Protein AF-0000000087804329 (afdb_homodimer)

Sequence (634 aa):
MKKIWYLIIAVVLLVIGGAAYAYYQHTVPKSAQELKTVRVAYLPITHALPVFATKELETADGPVHVELVKYGSWPELMDALNTGKVDAAAVLVELGVKAREQGIDVRAAALGHTEGNIIVVNNDINSVQDLKGKSFAIPHKQSTQKILVDLMLERAGLSEKDVQIVEMSPPEMPSALSVGQIAGYSVAEPFGSLAIEMGAGKVFEDPDHLWHDNICCALVFNGQFVDEHHDLAKAFTKAYLDAGTYLDEHPEAQKEIALKYMKFKDPVIERSLQVIGFGDLALTEDRYNALVHHMTHVDLIKKVPSYSEFVDTSLLPMKKIWYLIIAVVLLVIGGAAYAYYQHTVPKSAQELKTVRVAYLPITHALPVFATKELETADGPVHVELVKYGSWPELMDALNTGKVDAAAVLVELGVKAREQGIDVRAAALGHTEGNIIVVNNDINSVQDLKGKSFAIPHKQSTQKILVDLMLERAGLSEKDVQIVEMSPPEMPSALSVGQIAGYSVAEPFGSLAIEMGAGKVFEDPDHLWHDNICCALVFNGQFVDEHHDLAKAFTKAYLDAGTYLDEHPEAQKEIALKYMKFKDPVIERSLQVIGFGDLALTEDRYNALVHHMTHVDLIKKVPSYSEFVDTSLLP

InterPro domains:
  IPR044527 Nitrate/bicarbonate ABC transporter substrate-binding domain [cd13553] (37-243)

Secondary structure (DSSP, 8-state):
-HHHHHHHHHHHHHHHHHHHHHHHHTTS---HHHHTEEEEEE-SSGGGHHHHHHHHT--TTSS-EEEEEE-S-HHHHHHHHHHTSSSEEEEEHHHHHHHHHTT--EEEEEES-EE-EEEEEETT--SGGGGTTSEEEES-SSSHHHHHHHHHHHHTT--TTTSEEEE--GGGHHHHHHTTS-SEEEEETTHHHHHHHHTSEEEEE-HHHHSTT---EEEEEEHHHHHH-HHHHHHHHHHHHHHHHHHHH-HHHHHHHHHHHS---HHHHHHHHTTEE-S-----HHHHHHHHHHHHHTTS-SSPPPHHHHB-GGG--/-HHHHHHHHHHHHHHHHHHHHHHHHTTS---HHHHTEEEEEE-SSGGGHHHHHHHHT--TTSS-EEEEEE-S-HHHHHHHHHHTSSSEEEEEHHHHHHHHHTT--EEEEEES-EE-EEEEEETT--SGGGGTTSEEEES-SSSHHHHHHHHHHHHTT--TTTSEEEE--GGGHHHHHHTTS-SEEEEETTHHHHHHHHTSEEEEE-HHHHSTT---EEEEEEHHHHHH-HHHHHHHHHHHHHHHHHHHH-HHHHHHHHHHHS---HHHHHHHHTTEE-S-----HHHHHHHHHHHHHTTS-SSPPPHHHHB-GGG--

Nearest PDB structures (foldseek):
  3un6-assembly1_A  TM=9.484E-01  e=2.203E-30  Staphylococcus aureus subsp. aureus NCTC 8325
  6ssy-assembly2_B  TM=8.521E-01  e=2.910E-21  Escherichia coli K-12
  2x26-assembly1_A  TM=8.245E-01  e=4.088E-19  Escherichia coli K-12
  2i49-assembly1_A  TM=9.011E-01  e=1.043E-13  Synechocystis sp. PCC 6803
  3hn0-assembly1_A  TM=7.142E-01  e=1.008E-12  Parabacteroides distasonis ATCC 8503

Foldseek 3Di:
DVVVVVVVVVVVVVVVVVVVVVVVVVPPPDPPQSLQEFEEEEELFLLQLLLLLLQVPDDPPDRHHYHYDYDQAQVVSVVCQQVVVGFKYWHWVLSLQVCVLVVGQKAFAWASWWFQKFKKFFPVDQAPLSQFPFEEEEQDCRWLQVLLNQLRQVVVVHHCVRHPYYHDGLVVQLVCLQVRVGGIYMDGPLSRLVNVVVVSIDTHDRSCVSPNRRTTITMMGRRVSCVVPVVSLLSSSVSSLVSLQVCQVCVVVSQVSSCVRDPDDSSSSVVSSVGIHRNHTDPDQVNLVSVVVSCVVSPNHDDGDHPVSHHPNSSYD/DVVVVVVVVVVVVVVVVVVVVVVVVVPPPDPPQSLQEFEEEEELFLLQLLLLLLQVPDDPPDRHHYHYDYDQAQVVSVVCQQVPVGFKYWHWVLSLQVCVLVVGQKAFAWASWWFQKFKKFFPPDQAPLSQFPFEEEEQDCRWLQVLLNQLRQVVVVHHCVRHPYYHDGLVVQLVCLQVRVGGIYMDGPLSRLVNVVVVSTDTHDRSCVRPNRRTTITMMGRRVSCVVPVVSLLSSSVSSLVSLQVCQVCVVVSQVSSVVRDPDDSSSSVVSSVGIHRNHTDPDQVNLVSVVVSCVVSPNHDDGDHPVSHHPNSSYD

Organism: Veillonella parvula (NCBI:txid29466)

pLDDT: mean 92.75, std 11.8, range [42.56, 98.94]

Structure (mmCIF, N/CA/C/O backbone):
data_AF-0000000087804329-model_v1
#
loop_
_entity.id
_entity.type
_entity.pdbx_description
1 polymer 'ABC transporter substrate-binding protein'
#
loop_
_atom_site.group_PDB
_atom_site.id
_atom_site.type_symbol
_atom_site.label_atom_id
_atom_site.label_alt_id
_atom_site.label_comp_id
_atom_site.label_asym_id
_atom_site.label_entity_id
_atom_site.label_seq_id
_atom_site.pdbx_PDB_ins_code
_atom_site.Cartn_x
_atom_site.Cartn_y
_atom_site.Cartn_z
_atom_site.occupancy
_atom_site.B_iso_or_equiv
_atom_site.auth_seq_id
_atom_site.auth_comp_id
_atom_site.auth_asym_id
_atom_site.auth_atom_id
_atom_site.pdbx_PDB_model_num
ATOM 1 N N . MET A 1 1 ? 61.281 19.531 -3.277 1 54.25 1 MET A N 1
ATOM 2 C CA . MET A 1 1 ? 61.031 18.172 -3.748 1 54.25 1 MET A CA 1
ATOM 3 C C . MET A 1 1 ? 60.625 17.266 -2.594 1 54.25 1 MET A C 1
ATOM 5 O O . MET A 1 1 ? 59.781 16.375 -2.758 1 54.25 1 MET A O 1
ATOM 9 N N . LYS A 1 2 ? 61.219 17.562 -1.452 1 63.75 2 LYS A N 1
ATOM 10 C CA . LYS A 1 2 ? 61 16.703 -0.299 1 63.75 2 LYS A CA 1
ATOM 11 C C . LYS A 1 2 ? 59.625 17.016 0.35 1 63.75 2 LYS A C 1
ATOM 13 O O . LYS A 1 2 ? 58.938 16.094 0.797 1 63.75 2 LYS A O 1
ATOM 18 N N . LYS A 1 3 ? 59.312 18.219 0.472 1 65.56 3 LYS A N 1
ATOM 19 C CA . LYS A 1 3 ? 58.031 18.578 1.121 1 65.56 3 LYS A CA 1
ATOM 20 C C . LYS A 1 3 ? 56.844 18.125 0.287 1 65.56 3 LYS A C 1
ATOM 22 O O . LYS A 1 3 ? 55.844 17.672 0.833 1 65.56 3 LYS A O 1
ATOM 27 N N . ILE A 1 4 ? 57.031 18.172 -0.971 1 65.81 4 ILE A N 1
ATOM 28 C CA . ILE A 1 4 ? 55.969 17.734 -1.868 1 65.81 4 ILE A CA 1
ATOM 29 C C . ILE A 1 4 ? 55.812 16.219 -1.769 1 65.81 4 ILE A C 1
ATOM 31 O O . ILE A 1 4 ? 54.688 15.695 -1.772 1 65.81 4 ILE A O 1
ATOM 35 N N . TRP A 1 5 ? 56.906 15.547 -1.436 1 68 5 TRP A N 1
ATOM 36 C CA . TRP A 1 5 ? 56.844 14.102 -1.284 1 68 5 TRP A CA 1
ATOM 37 C C . TRP A 1 5 ? 56.125 13.711 0.004 1 68 5 TRP A C 1
ATOM 39 O O . TRP A 1 5 ? 55.375 12.742 0.025 1 68 5 TRP A O 1
ATOM 49 N N . TYR A 1 6 ? 56.281 14.516 1.026 1 72.75 6 TYR A N 1
ATOM 50 C CA . TYR A 1 6 ? 55.594 14.219 2.277 1 72.75 6 TYR A CA 1
ATOM 51 C C . TYR A 1 6 ? 54.094 14.453 2.148 1 72.75 6 TYR A C 1
ATOM 53 O O . TYR A 1 6 ? 53.312 13.695 2.691 1 72.75 6 TYR A O 1
ATOM 61 N N . LEU A 1 7 ? 53.719 15.367 1.356 1 67.56 7 LEU A N 1
ATOM 62 C CA . LEU A 1 7 ? 52.312 15.648 1.138 1 67.56 7 LEU A CA 1
ATOM 63 C C . LEU A 1 7 ? 51.656 14.562 0.276 1 67.56 7 LEU A C 1
ATOM 65 O O . LEU A 1 7 ? 50.531 14.141 0.54 1 67.56 7 LEU A O 1
ATOM 69 N N . ILE A 1 8 ? 52.406 14.039 -0.642 1 68.12 8 ILE A N 1
ATOM 70 C CA . ILE A 1 8 ? 51.938 12.969 -1.492 1 68.12 8 ILE A CA 1
ATOM 71 C C . ILE A 1 8 ? 51.781 11.688 -0.672 1 68.12 8 ILE A C 1
ATOM 73 O O . ILE A 1 8 ? 50.75 10.992 -0.771 1 68.12 8 ILE A O 1
ATOM 77 N N . ILE A 1 9 ? 52.688 11.477 0.21 1 72.12 9 ILE A N 1
ATOM 78 C CA . ILE A 1 9 ? 52.625 10.281 1.048 1 72.12 9 ILE A CA 1
ATOM 79 C C . ILE A 1 9 ? 51.438 10.398 2.018 1 72.12 9 ILE A C 1
ATOM 81 O O . ILE A 1 9 ? 50.719 9.43 2.236 1 72.12 9 ILE A O 1
ATOM 85 N N . ALA A 1 10 ? 51.188 11.523 2.475 1 72 10 ALA A N 1
ATOM 86 C CA . ALA A 1 10 ? 50.062 11.734 3.395 1 72 10 ALA A CA 1
ATOM 87 C C . ALA A 1 10 ? 48.719 11.562 2.682 1 72 10 ALA A C 1
ATOM 89 O O . ALA A 1 10 ? 47.812 10.945 3.221 1 72 10 ALA A O 1
ATOM 90 N N . VAL A 1 11 ? 48.688 12.016 1.5 1 70.25 11 VAL A N 1
ATOM 91 C CA . VAL A 1 11 ? 47.469 11.867 0.713 1 70.25 11 VAL A CA 1
ATOM 92 C C . VAL A 1 11 ? 47.25 10.398 0.341 1 70.25 11 VAL A C 1
ATOM 94 O O . VAL A 1 11 ? 46.156 9.875 0.408 1 70.25 11 VAL A O 1
ATOM 97 N N . VAL A 1 12 ? 48.375 9.727 0.003 1 71.31 12 VAL A N 1
ATOM 98 C CA . VAL A 1 12 ? 48.281 8.305 -0.323 1 71.31 12 VAL A CA 1
ATOM 99 C C . VAL A 1 12 ? 47.875 7.512 0.913 1 71.31 12 VAL A C 1
ATOM 101 O O . VAL A 1 12 ? 47.031 6.613 0.825 1 71.31 12 VAL A O 1
ATOM 104 N N . LEU A 1 13 ? 48.375 7.879 2 1 70.25 13 LEU A N 1
ATOM 105 C CA . LEU A 1 13 ? 48 7.188 3.23 1 70.25 13 LEU A CA 1
ATOM 106 C C . LEU A 1 13 ? 46.531 7.465 3.596 1 70.25 13 LEU A C 1
ATOM 108 O O . LEU A 1 13 ? 45.844 6.574 4.07 1 70.25 13 LEU A O 1
ATOM 112 N N . LEU A 1 14 ? 46.094 8.578 3.361 1 67.56 14 LEU A N 1
ATOM 113 C CA . LEU A 1 14 ? 44.688 8.914 3.6 1 67.56 14 LEU A CA 1
ATOM 114 C C . LEU A 1 14 ? 43.781 8.156 2.643 1 67.56 14 LEU A C 1
ATOM 116 O O . LEU A 1 14 ? 42.719 7.68 3.039 1 67.56 14 LEU A O 1
ATOM 120 N N . VAL A 1 15 ? 44.219 8.086 1.43 1 68.38 15 VAL A N 1
ATOM 121 C CA . VAL A 1 15 ? 43.469 7.316 0.453 1 68.38 15 VAL A CA 1
ATOM 122 C C . VAL A 1 15 ? 43.5 5.836 0.832 1 68.38 15 VAL A C 1
ATOM 124 O O . VAL A 1 15 ? 42.469 5.16 0.78 1 68.38 15 VAL A O 1
ATOM 127 N N . ILE A 1 16 ? 44.656 5.328 1.257 1 68 16 ILE A N 1
ATOM 128 C CA . ILE A 1 16 ? 44.781 3.938 1.678 1 68 16 ILE A CA 1
ATOM 129 C C . ILE A 1 16 ? 43.969 3.721 2.963 1 68 16 ILE A C 1
ATOM 131 O O . ILE A 1 16 ? 43.281 2.709 3.107 1 68 16 ILE A O 1
ATOM 135 N N . GLY A 1 17 ? 44.031 4.559 3.9 1 63.44 17 GLY A N 1
ATOM 136 C CA . GLY A 1 17 ? 43.219 4.473 5.117 1 63.44 17 GLY A CA 1
ATOM 137 C C . GLY A 1 17 ? 41.719 4.539 4.859 1 63.44 17 GLY A C 1
ATOM 138 O O . GLY A 1 17 ? 40.969 3.801 5.469 1 63.44 17 GLY A O 1
ATOM 139 N N . GLY A 1 18 ? 41.312 5.484 4.09 1 60.75 18 GLY A N 1
ATOM 140 C CA . GLY A 1 18 ? 39.938 5.543 3.68 1 60.75 18 GLY A CA 1
ATOM 141 C C . GLY A 1 18 ? 39.469 4.301 2.941 1 60.75 18 GLY A C 1
ATOM 142 O O . GLY A 1 18 ? 38.375 3.809 3.168 1 60.75 18 GLY A O 1
ATOM 143 N N . ALA A 1 19 ? 40.344 3.807 2.002 1 58.72 19 ALA A N 1
ATOM 144 C CA . ALA A 1 19 ? 40.062 2.545 1.326 1 58.72 19 ALA A CA 1
ATOM 145 C C . ALA A 1 19 ? 40.031 1.385 2.316 1 58.72 19 ALA A C 1
ATOM 147 O O . ALA A 1 19 ? 39.188 0.5 2.225 1 58.72 19 ALA A O 1
ATOM 148 N N . ALA A 1 20 ? 40.938 1.414 3.221 1 57 20 ALA A N 1
ATOM 149 C CA . ALA A 1 20 ? 40.969 0.383 4.258 1 57 20 ALA A CA 1
ATOM 150 C C . ALA A 1 20 ? 39.75 0.479 5.164 1 57 20 ALA A C 1
ATOM 152 O O . ALA A 1 20 ? 39.156 -0.541 5.535 1 57 20 ALA A O 1
ATOM 153 N N . TYR A 1 21 ? 39.438 1.63 5.629 1 53.78 21 TYR A N 1
ATOM 154 C CA . TYR A 1 21 ? 38.25 1.838 6.43 1 53.78 21 TYR A CA 1
ATOM 155 C C . TYR A 1 21 ? 37 1.441 5.652 1 53.78 21 TYR A C 1
ATOM 157 O O . TYR A 1 21 ? 36.094 0.793 6.199 1 53.78 21 TYR A O 1
ATOM 165 N N . ALA A 1 22 ? 36.875 1.901 4.426 1 51.47 22 ALA A N 1
ATOM 166 C CA . ALA A 1 22 ? 35.781 1.442 3.561 1 51.47 22 ALA A CA 1
ATOM 167 C C . ALA A 1 22 ? 35.812 -0.076 3.41 1 51.47 22 ALA A C 1
ATOM 169 O O . ALA A 1 22 ? 34.75 -0.723 3.42 1 51.47 22 ALA A O 1
ATOM 170 N N . TYR A 1 23 ? 36.969 -0.583 3.176 1 47.62 23 TYR A N 1
ATOM 171 C CA . TYR A 1 23 ? 37.125 -2.031 3.143 1 47.62 23 TYR A CA 1
ATOM 172 C C . TYR A 1 23 ? 36.719 -2.658 4.473 1 47.62 23 TYR A C 1
ATOM 174 O O . TYR A 1 23 ? 36.094 -3.705 4.5 1 47.62 23 TYR A O 1
ATOM 182 N N . TYR A 1 24 ? 37.094 -2.078 5.574 1 46.94 24 TYR A N 1
ATOM 183 C CA . TYR A 1 24 ? 36.75 -2.605 6.891 1 46.94 24 TYR A CA 1
ATOM 184 C C . TYR A 1 24 ? 35.219 -2.547 7.121 1 46.94 24 TYR A C 1
ATOM 186 O O . TYR A 1 24 ? 34.656 -3.473 7.688 1 46.94 24 TYR A O 1
ATOM 194 N N . GLN A 1 25 ? 34.562 -1.44 6.953 1 44.94 25 GLN A N 1
ATOM 195 C CA . GLN A 1 25 ? 33.094 -1.365 7.098 1 44.94 25 GLN A CA 1
ATOM 196 C C . GLN A 1 25 ? 32.406 -2.363 6.18 1 44.94 25 GLN A C 1
ATOM 198 O O . GLN A 1 25 ? 31.359 -2.928 6.539 1 44.94 25 GLN A O 1
ATOM 203 N N . HIS A 1 26 ? 32.938 -2.512 5.031 1 44.72 26 HIS A N 1
ATOM 204 C CA . HIS A 1 26 ? 32.406 -3.574 4.176 1 44.72 26 HIS A CA 1
ATOM 205 C C . HIS A 1 26 ? 32.75 -4.949 4.73 1 44.72 26 HIS A C 1
ATOM 207 O O . HIS A 1 26 ? 32.25 -5.965 4.262 1 44.72 26 HIS A O 1
ATOM 213 N N . THR A 1 27 ? 33.781 -5.008 5.57 1 42.56 27 THR A N 1
ATOM 214 C CA . THR A 1 27 ? 34.25 -6.312 6.012 1 42.56 27 THR A CA 1
ATOM 215 C C . THR A 1 27 ? 33.656 -6.684 7.359 1 42.56 27 THR A C 1
ATOM 217 O O . THR A 1 27 ? 34.156 -7.57 8.055 1 42.56 27 THR A O 1
ATOM 220 N N . VAL A 1 28 ? 32.969 -5.945 8.047 1 44.97 28 VAL A N 1
ATOM 221 C CA . VAL A 1 28 ? 32.438 -6.598 9.242 1 44.97 28 VAL A CA 1
ATOM 222 C C . VAL A 1 28 ? 31.75 -7.906 8.859 1 44.97 28 VAL A C 1
ATOM 224 O O . VAL A 1 28 ? 30.812 -7.91 8.055 1 44.97 28 VAL A O 1
ATOM 227 N N . PRO A 1 29 ? 32.375 -8.953 9.125 1 44.88 29 PRO A N 1
ATOM 228 C CA . PRO A 1 29 ? 31.797 -10.258 8.758 1 44.88 29 PRO A CA 1
ATOM 229 C C . PRO A 1 29 ? 30.328 -10.391 9.156 1 44.88 29 PRO A C 1
ATOM 231 O O . PRO A 1 29 ? 29.953 -10.047 10.273 1 44.88 29 PRO A O 1
ATOM 234 N N . LYS A 1 30 ? 29.531 -10.289 8.172 1 58.06 30 LYS A N 1
ATOM 235 C CA . LYS A 1 30 ? 28.125 -10.625 8.43 1 58.06 30 LYS A CA 1
ATOM 236 C C . LYS A 1 30 ? 28.016 -11.812 9.383 1 58.06 30 LYS A C 1
ATOM 238 O O . LYS A 1 30 ? 28.812 -12.75 9.312 1 58.06 30 LYS A O 1
ATOM 243 N N . SER A 1 31 ? 27.328 -11.742 10.586 1 61.22 31 SER A N 1
ATOM 244 C CA . SER A 1 31 ? 27.047 -12.859 11.477 1 61.22 31 SER A CA 1
ATOM 245 C C . SER A 1 31 ? 26.594 -14.086 10.695 1 61.22 31 SER A C 1
ATOM 247 O O . SER A 1 31 ? 26.188 -13.977 9.539 1 61.22 31 SER A O 1
ATOM 249 N N . ALA A 1 32 ? 26.969 -15.211 11.109 1 56.56 32 ALA A N 1
ATOM 250 C CA . ALA A 1 32 ? 26.531 -16.469 10.508 1 56.56 32 ALA A CA 1
ATOM 251 C C . ALA A 1 32 ? 25.047 -16.406 10.117 1 56.56 32 ALA A C 1
ATOM 253 O O . ALA A 1 32 ? 24.656 -16.922 9.062 1 56.56 32 ALA A O 1
ATOM 254 N N . GLN A 1 33 ? 24.344 -15.688 10.922 1 68.5 33 GLN A N 1
ATOM 255 C CA . GLN A 1 33 ? 22.922 -15.555 10.641 1 68.5 33 GLN A CA 1
ATOM 256 C C . GLN A 1 33 ? 22.672 -14.633 9.438 1 68.5 33 GLN A C 1
ATOM 258 O O . GLN A 1 33 ? 21.812 -14.914 8.602 1 68.5 33 GLN A O 1
ATOM 263 N N . GLU A 1 34 ? 23.422 -13.617 9.406 1 70.81 34 GLU A N 1
ATOM 264 C CA . GLU A 1 34 ? 23.266 -12.68 8.297 1 70.81 34 GLU A CA 1
ATOM 265 C C . GLU A 1 34 ? 23.609 -13.344 6.965 1 70.81 34 GLU A C 1
ATOM 267 O O . GLU A 1 34 ? 22.984 -13.055 5.945 1 70.81 34 GLU A O 1
ATOM 272 N N . LEU A 1 35 ? 24.422 -14.352 7.09 1 74.56 35 LEU A N 1
ATOM 273 C CA . LEU A 1 35 ? 24.859 -15.047 5.887 1 74.56 35 LEU A CA 1
ATOM 274 C C . LEU A 1 35 ? 23.797 -16.016 5.398 1 74.56 35 LEU A C 1
ATOM 276 O O . LEU A 1 35 ? 23.781 -16.391 4.223 1 74.56 35 LEU A O 1
ATOM 280 N N . LYS A 1 36 ? 22.891 -16.312 6.262 1 88.69 36 LYS A N 1
ATOM 281 C CA . LYS A 1 36 ? 21.859 -17.266 5.906 1 88.69 36 LYS A CA 1
ATOM 282 C C . LYS A 1 36 ? 20.5 -16.578 5.727 1 88.69 36 LYS A C 1
ATOM 284 O O . LYS A 1 36 ? 19.469 -17.234 5.602 1 88.69 36 LYS A O 1
ATOM 289 N N . THR A 1 37 ? 20.5 -15.289 5.66 1 94.81 37 THR A N 1
ATOM 290 C CA . THR A 1 37 ? 19.25 -14.562 5.621 1 94.81 37 THR A CA 1
ATOM 291 C C . THR A 1 37 ? 18.844 -14.258 4.18 1 94.81 37 THR A C 1
ATOM 293 O O . THR A 1 37 ? 19.672 -13.836 3.369 1 94.81 37 THR A O 1
ATOM 296 N N . VAL A 1 38 ? 17.688 -14.57 3.809 1 98 38 VAL A N 1
ATOM 297 C CA . VAL A 1 38 ? 17.062 -14.195 2.543 1 98 38 VAL A CA 1
ATOM 298 C C . VAL A 1 38 ? 15.977 -13.156 2.789 1 98 38 VAL A C 1
ATOM 300 O O . VAL A 1 38 ? 15.023 -13.406 3.539 1 98 38 VAL A O 1
ATOM 303 N N . ARG A 1 39 ? 16.125 -11.938 2.223 1 98 39 ARG A N 1
ATOM 304 C CA . ARG A 1 39 ? 15.102 -10.898 2.299 1 98 39 ARG A CA 1
ATOM 305 C C . ARG A 1 39 ? 14.016 -11.117 1.243 1 98 39 ARG A C 1
ATOM 307 O O . ARG A 1 39 ? 14.297 -11.07 0.044 1 98 39 ARG A O 1
ATOM 314 N N . VAL A 1 40 ? 12.742 -11.32 1.742 1 98.62 40 VAL A N 1
ATOM 315 C CA . VAL A 1 40 ? 11.664 -11.703 0.832 1 98.62 40 VAL A CA 1
ATOM 316 C C . VAL A 1 40 ? 10.562 -10.641 0.854 1 98.62 40 VAL A C 1
ATOM 318 O O . VAL A 1 40 ? 9.984 -10.367 1.905 1 98.62 40 VAL A O 1
ATOM 321 N N . ALA A 1 41 ? 10.289 -10.094 -0.314 1 98 41 ALA A N 1
ATOM 322 C CA . ALA A 1 41 ? 9.227 -9.109 -0.461 1 98 41 ALA A CA 1
ATOM 323 C C . ALA A 1 41 ? 7.875 -9.789 -0.668 1 98 41 ALA A C 1
ATOM 325 O O . ALA A 1 41 ? 7.789 -10.828 -1.331 1 98 41 ALA A O 1
ATOM 326 N N . TYR A 1 42 ? 6.832 -9.172 -0.104 1 97.19 42 TYR A N 1
ATOM 327 C CA . TYR A 1 42 ? 5.492 -9.719 -0.281 1 97.19 42 TYR A CA 1
ATOM 328 C C . TYR A 1 42 ? 4.438 -8.625 -0.156 1 97.19 42 TYR A C 1
ATOM 330 O O . TYR A 1 42 ? 4.715 -7.547 0.369 1 97.19 42 TYR A O 1
ATOM 338 N N . LEU A 1 43 ? 3.293 -8.812 -0.792 1 95.5 43 LEU A N 1
ATOM 339 C CA . LEU A 1 43 ? 2.053 -8.141 -0.419 1 95.5 43 LEU A CA 1
ATOM 340 C C . LEU A 1 43 ? 1.229 -9.008 0.527 1 95.5 43 LEU A C 1
ATOM 342 O O . LEU A 1 43 ? 1.292 -10.234 0.463 1 95.5 43 LEU A O 1
ATOM 346 N N . PRO A 1 44 ? 0.46 -8.406 1.429 1 93.5 44 PRO A N 1
ATOM 347 C CA . PRO A 1 44 ? -0.269 -9.195 2.424 1 93.5 44 PRO A CA 1
ATOM 348 C C . PRO A 1 44 ? -1.542 -9.82 1.86 1 93.5 44 PRO A C 1
ATOM 350 O O . PRO A 1 44 ? -2.648 -9.406 2.217 1 93.5 44 PRO A O 1
ATOM 353 N N . ILE A 1 45 ? -1.411 -10.82 1.086 1 95.81 45 ILE A N 1
ATOM 354 C CA . ILE A 1 45 ? -2.49 -11.617 0.51 1 95.81 45 ILE A CA 1
ATOM 355 C C . ILE A 1 45 ? -2.256 -13.102 0.808 1 95.81 45 ILE A C 1
ATOM 357 O O . ILE A 1 45 ? -1.134 -13.508 1.117 1 95.81 45 ILE A O 1
ATOM 361 N N . THR A 1 46 ? -3.256 -13.828 0.691 1 96.62 46 THR A N 1
ATOM 362 C CA . THR A 1 46 ? -3.16 -15.234 1.07 1 96.62 46 THR A CA 1
ATOM 363 C C . THR A 1 46 ? -2.26 -15.992 0.103 1 96.62 46 THR A C 1
ATOM 365 O O . THR A 1 46 ? -1.769 -17.078 0.426 1 96.62 46 THR A O 1
ATOM 368 N N . HIS A 1 47 ? -2.016 -15.414 -1.056 1 96.56 47 HIS A N 1
ATOM 369 C CA . HIS A 1 47 ? -1.137 -16.031 -2.037 1 96.56 47 HIS A CA 1
ATOM 370 C C . HIS A 1 47 ? 0.288 -16.156 -1.504 1 96.56 47 HIS A C 1
ATOM 372 O O . HIS A 1 47 ? 1.068 -16.984 -1.984 1 96.56 47 HIS A O 1
ATOM 378 N N . ALA A 1 48 ? 0.629 -15.406 -0.497 1 97.5 48 ALA A N 1
ATOM 379 C CA . ALA A 1 48 ? 1.992 -15.352 0.024 1 97.5 48 ALA A CA 1
ATOM 380 C C . ALA A 1 48 ? 2.17 -16.312 1.2 1 97.5 48 ALA A C 1
ATOM 382 O O . ALA A 1 48 ? 3.211 -16.297 1.862 1 97.5 48 ALA A O 1
ATOM 383 N N . LEU A 1 49 ? 1.24 -17.125 1.508 1 98.25 49 LEU A N 1
ATOM 384 C CA . LEU A 1 49 ? 1.229 -17.938 2.719 1 98.25 49 LEU A CA 1
ATOM 385 C C . LEU A 1 49 ? 2.461 -18.844 2.781 1 98.25 49 LEU A C 1
ATOM 387 O O . LEU A 1 49 ? 3.006 -19.078 3.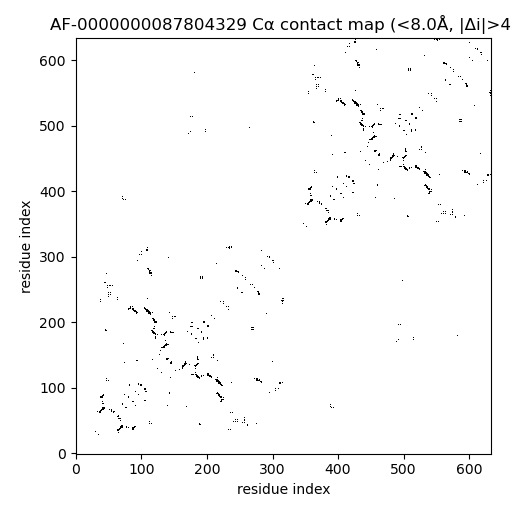861 1 98.25 49 LEU A O 1
ATOM 391 N N . PRO A 1 50 ? 2.941 -19.391 1.652 1 98.56 50 PRO A N 1
ATOM 392 C CA . PRO A 1 50 ? 4.137 -20.234 1.751 1 98.56 50 PRO A CA 1
ATOM 393 C C . PRO A 1 50 ? 5.359 -19.469 2.242 1 98.56 50 PRO A C 1
ATOM 395 O O . PRO A 1 50 ? 6.191 -20.016 2.969 1 98.56 50 PRO A O 1
ATOM 398 N N . VAL A 1 51 ? 5.48 -18.203 1.854 1 98.12 51 VAL A N 1
ATOM 399 C CA . VAL A 1 51 ? 6.605 -17.406 2.336 1 98.12 51 VAL A CA 1
ATOM 400 C C . VAL A 1 51 ? 6.473 -17.172 3.842 1 98.12 51 VAL A C 1
ATOM 402 O O . VAL A 1 51 ? 7.461 -17.25 4.574 1 98.12 51 VAL A O 1
ATOM 405 N N . PHE A 1 52 ? 5.262 -16.891 4.344 1 98.31 52 PHE A N 1
ATOM 406 C CA . PHE A 1 52 ? 5.016 -16.75 5.773 1 98.31 52 PHE A CA 1
ATOM 407 C C . PHE A 1 52 ? 5.336 -18.031 6.52 1 98.31 52 PHE A C 1
ATOM 409 O O . PHE A 1 52 ? 5.969 -18 7.578 1 98.31 52 PHE A O 1
ATOM 416 N N . ALA A 1 53 ? 4.875 -19.125 5.93 1 98.5 53 ALA A N 1
ATOM 417 C CA . ALA A 1 53 ? 5.113 -20.422 6.555 1 98.5 53 ALA A CA 1
ATOM 418 C C . ALA A 1 53 ? 6.605 -20.734 6.617 1 98.5 53 ALA A C 1
ATOM 420 O O . ALA A 1 53 ? 7.086 -21.297 7.598 1 98.5 53 ALA A O 1
ATOM 421 N N . THR A 1 54 ? 7.332 -20.391 5.547 1 98.25 54 THR A N 1
ATOM 422 C CA . THR A 1 54 ? 8.773 -20.609 5.543 1 98.25 54 THR A CA 1
ATOM 423 C C . THR A 1 54 ? 9.43 -19.891 6.727 1 98.25 54 THR A C 1
ATOM 425 O O . THR A 1 54 ? 10.312 -20.453 7.379 1 98.25 54 THR A O 1
ATOM 428 N N . LYS A 1 55 ? 9.016 -18.688 6.992 1 97.94 55 LYS A N 1
ATOM 429 C CA . LYS A 1 55 ? 9.523 -17.922 8.133 1 97.94 55 LYS A CA 1
ATOM 430 C C . LYS A 1 55 ? 9.148 -18.609 9.445 1 97.94 55 LYS A C 1
ATOM 432 O O . LYS A 1 55 ? 9.992 -18.75 10.336 1 97.94 55 LYS A O 1
ATOM 437 N N . GLU A 1 56 ? 7.922 -19 9.57 1 97.31 56 GLU A N 1
ATOM 438 C CA . GLU A 1 56 ? 7.41 -19.547 10.82 1 97.31 56 GLU A CA 1
ATOM 439 C C . GLU A 1 56 ? 8.047 -20.906 11.133 1 97.31 56 GLU A C 1
ATOM 441 O O . GLU A 1 56 ? 8.172 -21.281 12.297 1 97.31 56 GLU A O 1
ATOM 446 N N . LEU A 1 57 ? 8.484 -21.609 10.156 1 97.12 57 LEU A N 1
ATOM 447 C CA . LEU A 1 57 ? 9.023 -22.953 10.336 1 97.12 57 LEU A CA 1
ATOM 448 C C . LEU A 1 57 ? 10.539 -22.922 10.477 1 97.12 57 LEU A C 1
ATOM 450 O O . LEU A 1 57 ? 11.172 -23.969 10.664 1 97.12 57 LEU A O 1
ATOM 454 N N . GLU A 1 58 ? 11.07 -21.75 10.43 1 94.62 58 GLU A N 1
ATOM 455 C CA . GLU A 1 58 ? 12.516 -21.609 10.617 1 94.62 58 GLU A CA 1
ATOM 456 C C . GLU A 1 58 ? 12.945 -22.109 11.992 1 94.62 58 GLU A C 1
ATOM 458 O O . GLU A 1 58 ? 12.203 -21.969 12.969 1 94.62 58 GLU A O 1
ATOM 463 N N . THR A 1 59 ? 14.164 -22.625 11.977 1 92.44 59 THR A N 1
ATOM 464 C CA . THR A 1 59 ? 14.805 -22.953 13.242 1 92.44 59 THR A CA 1
ATOM 465 C C . THR A 1 59 ? 16.109 -22.188 13.406 1 92.44 59 THR A C 1
ATOM 467 O O . THR A 1 59 ? 16.734 -21.781 12.422 1 92.44 59 THR A O 1
ATOM 470 N N . ALA A 1 60 ? 16.5 -21.938 14.602 1 88.19 60 ALA A N 1
ATOM 471 C CA . ALA A 1 60 ? 17.688 -21.141 14.906 1 88.19 60 ALA A CA 1
ATOM 472 C C . ALA A 1 60 ? 18.922 -21.688 14.195 1 88.19 60 ALA A C 1
ATOM 474 O O . ALA A 1 60 ? 19.734 -20.938 13.68 1 88.19 60 ALA A O 1
ATOM 475 N N . ASP A 1 61 ? 19.062 -22.969 14.086 1 89.38 61 ASP A N 1
ATOM 476 C CA . ASP A 1 61 ? 20.234 -23.609 13.484 1 89.38 61 ASP A CA 1
ATOM 477 C C . ASP A 1 61 ? 19.922 -24.109 12.07 1 89.38 61 ASP A C 1
ATOM 479 O O . ASP A 1 61 ? 20.672 -24.922 11.516 1 89.38 61 ASP A O 1
ATOM 483 N N . GLY A 1 62 ? 18.859 -23.594 11.578 1 90.62 62 GLY A N 1
ATOM 484 C CA . GLY A 1 62 ? 18.453 -24.047 10.266 1 90.62 62 GLY A CA 1
ATOM 485 C C . GLY A 1 62 ? 19.281 -23.469 9.141 1 90.62 62 GLY A C 1
ATOM 486 O O . GLY A 1 62 ? 20.094 -22.562 9.359 1 90.62 62 GLY A O 1
ATOM 487 N N . PRO A 1 63 ? 19.094 -23.906 7.977 1 91.25 63 PRO A N 1
ATOM 488 C CA . PRO A 1 63 ? 19.906 -23.531 6.824 1 91.25 63 PRO A CA 1
ATOM 489 C C . PRO A 1 63 ? 19.562 -22.156 6.27 1 91.25 63 PRO A C 1
ATOM 491 O O . PRO A 1 63 ? 20.344 -21.578 5.512 1 91.25 63 PRO A O 1
ATOM 494 N N . VAL A 1 64 ? 18.344 -21.703 6.613 1 94.88 64 VAL A N 1
ATOM 495 C CA . VAL A 1 64 ? 17.922 -20.438 6.035 1 94.88 64 VAL A CA 1
ATOM 496 C C . VAL A 1 64 ? 17.172 -19.625 7.078 1 94.88 64 VAL A C 1
ATOM 498 O O . VAL A 1 64 ? 16.422 -20.172 7.891 1 94.88 64 VAL A O 1
ATOM 501 N N . HIS A 1 65 ? 17.453 -18.391 7.074 1 95.44 65 HIS A N 1
ATOM 502 C CA . HIS A 1 65 ? 16.688 -17.406 7.82 1 95.44 65 HIS A CA 1
ATOM 503 C C . HIS A 1 65 ? 15.961 -16.453 6.879 1 95.44 65 HIS A C 1
ATOM 505 O O . HIS A 1 65 ? 16.469 -16.109 5.816 1 95.44 65 HIS A O 1
ATOM 511 N N . VAL A 1 66 ? 14.727 -16.078 7.301 1 97.12 66 VAL A N 1
ATOM 512 C CA . VAL A 1 66 ? 13.867 -15.312 6.402 1 97.12 66 VAL A CA 1
ATOM 513 C C . VAL A 1 66 ? 13.602 -13.93 7.004 1 97.12 66 VAL A C 1
ATOM 515 O O . VAL A 1 66 ? 13.203 -13.82 8.164 1 97.12 66 VAL A O 1
ATOM 518 N N . GLU A 1 67 ? 13.875 -12.93 6.32 1 96.94 67 GLU A N 1
ATOM 519 C CA . GLU A 1 67 ? 13.414 -11.578 6.621 1 96.94 67 GLU A CA 1
ATOM 520 C C . GLU A 1 67 ? 12.312 -11.141 5.66 1 96.94 67 GLU A C 1
ATOM 522 O O . GLU A 1 67 ? 12.555 -10.992 4.461 1 96.94 67 GLU A O 1
ATOM 527 N N . LEU A 1 68 ? 11.156 -10.945 6.219 1 96.88 68 LEU A N 1
ATOM 528 C CA . LEU A 1 68 ? 10.016 -10.555 5.398 1 96.88 68 LEU A CA 1
ATOM 529 C C . LEU A 1 68 ? 9.93 -9.031 5.273 1 96.88 68 LEU A C 1
ATOM 531 O O . LEU A 1 68 ? 10.055 -8.32 6.273 1 96.88 68 LEU A O 1
ATOM 535 N N . VAL A 1 69 ? 9.766 -8.617 4.031 1 94.75 69 VAL A N 1
ATOM 536 C CA . VAL A 1 69 ? 9.625 -7.184 3.775 1 94.75 69 VAL A CA 1
ATOM 537 C C . VAL A 1 69 ? 8.273 -6.91 3.109 1 94.75 69 VAL A C 1
ATOM 539 O O . VAL A 1 69 ? 8.047 -7.309 1.966 1 94.75 69 VAL A O 1
ATOM 542 N N . LYS A 1 70 ? 7.465 -6.219 3.807 1 92.69 70 LYS A N 1
ATOM 543 C CA . LYS A 1 70 ? 6.105 -5.938 3.346 1 92.69 70 LYS A CA 1
ATOM 544 C C . LYS A 1 70 ? 6.086 -4.762 2.373 1 92.69 70 LYS A C 1
ATOM 546 O O . LYS A 1 70 ? 6.773 -3.762 2.586 1 92.69 70 LYS A O 1
ATOM 551 N N . TYR A 1 71 ? 5.344 -4.906 1.328 1 92.19 71 TYR A N 1
ATOM 552 C CA . TYR A 1 71 ? 5.098 -3.83 0.377 1 92.19 71 TYR A CA 1
ATOM 553 C C . TYR A 1 71 ? 3.602 -3.592 0.201 1 92.19 71 TYR A C 1
ATOM 555 O O . TYR A 1 71 ? 2.787 -4.461 0.513 1 92.19 71 TYR A O 1
ATOM 563 N N . GLY A 1 72 ? 3.27 -2.396 -0.302 1 87.56 72 GLY A N 1
ATOM 564 C CA . GLY A 1 72 ? 1.87 -2.049 -0.497 1 87.56 72 GLY A CA 1
ATOM 565 C C . GLY A 1 72 ? 1.452 -2.051 -1.955 1 87.56 72 GLY A C 1
ATOM 566 O O . GLY A 1 72 ? 0.261 -1.985 -2.266 1 87.56 72 GLY A O 1
ATOM 567 N N . SER A 1 73 ? 2.447 -2.111 -2.818 1 89 73 SER A N 1
ATOM 568 C CA . SER A 1 73 ? 2.152 -2.07 -4.246 1 89 73 SER A CA 1
ATOM 569 C C . SER A 1 73 ? 3.104 -2.967 -5.035 1 89 73 SER A C 1
ATOM 571 O O . SER A 1 73 ? 4.25 -3.172 -4.629 1 89 73 SER A O 1
ATOM 573 N N . TRP A 1 74 ? 2.619 -3.402 -6.156 1 94.38 74 TRP A N 1
ATOM 574 C CA . TRP A 1 74 ? 3.406 -4.309 -6.988 1 94.38 74 TRP A CA 1
ATOM 575 C C . TRP A 1 74 ? 4.57 -3.572 -7.645 1 94.38 74 TRP A C 1
ATOM 577 O O . TRP A 1 74 ? 5.691 -4.078 -7.68 1 94.38 74 TRP A O 1
ATOM 587 N N . PRO A 1 75 ? 4.34 -2.352 -8.148 1 92.12 75 PRO A N 1
ATOM 588 C CA . PRO A 1 75 ? 5.461 -1.644 -8.773 1 92.12 75 PRO A CA 1
ATOM 589 C C . PRO A 1 75 ? 6.629 -1.425 -7.816 1 92.12 75 PRO A C 1
ATOM 591 O O . PRO A 1 75 ? 7.785 -1.634 -8.188 1 92.12 75 PRO A O 1
ATOM 594 N N . GLU A 1 76 ? 6.34 -1.104 -6.578 1 90.62 76 GLU A N 1
ATOM 595 C CA . GLU A 1 76 ? 7.402 -0.886 -5.602 1 90.62 76 GLU A CA 1
ATOM 596 C C . GLU A 1 76 ? 8.102 -2.193 -5.246 1 90.62 76 GLU A C 1
ATOM 598 O O . GLU A 1 76 ? 9.328 -2.223 -5.082 1 90.62 76 GLU A O 1
ATOM 603 N N . LEU A 1 77 ? 7.344 -3.176 -5.109 1 95.31 77 LEU A N 1
ATOM 604 C CA . LEU A 1 77 ? 7.91 -4.488 -4.832 1 95.31 77 LEU A CA 1
ATOM 605 C C . LEU A 1 77 ? 8.867 -4.918 -5.945 1 95.31 77 LEU A C 1
ATOM 607 O O . LEU A 1 77 ? 9.984 -5.352 -5.672 1 95.31 77 LEU A O 1
ATOM 611 N N . MET A 1 78 ? 8.43 -4.723 -7.18 1 97 78 MET A N 1
ATOM 612 C CA . MET A 1 78 ? 9.258 -5.129 -8.312 1 97 78 MET A CA 1
ATOM 613 C C . MET A 1 78 ? 10.531 -4.293 -8.383 1 97 78 MET A C 1
ATOM 615 O O . MET A 1 78 ? 11.602 -4.812 -8.703 1 97 78 MET A O 1
ATOM 619 N N . ASP A 1 79 ? 10.383 -3.033 -8.125 1 93.06 79 ASP A N 1
ATOM 620 C CA . ASP A 1 79 ? 11.57 -2.184 -8.094 1 93.06 79 ASP A CA 1
ATOM 621 C C . ASP A 1 79 ? 12.594 -2.695 -7.086 1 93.06 79 ASP A C 1
ATOM 623 O O . ASP A 1 79 ? 13.789 -2.744 -7.371 1 93.06 79 ASP A O 1
ATOM 627 N N . ALA A 1 80 ? 12.094 -3.07 -5.898 1 94.06 80 ALA A N 1
ATOM 628 C CA . ALA A 1 80 ? 12.961 -3.594 -4.852 1 94.06 80 ALA A CA 1
ATOM 629 C C . ALA A 1 80 ? 13.633 -4.895 -5.289 1 94.06 80 ALA A C 1
ATOM 631 O O . ALA A 1 80 ? 14.828 -5.094 -5.062 1 94.06 80 ALA A O 1
ATOM 632 N N . LEU A 1 81 ? 12.914 -5.727 -5.938 1 98.19 81 LEU A N 1
ATOM 633 C CA . LEU A 1 81 ? 13.453 -6.996 -6.41 1 98.19 81 LEU A CA 1
ATOM 634 C C . LEU A 1 81 ? 14.484 -6.773 -7.512 1 98.19 81 LEU A C 1
ATOM 636 O O . LEU A 1 81 ? 15.578 -7.332 -7.465 1 98.19 81 LEU A O 1
ATOM 640 N N . ASN A 1 82 ? 14.148 -5.93 -8.453 1 97.12 82 ASN A N 1
ATOM 641 C CA . ASN A 1 82 ? 14.984 -5.684 -9.625 1 97.12 82 ASN A CA 1
ATOM 642 C C . ASN A 1 82 ? 16.312 -5.043 -9.242 1 97.12 82 ASN A C 1
ATOM 644 O O . ASN A 1 82 ? 17.344 -5.301 -9.875 1 97.12 82 ASN A O 1
ATOM 648 N N . THR A 1 83 ? 16.281 -4.23 -8.172 1 93.25 83 THR A N 1
ATOM 649 C CA . THR A 1 83 ? 17.469 -3.471 -7.801 1 93.25 83 THR A CA 1
ATOM 650 C C . THR A 1 83 ? 18.266 -4.203 -6.723 1 93.25 83 THR A C 1
ATOM 652 O O . THR A 1 83 ? 19.312 -3.723 -6.285 1 93.25 83 THR A O 1
ATOM 655 N N . GLY A 1 84 ? 17.75 -5.309 -6.211 1 95.69 84 GLY A N 1
ATOM 656 C CA . GLY A 1 84 ? 18.469 -6.113 -5.238 1 95.69 84 GLY A CA 1
ATOM 657 C C . GLY A 1 84 ? 18.281 -5.637 -3.811 1 95.69 84 GLY A C 1
ATOM 658 O O . GLY A 1 84 ? 19 -6.055 -2.908 1 95.69 84 GLY A O 1
ATOM 659 N N . LYS A 1 85 ? 17.359 -4.77 -3.592 1 93.81 85 LYS A N 1
ATOM 660 C CA . LYS A 1 85 ? 17.016 -4.371 -2.229 1 93.81 85 LYS A CA 1
ATOM 661 C C . LYS A 1 85 ? 16.469 -5.551 -1.436 1 93.81 85 LYS A C 1
ATOM 663 O O . LYS A 1 85 ? 16.578 -5.586 -0.208 1 93.81 85 LYS A O 1
ATOM 668 N N . VAL A 1 86 ? 15.805 -6.445 -2.137 1 97.38 86 VAL A N 1
ATOM 669 C CA . VAL A 1 86 ? 15.414 -7.738 -1.59 1 97.38 86 VAL A CA 1
ATOM 670 C C . VAL A 1 86 ? 15.977 -8.859 -2.463 1 97.38 86 VAL A C 1
ATOM 672 O O . VAL A 1 86 ? 16.375 -8.625 -3.607 1 97.38 86 VAL A O 1
ATOM 675 N N . ASP A 1 87 ? 16.016 -10 -1.87 1 98.62 87 ASP A N 1
ATOM 676 C CA . ASP A 1 87 ? 16.656 -11.141 -2.523 1 98.62 87 ASP A CA 1
ATOM 677 C C . ASP A 1 87 ? 15.648 -11.961 -3.316 1 98.62 87 ASP A C 1
ATOM 679 O O . ASP A 1 87 ? 15.992 -12.57 -4.332 1 98.62 87 ASP A O 1
ATOM 683 N N . ALA A 1 88 ? 14.469 -12.023 -2.814 1 98.88 88 ALA A N 1
ATOM 684 C CA . ALA A 1 88 ? 13.367 -12.773 -3.418 1 98.88 88 ALA A CA 1
ATOM 685 C C . ALA A 1 88 ? 12.031 -12.078 -3.168 1 98.88 88 ALA A C 1
ATOM 687 O O . ALA A 1 88 ? 11.961 -11.109 -2.408 1 98.88 88 ALA A O 1
ATOM 688 N N . ALA A 1 89 ? 11.023 -12.578 -3.898 1 98.88 89 ALA A N 1
ATOM 689 C CA . ALA A 1 89 ? 9.688 -12.016 -3.719 1 98.88 89 ALA A CA 1
ATOM 690 C C . ALA A 1 89 ? 8.609 -13.039 -4.047 1 98.88 89 ALA A C 1
ATOM 692 O O . ALA A 1 89 ? 8.805 -13.898 -4.918 1 98.88 89 ALA A O 1
ATOM 693 N N . ALA A 1 90 ? 7.57 -13 -3.283 1 98.62 90 ALA A N 1
ATOM 694 C CA . ALA A 1 90 ? 6.293 -13.531 -3.752 1 98.62 90 ALA A CA 1
ATOM 695 C C . ALA A 1 90 ? 5.562 -12.508 -4.617 1 98.62 90 ALA A C 1
ATOM 697 O O . ALA A 1 90 ? 5.051 -11.5 -4.109 1 98.62 90 ALA A O 1
ATOM 698 N N . VAL A 1 91 ? 5.484 -12.758 -5.906 1 98.38 91 VAL A N 1
ATOM 699 C CA . VAL A 1 91 ? 5.062 -11.703 -6.82 1 98.38 91 VAL A CA 1
ATOM 700 C C . VAL A 1 91 ? 4.215 -12.297 -7.941 1 98.38 91 VAL A C 1
ATOM 702 O O . VAL A 1 91 ? 4.262 -13.5 -8.188 1 98.38 91 VAL A O 1
ATOM 705 N N . LEU A 1 92 ? 3.416 -11.453 -8.555 1 98.5 92 LEU A N 1
ATOM 706 C CA . LEU A 1 92 ? 2.693 -11.867 -9.75 1 98.5 92 LEU A CA 1
ATOM 707 C C . LEU A 1 92 ? 3.652 -12.414 -10.805 1 98.5 92 LEU A C 1
ATOM 709 O O . LEU A 1 92 ? 4.582 -11.719 -11.227 1 98.5 92 LEU A O 1
ATOM 713 N N . VAL A 1 93 ? 3.408 -13.602 -11.242 1 98.69 93 VAL A N 1
ATOM 714 C CA . VAL A 1 93 ? 4.344 -14.281 -12.133 1 98.69 93 VAL A CA 1
ATOM 715 C C . VAL A 1 93 ? 4.48 -13.492 -13.43 1 98.69 93 VAL A C 1
ATOM 717 O O . VAL A 1 93 ? 5.562 -13.445 -14.023 1 98.69 93 VAL A O 1
ATOM 720 N N . GLU A 1 94 ? 3.432 -12.773 -13.859 1 98.69 94 GLU A N 1
ATOM 721 C CA . GLU A 1 94 ? 3.445 -11.969 -15.078 1 98.69 94 GLU A CA 1
ATOM 722 C C . GLU A 1 94 ? 4.453 -10.828 -14.977 1 98.69 94 GLU A C 1
ATOM 724 O O . GLU A 1 94 ? 5.086 -10.461 -15.969 1 98.69 94 GLU A O 1
ATOM 729 N N . LEU A 1 95 ? 4.531 -10.273 -13.797 1 98.69 95 LEU A N 1
ATOM 730 C CA . LEU A 1 95 ? 5.488 -9.195 -13.586 1 98.69 95 LEU A CA 1
ATOM 731 C C . LEU A 1 95 ? 6.918 -9.703 -13.719 1 98.69 95 LEU A C 1
ATOM 733 O O . LEU A 1 95 ? 7.785 -9.008 -14.25 1 98.69 95 LEU A O 1
ATOM 737 N N . GLY A 1 96 ? 7.184 -10.914 -13.219 1 98.62 96 GLY A N 1
ATOM 738 C CA . GLY A 1 96 ? 8.492 -11.523 -13.398 1 98.62 96 GLY A CA 1
ATOM 739 C C . GLY A 1 96 ? 8.828 -11.781 -14.852 1 98.62 96 GLY A C 1
ATOM 740 O O . GLY A 1 96 ? 9.93 -11.461 -15.305 1 98.62 96 GLY A O 1
ATOM 741 N N . VAL A 1 97 ? 7.863 -12.344 -15.555 1 98.75 97 VAL A N 1
ATOM 742 C CA . VAL A 1 97 ? 8.07 -12.641 -16.969 1 98.75 97 VAL A CA 1
ATOM 743 C C . VAL A 1 97 ? 8.32 -11.352 -17.734 1 98.75 97 VAL A C 1
ATOM 745 O O . VAL A 1 97 ? 9.203 -11.289 -18.594 1 98.75 97 VAL A O 1
ATOM 748 N N . LYS A 1 98 ? 7.531 -10.328 -17.422 1 98.56 98 LYS A N 1
ATOM 749 C CA . LYS A 1 98 ? 7.691 -9.039 -18.078 1 98.56 98 LYS A CA 1
ATOM 750 C C . LYS A 1 98 ? 9.07 -8.445 -17.797 1 98.56 98 LYS A C 1
ATOM 752 O O . LYS A 1 98 ? 9.688 -7.852 -18.688 1 98.56 98 LYS A O 1
ATOM 757 N N . ALA A 1 99 ? 9.492 -8.539 -16.547 1 98.31 99 ALA A N 1
ATOM 758 C CA . ALA A 1 99 ? 10.836 -8.078 -16.203 1 98.31 99 ALA A CA 1
ATOM 759 C C . ALA A 1 99 ? 11.891 -8.773 -17.062 1 98.31 99 ALA A C 1
ATOM 761 O O . ALA A 1 99 ? 12.805 -8.125 -17.594 1 98.31 99 ALA A O 1
ATOM 762 N N . ARG A 1 100 ? 11.773 -10.055 -17.266 1 98.06 100 ARG A N 1
ATOM 763 C CA . ARG A 1 100 ? 12.703 -10.805 -18.094 1 98.06 100 ARG A CA 1
ATOM 764 C C . ARG A 1 100 ? 12.656 -10.336 -19.547 1 98.06 100 ARG A C 1
ATOM 766 O O . ARG A 1 100 ? 13.688 -10.219 -20.203 1 98.06 100 ARG A O 1
ATOM 773 N N . GLU A 1 101 ? 11.461 -10.148 -19.984 1 98.06 101 GLU A N 1
ATOM 774 C CA . GLU A 1 101 ? 11.305 -9.617 -21.328 1 98.06 101 GLU A CA 1
ATOM 775 C C . GLU A 1 101 ? 12.094 -8.32 -21.5 1 98.06 101 GLU A C 1
ATOM 777 O O . GLU A 1 101 ? 12.656 -8.07 -22.578 1 98.06 101 GLU A O 1
ATOM 782 N N . GLN A 1 102 ? 12.148 -7.527 -20.453 1 97.44 102 GLN A N 1
ATOM 783 C CA . GLN A 1 102 ? 12.789 -6.215 -20.484 1 97.44 102 GLN A CA 1
ATOM 784 C C . GLN A 1 102 ? 14.289 -6.328 -20.203 1 97.44 102 GLN A C 1
ATOM 786 O O . GLN A 1 102 ? 14.984 -5.316 -20.078 1 97.44 102 GLN A O 1
ATOM 791 N N . GLY A 1 103 ? 14.758 -7.473 -19.984 1 97.38 103 GLY A N 1
ATOM 792 C CA . GLY A 1 103 ? 16.188 -7.707 -19.875 1 97.38 103 GLY A CA 1
ATOM 793 C C . GLY A 1 103 ? 16.672 -7.711 -18.438 1 97.38 103 GLY A C 1
ATOM 794 O O . GLY A 1 103 ? 17.875 -7.742 -18.172 1 97.38 103 GLY A O 1
ATOM 795 N N . ILE A 1 104 ? 15.75 -7.656 -17.531 1 98.19 104 ILE A N 1
ATOM 796 C CA . ILE A 1 104 ? 16.125 -7.703 -16.109 1 98.19 104 ILE A CA 1
ATOM 797 C C . ILE A 1 104 ? 16.281 -9.156 -15.672 1 98.19 104 ILE A C 1
ATOM 799 O O . ILE A 1 104 ? 15.438 -10 -15.984 1 98.19 104 ILE A O 1
ATOM 803 N N . ASP A 1 105 ? 17.328 -9.469 -14.922 1 98.31 105 ASP A N 1
ATOM 804 C CA . ASP A 1 105 ? 17.609 -10.844 -14.547 1 98.31 105 ASP A CA 1
ATOM 805 C C . ASP A 1 105 ? 16.938 -11.211 -13.234 1 98.31 105 ASP A C 1
ATOM 807 O O . ASP A 1 105 ? 17.531 -11.094 -12.164 1 98.31 105 ASP A O 1
ATOM 811 N N . VAL A 1 106 ? 15.766 -11.711 -13.367 1 98.81 106 VAL A N 1
ATOM 812 C CA . VAL A 1 106 ? 15.062 -12.352 -12.258 1 98.81 106 VAL A CA 1
ATOM 813 C C . VAL A 1 106 ? 14.805 -13.82 -12.602 1 98.81 106 VAL A C 1
ATOM 815 O O . VAL A 1 106 ? 14.703 -14.188 -13.773 1 98.81 106 VAL A O 1
ATOM 818 N N . ARG A 1 107 ? 14.703 -14.617 -11.57 1 98.75 107 ARG A N 1
ATOM 819 C CA . ARG A 1 107 ? 14.578 -16.062 -11.773 1 98.75 107 ARG A CA 1
ATOM 820 C C . ARG A 1 107 ? 13.492 -16.641 -10.875 1 98.75 107 ARG A C 1
ATOM 822 O O . ARG A 1 107 ? 13.562 -16.516 -9.648 1 98.75 107 ARG A O 1
ATOM 829 N N . ALA A 1 108 ? 12.586 -17.312 -11.5 1 98.88 108 ALA A N 1
ATOM 830 C CA . ALA A 1 108 ? 11.531 -17.969 -10.742 1 98.88 108 ALA A CA 1
ATOM 831 C C . ALA A 1 108 ? 11.961 -19.375 -10.312 1 98.88 108 ALA A C 1
ATOM 833 O O . ALA A 1 108 ? 12.758 -20.016 -10.992 1 98.88 108 ALA A O 1
ATOM 834 N N . ALA A 1 109 ? 11.391 -19.812 -9.203 1 98.75 109 ALA A N 1
ATOM 835 C CA . ALA A 1 109 ? 11.734 -21.156 -8.734 1 98.75 109 ALA A CA 1
ATOM 836 C C . ALA A 1 109 ? 10.484 -22 -8.516 1 98.75 109 ALA A C 1
ATOM 838 O O . ALA A 1 109 ? 10.492 -23.203 -8.766 1 98.75 109 ALA A O 1
ATOM 839 N N . ALA A 1 110 ? 9.406 -21.375 -8.031 1 98.69 110 ALA A N 1
ATOM 840 C CA . ALA A 1 110 ? 8.211 -22.109 -7.633 1 98.69 110 ALA A CA 1
ATOM 841 C C . ALA A 1 110 ? 6.98 -21.203 -7.652 1 98.69 110 ALA A C 1
ATOM 843 O O . ALA A 1 110 ? 7.105 -19.984 -7.691 1 98.69 110 ALA A O 1
ATOM 844 N N . LEU A 1 111 ? 5.832 -21.828 -7.66 1 98.5 111 LEU A N 1
ATOM 845 C CA . LEU A 1 111 ? 4.586 -21.094 -7.488 1 98.5 111 LEU A CA 1
ATOM 846 C C . LEU A 1 111 ? 4.363 -20.734 -6.023 1 98.5 111 LEU A C 1
ATOM 848 O O . LEU A 1 111 ? 4.977 -21.328 -5.137 1 98.5 111 LEU A O 1
ATOM 852 N N . GLY A 1 112 ? 3.549 -19.766 -5.852 1 97.56 112 GLY A N 1
ATOM 853 C CA . GLY A 1 112 ? 3.102 -19.453 -4.504 1 97.56 112 GLY A CA 1
ATOM 854 C C . GLY A 1 112 ? 1.892 -20.25 -4.074 1 97.56 112 GLY A C 1
ATOM 855 O O . GLY A 1 112 ? 1.688 -20.484 -2.881 1 97.56 112 GLY A O 1
ATOM 856 N N . HIS A 1 113 ? 1.103 -20.625 -5.035 1 96.81 113 HIS A N 1
ATOM 857 C CA . HIS A 1 113 ? -0.193 -21.25 -4.793 1 96.81 113 HIS A CA 1
ATOM 858 C C . HIS A 1 113 ? -0.798 -21.781 -6.086 1 96.81 113 HIS A C 1
ATOM 860 O O . HIS A 1 113 ? -0.251 -21.562 -7.168 1 96.81 113 HIS A O 1
ATOM 866 N N . THR A 1 114 ? -1.793 -22.531 -5.902 1 93.81 114 THR A N 1
ATOM 867 C CA . THR A 1 114 ? -2.725 -22.828 -6.984 1 93.81 114 THR A CA 1
ATOM 868 C C . THR A 1 114 ? -4.113 -22.281 -6.672 1 93.81 114 THR A C 1
ATOM 870 O O . THR A 1 114 ? -4.516 -22.234 -5.508 1 93.81 114 THR A O 1
ATOM 873 N N . GLU A 1 115 ? -4.762 -21.797 -7.688 1 90.5 115 GLU A N 1
ATOM 874 C CA . GLU A 1 115 ? -6.066 -21.156 -7.531 1 90.5 115 GLU A CA 1
ATOM 875 C C . GLU A 1 115 ? -5.988 -19.984 -6.562 1 90.5 115 GLU A C 1
ATOM 877 O O . GLU A 1 115 ? -4.914 -19.422 -6.348 1 90.5 115 GLU A O 1
ATOM 882 N N . GLY A 1 116 ? -7.098 -19.453 -6.152 1 91.69 116 GLY A N 1
ATOM 883 C CA . GLY A 1 116 ? -7.082 -18.391 -5.145 1 91.69 116 GLY A CA 1
ATOM 884 C C . GLY A 1 116 ? -7.406 -17.031 -5.707 1 91.69 116 GLY A C 1
ATOM 885 O O . GLY A 1 116 ? -7.395 -16.031 -4.977 1 91.69 116 GLY A O 1
ATOM 886 N N . ASN A 1 117 ? -7.652 -16.953 -6.984 1 96.06 117 ASN A N 1
ATOM 887 C CA . ASN A 1 117 ? -8.195 -15.727 -7.555 1 96.06 117 ASN A CA 1
ATOM 888 C C . ASN A 1 117 ? -9.719 -15.703 -7.488 1 96.06 117 ASN A C 1
ATOM 890 O O . ASN A 1 117 ? -10.359 -16.75 -7.469 1 96.06 117 ASN A O 1
ATOM 894 N N . ILE A 1 118 ? -10.266 -14.562 -7.441 1 97.19 118 ILE A N 1
ATOM 895 C CA . ILE A 1 118 ? -11.711 -14.43 -7.344 1 97.19 118 ILE A CA 1
ATOM 896 C C . ILE A 1 118 ? -12.18 -13.219 -8.148 1 97.19 118 ILE A C 1
ATOM 898 O O . ILE A 1 118 ? -11.477 -12.211 -8.219 1 97.19 118 ILE A O 1
ATOM 902 N N . ILE A 1 119 ? -13.25 -13.312 -8.781 1 98.44 119 ILE A N 1
ATOM 903 C CA . ILE A 1 119 ? -13.938 -12.219 -9.453 1 98.44 119 ILE A CA 1
ATOM 904 C C . ILE A 1 119 ? -15.219 -11.867 -8.703 1 98.44 119 ILE A C 1
ATOM 906 O O . ILE A 1 119 ? -16.094 -12.727 -8.523 1 98.44 119 ILE A O 1
ATOM 910 N N . VAL A 1 120 ? -15.312 -10.641 -8.234 1 98.44 120 VAL A N 1
ATOM 911 C CA . VAL A 1 120 ? -16.438 -10.156 -7.441 1 98.44 120 VAL A CA 1
ATOM 912 C C . VAL A 1 120 ? -17.109 -8.992 -8.164 1 98.44 120 VAL A C 1
ATOM 914 O O . VAL A 1 120 ? -16.438 -8.172 -8.789 1 98.44 120 VAL A O 1
ATOM 917 N N . VAL A 1 121 ? -18.438 -8.938 -8.117 1 98.75 121 VAL A N 1
ATOM 918 C CA . VAL A 1 121 ? -19.172 -7.82 -8.68 1 98.75 121 VAL A CA 1
ATOM 919 C C . VAL A 1 121 ? -20.172 -7.293 -7.648 1 98.75 121 VAL A C 1
ATOM 921 O O . VAL A 1 121 ? -20.469 -7.969 -6.656 1 98.75 121 VAL A O 1
ATOM 924 N N . ASN A 1 122 ? -20.578 -6.059 -7.879 1 98.06 122 ASN A N 1
ATOM 925 C CA . ASN A 1 122 ? -21.688 -5.5 -7.105 1 98.06 122 ASN A CA 1
ATOM 926 C C . ASN A 1 122 ? -22.938 -6.367 -7.215 1 98.06 122 ASN A C 1
ATOM 928 O O . ASN A 1 122 ? -23.156 -7.027 -8.234 1 98.06 122 ASN A O 1
ATOM 932 N N . ASN A 1 123 ? -23.844 -6.305 -6.238 1 97.31 123 ASN A N 1
ATOM 933 C CA . ASN A 1 123 ? -25.031 -7.164 -6.141 1 97.31 123 ASN A CA 1
ATOM 934 C C . ASN A 1 123 ? -26 -6.906 -7.277 1 97.31 123 ASN A C 1
ATOM 936 O O . ASN A 1 123 ? -26.828 -7.77 -7.605 1 97.31 123 ASN A O 1
ATOM 940 N N . ASP A 1 124 ? -25.875 -5.797 -7.957 1 96.88 124 ASP A N 1
ATOM 941 C CA . ASP A 1 124 ? -26.812 -5.426 -9.016 1 96.88 124 ASP A CA 1
ATOM 942 C C . ASP A 1 124 ? -26.344 -5.945 -10.375 1 96.88 124 ASP A C 1
ATOM 944 O O . ASP A 1 124 ? -27.078 -5.852 -11.367 1 96.88 124 ASP A O 1
ATOM 948 N N . ILE A 1 125 ? -25.109 -6.449 -10.43 1 98.38 125 ILE A N 1
ATOM 949 C CA . ILE A 1 125 ? -24.562 -6.988 -11.672 1 98.38 125 ILE A CA 1
ATOM 950 C C . ILE A 1 125 ? -24.953 -8.461 -11.812 1 98.38 125 ILE A C 1
ATOM 952 O O . ILE A 1 125 ? -24.641 -9.273 -10.945 1 98.38 125 ILE A O 1
ATOM 956 N N . ASN A 1 126 ? -25.578 -8.844 -12.922 1 97.31 126 ASN A N 1
ATOM 957 C CA . ASN A 1 126 ? -26.094 -10.211 -13.055 1 97.31 126 ASN A CA 1
ATOM 958 C C . ASN A 1 126 ? -25.5 -10.914 -14.266 1 97.31 126 ASN A C 1
ATOM 960 O O . ASN A 1 126 ? -25.609 -12.133 -14.398 1 97.31 126 ASN A O 1
ATOM 964 N N . SER A 1 127 ? -24.891 -10.156 -15.148 1 97.62 127 SER A N 1
ATOM 965 C CA . SER A 1 127 ? -24.25 -10.711 -16.328 1 97.62 127 SER A CA 1
ATOM 966 C C . SER A 1 127 ? -23.031 -9.867 -16.734 1 97.62 127 SER A C 1
ATOM 968 O O . SER A 1 127 ? -22.891 -8.734 -16.281 1 97.62 127 SER A O 1
ATOM 970 N N . VAL A 1 128 ? -22.219 -10.445 -17.547 1 98.19 128 VAL A N 1
ATOM 971 C CA . VAL A 1 128 ? -21.047 -9.727 -18.031 1 98.19 128 VAL A CA 1
ATOM 972 C C . VAL A 1 128 ? -21.484 -8.5 -18.828 1 98.19 128 VAL A C 1
ATOM 974 O O . VAL A 1 128 ? -20.828 -7.465 -18.812 1 98.19 128 VAL A O 1
ATOM 977 N N . GLN A 1 129 ? -22.641 -8.539 -19.484 1 98.12 129 GLN A N 1
ATOM 978 C CA . GLN A 1 129 ? -23.188 -7.434 -20.266 1 98.12 129 GLN A CA 1
ATOM 979 C C . GLN A 1 129 ? -23.469 -6.227 -19.375 1 98.12 129 GLN A C 1
ATOM 981 O O . GLN A 1 129 ? -23.375 -5.082 -19.828 1 98.12 129 GLN A O 1
ATOM 986 N N . ASP A 1 130 ? -23.781 -6.469 -18.094 1 98.31 130 ASP A N 1
ATOM 987 C CA . ASP A 1 130 ? -24.094 -5.395 -17.156 1 98.31 130 ASP A CA 1
ATOM 988 C C . ASP A 1 130 ? -22.859 -4.555 -16.859 1 98.31 130 ASP A C 1
ATOM 990 O O . ASP A 1 130 ? -22.969 -3.463 -16.297 1 98.31 130 ASP A O 1
ATOM 994 N N . LEU A 1 131 ? -21.688 -5.039 -17.234 1 98.5 131 LEU A N 1
ATOM 995 C CA . LEU A 1 131 ? -20.438 -4.348 -16.938 1 98.5 131 LEU A CA 1
ATOM 996 C C . LEU A 1 131 ? -20.141 -3.291 -18 1 98.5 131 LEU A C 1
ATOM 998 O O . LEU A 1 131 ? -19.234 -2.475 -17.828 1 98.5 131 LEU A O 1
ATOM 1002 N N . LYS A 1 132 ? -20.891 -3.275 -19.125 1 98.31 132 LYS A N 1
ATOM 1003 C CA . LYS A 1 132 ? -20.641 -2.322 -20.203 1 98.31 132 LYS A CA 1
ATOM 1004 C C . LYS A 1 132 ? -20.703 -0.887 -19.688 1 98.31 132 LYS A C 1
ATOM 1006 O O . LYS A 1 132 ? -21.672 -0.493 -19.031 1 98.31 132 LYS A O 1
ATOM 1011 N N . GLY A 1 133 ? -19.656 -0.155 -19.938 1 97.88 133 GLY A N 1
ATOM 1012 C CA . GLY A 1 133 ? -19.594 1.254 -19.578 1 97.88 133 GLY A CA 1
ATOM 1013 C C . GLY A 1 133 ? -19.219 1.489 -18.125 1 97.88 133 GLY A C 1
ATOM 1014 O O . GLY A 1 133 ? -19.047 2.635 -17.703 1 97.88 133 GLY A O 1
ATOM 1015 N N . LYS A 1 134 ? -19.078 0.425 -17.375 1 98 134 LYS A N 1
ATOM 1016 C CA . LYS A 1 134 ? -18.766 0.556 -15.961 1 98 134 LYS A CA 1
ATOM 1017 C C . LYS A 1 134 ? -17.266 0.336 -15.703 1 98 134 LYS A C 1
ATOM 1019 O O . LYS A 1 134 ? -16.531 -0.06 -16.609 1 98 134 LYS A O 1
ATOM 1024 N N . SER A 1 135 ? -16.875 0.656 -14.516 1 97.69 135 SER A N 1
ATOM 1025 C CA . SER A 1 135 ? -15.484 0.46 -14.109 1 97.69 135 SER A CA 1
ATOM 1026 C C . SER A 1 135 ? -15.281 -0.908 -13.461 1 97.69 135 SER A C 1
ATOM 1028 O O . SER A 1 135 ? -16.141 -1.369 -12.703 1 97.69 135 SER A O 1
ATOM 1030 N N . PHE A 1 136 ? -14.227 -1.562 -13.836 1 98.69 136 PHE A N 1
ATOM 1031 C CA . PHE A 1 136 ? -13.844 -2.867 -13.305 1 98.69 136 PHE A CA 1
ATOM 1032 C C . PHE A 1 136 ? -12.375 -2.879 -12.906 1 98.69 136 PHE A C 1
ATOM 1034 O O . PHE A 1 136 ? -11.5 -2.576 -13.727 1 98.69 136 PHE A O 1
ATOM 1041 N N . ALA A 1 137 ? -12.078 -3.271 -11.617 1 98.38 137 ALA A N 1
ATOM 1042 C CA . ALA A 1 137 ? -10.727 -3.086 -11.094 1 98.38 137 ALA A CA 1
ATOM 1043 C C . ALA A 1 137 ? -9.906 -4.371 -11.211 1 98.38 137 ALA A C 1
ATOM 1045 O O . ALA A 1 137 ? -10.461 -5.473 -11.125 1 98.38 137 ALA A O 1
ATOM 1046 N N . ILE A 1 138 ? -8.664 -4.188 -11.43 1 98.38 138 ILE A N 1
ATOM 1047 C CA . ILE A 1 138 ? -7.637 -5.223 -11.359 1 98.38 138 ILE A CA 1
ATOM 1048 C C . ILE A 1 138 ? -6.434 -4.707 -10.578 1 98.38 138 ILE A C 1
ATOM 1050 O O . ILE A 1 138 ? -6.238 -3.498 -10.445 1 98.38 138 ILE A O 1
ATOM 1054 N N . PRO A 1 139 ? -5.641 -5.621 -10.055 1 97.38 139 PRO A N 1
ATOM 1055 C CA . PRO A 1 139 ? -4.52 -5.148 -9.234 1 97.38 139 PRO A CA 1
ATOM 1056 C C . PRO A 1 139 ? -3.385 -4.566 -10.078 1 97.38 139 PRO A C 1
ATOM 1058 O O . PRO A 1 139 ? -2.645 -3.699 -9.602 1 97.38 139 PRO A O 1
ATOM 1061 N N . HIS A 1 140 ? -3.178 -5.105 -11.266 1 97.62 140 HIS A N 1
ATOM 1062 C CA . HIS A 1 140 ? -2.129 -4.68 -12.188 1 97.62 140 HIS A CA 1
ATOM 1063 C C . HIS A 1 140 ? -2.41 -5.168 -13.609 1 97.62 140 HIS A C 1
ATOM 1065 O O . HIS A 1 140 ? -3 -6.234 -13.797 1 97.62 140 HIS A O 1
ATOM 1071 N N . LYS A 1 141 ? -1.926 -4.367 -14.555 1 97.31 141 LYS A N 1
ATOM 1072 C CA . LYS A 1 141 ? -2.129 -4.77 -15.945 1 97.31 141 LYS A CA 1
ATOM 1073 C C . LYS A 1 141 ? -1.398 -6.074 -16.25 1 97.31 141 LYS A C 1
ATOM 1075 O O . LYS A 1 141 ? -1.878 -6.891 -17.031 1 97.31 141 LYS A O 1
ATOM 1080 N N . GLN A 1 142 ? -0.233 -6.227 -15.641 1 98.06 142 GLN A N 1
ATOM 1081 C CA . GLN A 1 142 ? 0.507 -7.48 -15.742 1 98.06 142 GLN A CA 1
ATOM 1082 C C . GLN A 1 142 ? 0.11 -8.445 -14.633 1 98.06 142 GLN A C 1
ATOM 1084 O O . GLN A 1 142 ? 0.878 -8.664 -13.695 1 98.06 142 GLN A O 1
ATOM 1089 N N . SER A 1 143 ? -1.085 -9.031 -14.781 1 98.25 143 SER A N 1
ATOM 1090 C CA . SER A 1 143 ? -1.576 -9.914 -13.727 1 98.25 143 SER A CA 1
ATOM 1091 C C . SER A 1 143 ? -2.492 -10.992 -14.289 1 98.25 143 SER A C 1
ATOM 1093 O O . SER A 1 143 ? -3.084 -10.82 -15.352 1 98.25 143 SER A O 1
ATOM 1095 N N . THR A 1 144 ? -2.58 -12.078 -13.578 1 98.25 144 THR A N 1
ATOM 1096 C CA . THR A 1 144 ? -3.543 -13.125 -13.898 1 98.25 144 THR A CA 1
ATOM 1097 C C . THR A 1 144 ? -4.969 -12.586 -13.867 1 98.25 144 THR A C 1
ATOM 1099 O O . THR A 1 144 ? -5.812 -12.984 -14.664 1 98.25 144 THR A O 1
ATOM 1102 N N . GLN A 1 145 ? -5.227 -11.68 -13 1 98.31 145 GLN A N 1
ATOM 1103 C CA . GLN A 1 145 ? -6.551 -11.086 -12.875 1 98.31 145 GLN A CA 1
ATOM 1104 C C . GLN A 1 145 ? -6.93 -10.32 -14.148 1 98.31 145 GLN A C 1
ATOM 1106 O O . GLN A 1 145 ? -8.086 -10.367 -14.578 1 98.31 145 GLN A O 1
ATOM 1111 N N . LYS A 1 146 ? -5.934 -9.648 -14.719 1 98.44 146 LYS A N 1
ATOM 1112 C CA . LYS A 1 146 ? -6.152 -8.992 -16.016 1 98.44 146 LYS A CA 1
ATOM 1113 C C . LYS A 1 146 ? -6.508 -10.016 -17.094 1 98.44 146 LYS A C 1
ATOM 1115 O O . LYS A 1 146 ? -7.438 -9.805 -17.875 1 98.44 146 LYS A O 1
ATOM 1120 N N . ILE A 1 147 ? -5.82 -11.109 -17.156 1 98.5 147 ILE A N 1
ATOM 1121 C CA . ILE A 1 147 ? -6.051 -12.172 -18.125 1 98.5 147 ILE A CA 1
ATOM 1122 C C . ILE A 1 147 ? -7.453 -12.742 -17.938 1 98.5 147 ILE A C 1
ATOM 1124 O O . ILE A 1 147 ? -8.203 -12.883 -18.906 1 98.5 147 ILE A O 1
ATOM 1128 N N . LEU A 1 148 ? -7.809 -13.023 -16.703 1 98.44 148 LEU A N 1
ATOM 1129 C CA . LEU A 1 148 ? -9.109 -13.609 -16.391 1 98.44 148 LEU A CA 1
ATOM 1130 C C . LEU A 1 148 ? -10.234 -12.672 -16.812 1 98.44 148 LEU A C 1
ATOM 1132 O O . LEU A 1 148 ? -11.234 -13.117 -17.391 1 98.44 148 LEU A O 1
ATOM 1136 N N . VAL A 1 149 ? -10.062 -11.398 -16.531 1 98.5 149 VAL A N 1
ATOM 1137 C CA . VAL A 1 149 ? -11.094 -10.422 -16.891 1 98.5 149 VAL A CA 1
ATOM 1138 C C . VAL A 1 149 ? -11.227 -10.352 -18.422 1 98.5 149 VAL A C 1
ATOM 1140 O O . VAL A 1 149 ? -12.344 -10.32 -18.938 1 98.5 149 VAL A O 1
ATOM 1143 N N . ASP A 1 150 ? -10.102 -10.344 -19.125 1 98.38 150 ASP A N 1
ATOM 1144 C CA . ASP A 1 150 ? -10.148 -10.289 -20.594 1 98.38 150 ASP A CA 1
ATOM 1145 C C . ASP A 1 150 ? -10.82 -11.531 -21.172 1 98.38 150 ASP A C 1
ATOM 1147 O O . ASP A 1 150 ? -11.625 -11.438 -22.094 1 98.38 150 ASP A O 1
ATOM 1151 N N . LEU A 1 151 ? -10.477 -12.703 -20.625 1 98.19 151 LEU A N 1
ATOM 1152 C CA . LEU A 1 151 ? -11.102 -13.938 -21.062 1 98.19 151 LEU A CA 1
ATOM 1153 C C . LEU A 1 151 ? -12.602 -13.922 -20.797 1 98.19 151 LEU A C 1
ATOM 1155 O O . LEU A 1 151 ? -13.398 -14.375 -21.609 1 98.19 151 LEU A O 1
ATOM 1159 N N . MET A 1 152 ? -12.977 -13.383 -19.625 1 98.25 152 MET A N 1
ATOM 1160 C CA . MET A 1 152 ? -14.391 -13.266 -19.25 1 98.25 152 MET A CA 1
ATOM 1161 C C . MET A 1 152 ? -15.133 -12.375 -20.234 1 98.25 152 MET A C 1
ATOM 1163 O O . MET A 1 152 ? -16.219 -12.734 -20.719 1 98.25 152 MET A O 1
ATOM 1167 N N . LEU A 1 153 ? -14.562 -11.25 -20.562 1 98.38 153 LEU A N 1
ATOM 1168 C CA . LEU A 1 153 ? -15.172 -10.312 -21.5 1 98.38 153 LEU A CA 1
ATOM 1169 C C . LEU A 1 153 ? -15.266 -10.93 -22.891 1 98.38 153 LEU A C 1
ATOM 1171 O O . LEU A 1 153 ? -16.312 -10.844 -23.547 1 98.38 153 LEU A O 1
ATOM 1175 N N . GLU A 1 154 ? -14.242 -11.594 -23.328 1 97.88 154 GLU A N 1
ATOM 1176 C CA . GLU A 1 154 ? -14.203 -12.227 -24.641 1 97.88 154 GLU A CA 1
ATOM 1177 C C . GLU A 1 154 ? -15.312 -13.266 -24.781 1 97.88 154 GLU A C 1
ATOM 1179 O O . GLU A 1 154 ? -15.984 -13.328 -25.812 1 97.88 154 GLU A O 1
ATOM 1184 N N . ARG A 1 155 ? -15.477 -14.055 -23.781 1 97.12 155 ARG A N 1
ATOM 1185 C CA . ARG A 1 155 ? -16.484 -15.102 -23.797 1 97.12 155 ARG A CA 1
ATOM 1186 C C . ARG A 1 155 ? -17.891 -14.516 -23.953 1 97.12 155 ARG A C 1
ATOM 1188 O O . ARG A 1 155 ? -18.781 -15.156 -24.516 1 97.12 155 ARG A O 1
ATOM 1195 N N . ALA A 1 156 ? -18.031 -13.312 -23.484 1 97.25 156 ALA A N 1
ATOM 1196 C CA . ALA A 1 156 ? -19.328 -12.641 -23.531 1 97.25 156 ALA A CA 1
ATOM 1197 C C . ALA A 1 156 ? -19.453 -11.766 -24.781 1 97.25 156 ALA A C 1
ATOM 1199 O O . ALA A 1 156 ? -20.438 -11.039 -24.953 1 97.25 156 ALA A O 1
ATOM 1200 N N . GLY A 1 157 ? -18.406 -11.781 -25.625 1 97.62 157 GLY A N 1
ATOM 1201 C CA . GLY A 1 157 ? -18.422 -10.969 -26.828 1 97.62 157 GLY A CA 1
ATOM 1202 C C . GLY A 1 157 ? -18.094 -9.516 -26.578 1 97.62 157 GLY A C 1
ATOM 1203 O O . GLY A 1 157 ? -18.469 -8.641 -27.359 1 97.62 157 GLY A O 1
ATOM 1204 N N . LEU A 1 158 ? -17.484 -9.211 -25.453 1 98.12 158 LEU A N 1
ATOM 1205 C CA . LEU A 1 158 ? -17.047 -7.871 -25.078 1 98.12 158 LEU A CA 1
ATOM 1206 C C . LEU A 1 158 ? -15.523 -7.777 -25.078 1 98.12 158 LEU A C 1
ATOM 1208 O O . LEU A 1 158 ? -14.836 -8.766 -25.344 1 98.12 158 LEU A O 1
ATOM 1212 N N . SER A 1 159 ? -15.008 -6.57 -24.938 1 97.06 159 SER A N 1
ATOM 1213 C CA . SER A 1 159 ? -13.578 -6.293 -24.812 1 97.06 159 SER A CA 1
ATOM 1214 C C . SER A 1 159 ? -13.312 -5.16 -23.828 1 97.06 159 SER A C 1
ATOM 1216 O O . SER A 1 159 ? -14.25 -4.633 -23.219 1 97.06 159 SER A O 1
ATOM 1218 N N . GLU A 1 160 ? -12.086 -4.855 -23.656 1 95.38 160 GLU A N 1
ATOM 1219 C CA . GLU A 1 160 ? -11.711 -3.777 -22.75 1 95.38 160 GLU A CA 1
ATOM 1220 C C . GLU A 1 160 ? -12.203 -2.428 -23.266 1 95.38 160 GLU A C 1
ATOM 1222 O O . GLU A 1 160 ? -12.203 -1.438 -22.531 1 95.38 160 GLU A O 1
ATOM 1227 N N . LYS A 1 161 ? -12.641 -2.33 -24.469 1 96.25 161 LYS A N 1
ATOM 1228 C CA . LYS A 1 161 ? -13.234 -1.113 -25.016 1 96.25 161 LYS A CA 1
ATOM 1229 C C . LYS A 1 161 ? -14.633 -0.878 -24.438 1 96.25 161 LYS A C 1
ATOM 1231 O O . LYS A 1 161 ? -15.141 0.245 -24.453 1 96.25 161 LYS A O 1
ATOM 1236 N N . ASP A 1 162 ? -15.273 -1.958 -23.953 1 98.25 162 ASP A N 1
ATOM 1237 C CA . ASP A 1 162 ? -16.656 -1.9 -23.5 1 98.25 162 ASP A CA 1
ATOM 1238 C C . ASP A 1 162 ? -16.719 -1.672 -21.984 1 98.25 162 ASP A C 1
ATOM 1240 O O . ASP A 1 162 ? -17.766 -1.296 -21.453 1 98.25 162 ASP A O 1
ATOM 1244 N N . VAL A 1 163 ? -15.656 -2.012 -21.281 1 98.31 163 VAL A N 1
ATOM 1245 C CA . VAL A 1 163 ? -15.547 -1.913 -19.828 1 98.31 163 VAL A CA 1
ATOM 1246 C C . VAL A 1 163 ? -14.312 -1.101 -19.453 1 98.31 163 VAL A C 1
ATOM 1248 O O . VAL A 1 163 ? -13.234 -1.307 -20.016 1 98.31 163 VAL A O 1
ATOM 1251 N N . GLN A 1 164 ? -14.422 -0.124 -18.531 1 96.88 164 GLN A N 1
ATOM 1252 C CA . GLN A 1 164 ? -13.281 0.665 -18.078 1 96.88 164 GLN A CA 1
ATOM 1253 C C . GLN A 1 164 ? -12.461 -0.102 -17.047 1 96.88 164 GLN A C 1
ATOM 1255 O O . GLN A 1 164 ? -12.75 -0.056 -15.852 1 96.88 164 GLN A O 1
ATOM 1260 N N . ILE A 1 165 ? -11.43 -0.691 -17.531 1 97.81 165 ILE A N 1
ATOM 1261 C CA . ILE A 1 165 ? -10.547 -1.435 -16.641 1 97.81 165 ILE A CA 1
ATOM 1262 C C . ILE A 1 165 ? -9.633 -0.467 -15.891 1 97.81 165 ILE A C 1
ATOM 1264 O O . ILE A 1 165 ? -8.938 0.34 -16.516 1 97.81 165 ILE A O 1
ATOM 1268 N N . VAL A 1 166 ? -9.625 -0.521 -14.57 1 95.88 166 VAL A N 1
ATOM 1269 C CA . VAL A 1 166 ? -8.805 0.384 -13.766 1 95.88 166 VAL A CA 1
ATOM 1270 C C . VAL A 1 166 ? -7.918 -0.422 -12.82 1 95.88 166 VAL A C 1
ATOM 1272 O O . VAL A 1 166 ? -8.32 -1.472 -12.32 1 95.88 166 VAL A O 1
ATOM 1275 N N . GLU A 1 167 ? -6.695 0.051 -12.641 1 95.06 167 GLU A N 1
ATOM 1276 C CA . GLU A 1 167 ? -5.805 -0.547 -11.656 1 95.06 167 GLU A CA 1
ATOM 1277 C C . GLU A 1 167 ? -6.055 0.035 -10.266 1 95.06 167 GLU A C 1
ATOM 1279 O O . GLU A 1 167 ? -6.184 1.25 -10.109 1 95.06 167 GLU A O 1
ATOM 1284 N N . MET A 1 168 ? -6.219 -0.87 -9.297 1 93.62 168 MET A N 1
ATOM 1285 C CA . MET A 1 168 ? -6.402 -0.525 -7.887 1 93.62 168 MET A CA 1
ATOM 1286 C C . MET A 1 168 ? -5.664 -1.509 -6.984 1 93.62 168 MET A C 1
ATOM 1288 O O . MET A 1 168 ? -5.648 -2.711 -7.254 1 93.62 168 MET A O 1
ATOM 1292 N N . SER A 1 169 ? -5.094 -0.943 -5.902 1 91.88 169 SER A N 1
ATOM 1293 C CA . SER A 1 169 ? -4.516 -1.877 -4.938 1 91.88 169 SER A CA 1
ATOM 1294 C C . SER A 1 169 ? -5.598 -2.723 -4.273 1 91.88 169 SER A C 1
ATOM 1296 O O . SER A 1 169 ? -6.715 -2.254 -4.062 1 91.88 169 SER A O 1
ATOM 1298 N N . PRO A 1 170 ? -5.234 -3.883 -3.877 1 95.5 170 PRO A N 1
ATOM 1299 C CA . PRO A 1 170 ? -6.254 -4.809 -3.375 1 95.5 170 PRO A CA 1
ATOM 1300 C C . PRO A 1 170 ? -7.004 -4.262 -2.164 1 95.5 170 PRO A C 1
ATOM 1302 O O . PRO A 1 170 ? -8.234 -4.328 -2.113 1 95.5 170 PRO A O 1
ATOM 1305 N N . PRO A 1 171 ? -6.395 -3.635 -1.2 1 94.44 171 PRO A N 1
ATOM 1306 C CA . PRO A 1 171 ? -7.129 -3.18 -0.018 1 94.44 171 PRO A CA 1
ATOM 1307 C C . PRO A 1 171 ? -8.156 -2.1 -0.344 1 94.44 171 PRO A C 1
ATOM 1309 O O . PRO A 1 171 ? -9.086 -1.867 0.438 1 94.44 171 PRO A O 1
ATOM 1312 N N . GLU A 1 172 ? -8.031 -1.398 -1.475 1 94.81 172 GLU A N 1
ATOM 1313 C CA . GLU A 1 172 ? -8.938 -0.323 -1.868 1 94.81 172 GLU A CA 1
ATOM 1314 C C . GLU A 1 172 ? -10.234 -0.879 -2.459 1 94.81 172 GLU A C 1
ATOM 1316 O O . GLU A 1 172 ? -11.266 -0.201 -2.463 1 94.81 172 GLU A O 1
ATOM 1321 N N . MET A 1 173 ? -10.188 -2.082 -2.939 1 97.31 173 MET A N 1
ATOM 1322 C CA . MET A 1 173 ? -11.188 -2.604 -3.867 1 97.31 173 MET A CA 1
ATOM 1323 C C . MET A 1 173 ? -12.516 -2.832 -3.158 1 97.31 173 MET A C 1
ATOM 1325 O O . MET A 1 173 ? -13.57 -2.441 -3.666 1 97.31 173 MET A O 1
ATOM 1329 N N . PRO A 1 174 ? -12.508 -3.426 -1.93 1 97.81 174 PRO A N 1
ATOM 1330 C CA . PRO A 1 174 ? -13.805 -3.68 -1.292 1 97.81 174 PRO A CA 1
ATOM 1331 C C . PRO A 1 174 ? -14.578 -2.398 -1.006 1 97.81 174 PRO A C 1
ATOM 1333 O O . PRO A 1 174 ? -15.789 -2.342 -1.246 1 97.81 174 PRO A O 1
ATOM 1336 N N . SER A 1 175 ? -13.922 -1.369 -0.528 1 97.25 175 SER A N 1
ATOM 1337 C CA . SER A 1 175 ? -14.586 -0.106 -0.24 1 97.25 175 SER A CA 1
ATOM 1338 C C . SER A 1 175 ? -15.062 0.574 -1.521 1 97.25 175 SER A C 1
ATOM 1340 O O . SER A 1 175 ? -16.156 1.154 -1.557 1 97.25 175 SER A O 1
ATOM 1342 N N . ALA A 1 176 ? -14.227 0.522 -2.576 1 97.19 176 ALA A N 1
ATOM 1343 C CA . ALA A 1 176 ? -14.602 1.097 -3.865 1 97.19 176 ALA A CA 1
ATOM 1344 C C . ALA A 1 176 ? -15.859 0.422 -4.418 1 97.19 176 ALA A C 1
ATOM 1346 O O . ALA A 1 176 ? -16.734 1.086 -4.98 1 97.19 176 ALA A O 1
ATOM 1347 N N . LEU A 1 177 ? -15.938 -0.896 -4.262 1 98.25 177 LEU A N 1
ATOM 1348 C CA . LEU A 1 177 ? -17.125 -1.635 -4.664 1 98.25 177 LEU A CA 1
ATOM 1349 C C . LEU A 1 177 ? -18.344 -1.201 -3.846 1 98.25 177 LEU A C 1
ATOM 1351 O O . LEU A 1 177 ? -19.422 -0.98 -4.398 1 98.25 177 LEU A O 1
ATOM 1355 N N . SER A 1 178 ? -18.156 -1.045 -2.561 1 97.38 178 SER A N 1
ATOM 1356 C CA . SER A 1 178 ? -19.219 -0.755 -1.612 1 97.38 178 SER A CA 1
ATOM 1357 C C . SER A 1 178 ? -19.906 0.573 -1.932 1 97.38 178 SER A C 1
ATOM 1359 O O . SER A 1 178 ? -21.109 0.707 -1.785 1 97.38 178 SER A O 1
ATOM 1361 N N . VAL A 1 179 ? -19.156 1.581 -2.426 1 96.19 179 VAL A N 1
ATOM 1362 C CA . VAL A 1 179 ? -19.719 2.906 -2.652 1 96.19 179 VAL A CA 1
ATOM 1363 C C . VAL A 1 179 ? -20.062 3.076 -4.129 1 96.19 179 VAL A C 1
ATOM 1365 O O . VAL A 1 179 ? -20.406 4.172 -4.57 1 96.19 179 VAL A O 1
ATOM 1368 N N . GLY A 1 180 ? -19.812 2.043 -4.891 1 95.81 180 GLY A N 1
ATOM 1369 C CA . GLY A 1 180 ? -20.234 2.045 -6.281 1 95.81 180 GLY A CA 1
ATOM 1370 C C . GLY A 1 180 ? -19.25 2.719 -7.211 1 95.81 180 GLY A C 1
ATOM 1371 O O . GLY A 1 180 ? -19.594 3.098 -8.328 1 95.81 180 GLY A O 1
ATOM 1372 N N . GLN A 1 181 ? -18.078 2.881 -6.781 1 96.06 181 GLN A N 1
ATOM 1373 C CA . GLN A 1 181 ? -17.031 3.443 -7.625 1 96.06 181 GLN A CA 1
ATOM 1374 C C . GLN A 1 181 ? -16.641 2.477 -8.742 1 96.06 181 GLN A C 1
ATOM 1376 O O . GLN A 1 181 ? -16.266 2.9 -9.836 1 96.06 181 GLN A O 1
ATOM 1381 N N . ILE A 1 182 ? -16.688 1.214 -8.492 1 98.06 182 ILE A N 1
ATOM 1382 C CA . ILE A 1 182 ? -16.469 0.15 -9.461 1 98.06 182 ILE A CA 1
ATOM 1383 C C . ILE A 1 182 ? -17.625 -0.843 -9.422 1 98.06 182 ILE A C 1
ATOM 1385 O O . ILE A 1 182 ? -18.297 -0.981 -8.391 1 98.06 182 ILE A O 1
ATOM 1389 N N . ALA A 1 183 ? -17.781 -1.499 -10.523 1 98.56 183 ALA A N 1
ATOM 1390 C CA . ALA A 1 183 ? -18.875 -2.463 -10.641 1 98.56 183 ALA A CA 1
ATOM 1391 C C . ALA A 1 183 ? -18.422 -3.859 -10.227 1 98.56 183 ALA A C 1
ATOM 1393 O O . ALA A 1 183 ? -19.25 -4.734 -9.953 1 98.56 183 ALA A O 1
ATOM 1394 N N . GLY A 1 184 ? -17.156 -4.016 -10.242 1 98.75 184 GLY A N 1
ATOM 1395 C CA . GLY A 1 184 ? -16.547 -5.285 -9.875 1 98.75 184 GLY A CA 1
ATOM 1396 C C . GLY A 1 184 ? -15.031 -5.258 -9.922 1 98.75 184 GLY A C 1
ATOM 1397 O O . GLY A 1 184 ? -14.43 -4.219 -10.211 1 98.75 184 GLY A O 1
ATOM 1398 N N . TYR A 1 185 ? -14.414 -6.383 -9.516 1 98.75 185 TYR A N 1
ATOM 1399 C CA . TYR A 1 185 ? -12.961 -6.5 -9.609 1 98.75 185 TYR A CA 1
ATOM 1400 C C . TYR A 1 185 ? -12.531 -7.961 -9.578 1 98.75 185 TYR A C 1
ATOM 1402 O O . TYR A 1 185 ? -13.289 -8.828 -9.141 1 98.75 185 TYR A O 1
ATOM 1410 N N . SER A 1 186 ? -11.422 -8.266 -10.18 1 98.62 186 SER A N 1
ATOM 1411 C CA . SER A 1 186 ? -10.68 -9.516 -10.039 1 98.62 186 SER A CA 1
ATOM 1412 C C . SER A 1 186 ? -9.445 -9.336 -9.156 1 98.62 186 SER A C 1
ATOM 1414 O O . SER A 1 186 ? -8.695 -8.367 -9.312 1 98.62 186 SER A O 1
ATOM 1416 N N . VAL A 1 187 ? -9.273 -10.258 -8.18 1 98.06 187 VAL A N 1
ATOM 1417 C CA . VAL A 1 187 ? -8.219 -10.023 -7.195 1 98.06 187 VAL A CA 1
ATOM 1418 C C . VAL A 1 187 ? -7.797 -11.344 -6.562 1 98.06 187 VAL A C 1
ATOM 1420 O O . VAL A 1 187 ? -8.477 -12.359 -6.723 1 98.06 187 VAL A O 1
ATOM 1423 N N . ALA A 1 188 ? -6.648 -11.242 -5.949 1 96.94 188 ALA A N 1
ATOM 1424 C CA . ALA A 1 188 ? -6.223 -12.328 -5.062 1 96.94 188 ALA A CA 1
ATOM 1425 C C . ALA A 1 188 ? -6.98 -12.281 -3.74 1 96.94 188 ALA A C 1
ATOM 1427 O O . ALA A 1 188 ? -7.242 -11.203 -3.203 1 96.94 188 ALA A O 1
ATOM 1428 N N . GLU A 1 189 ? -7.258 -13.461 -3.246 1 96.5 189 GLU A N 1
ATOM 1429 C CA . GLU A 1 189 ? -7.754 -13.547 -1.875 1 96.5 189 GLU A CA 1
ATOM 1430 C C . GLU A 1 189 ? -6.734 -13 -0.883 1 96.5 189 GLU A C 1
ATOM 1432 O O . GLU A 1 189 ? -5.531 -13.008 -1.152 1 96.5 189 GLU A O 1
ATOM 1437 N N . PRO A 1 190 ? -7.316 -12.328 0.251 1 97.12 190 PRO A N 1
ATOM 1438 C CA . PRO A 1 190 ? -8.664 -12.5 0.795 1 97.12 190 PRO A CA 1
ATOM 1439 C C . PRO A 1 190 ? -9.602 -11.344 0.44 1 97.12 190 PRO A C 1
ATOM 1441 O O . PRO A 1 190 ? -10.68 -11.219 1.02 1 97.12 190 PRO A O 1
ATOM 1444 N N . PHE A 1 191 ? -9.258 -10.555 -0.469 1 97.44 191 PHE A N 1
ATOM 1445 C CA . PHE A 1 191 ? -9.969 -9.297 -0.658 1 97.44 191 PHE A CA 1
ATOM 1446 C C . PHE A 1 191 ? -11.305 -9.523 -1.362 1 97.44 191 PHE A C 1
ATOM 1448 O O . PHE A 1 191 ? -12.188 -8.672 -1.32 1 97.44 191 PHE A O 1
ATOM 1455 N N . GLY A 1 192 ? -11.438 -10.641 -2.104 1 97.44 192 GLY A N 1
ATOM 1456 C CA . GLY A 1 192 ? -12.766 -11.023 -2.551 1 97.44 192 GLY A CA 1
ATOM 1457 C C . GLY A 1 192 ? -13.688 -11.398 -1.411 1 97.44 192 GLY A C 1
ATOM 1458 O O . GLY A 1 192 ? -14.82 -10.914 -1.337 1 97.44 192 GLY A O 1
ATOM 1459 N N . SER A 1 193 ? -13.164 -12.219 -0.563 1 97.38 193 SER A N 1
ATOM 1460 C CA . SER A 1 193 ? -13.922 -12.672 0.597 1 97.38 193 SER A CA 1
ATOM 1461 C C . SER A 1 193 ? -14.297 -11.5 1.499 1 97.38 193 SER A C 1
ATOM 1463 O O . SER A 1 193 ? -15.367 -11.508 2.117 1 97.38 193 SER A O 1
ATOM 1465 N N . LEU A 1 194 ? -13.453 -10.516 1.555 1 97.62 194 LEU A N 1
ATOM 1466 C CA . LEU A 1 194 ? -13.734 -9.336 2.371 1 97.62 194 LEU A CA 1
ATOM 1467 C C . LEU A 1 194 ? -14.961 -8.594 1.845 1 97.62 194 LEU A C 1
ATOM 1469 O O . LEU A 1 194 ? -15.82 -8.172 2.623 1 97.62 194 LEU A O 1
ATOM 1473 N N . ALA A 1 195 ? -15.055 -8.438 0.567 1 97.75 195 ALA A N 1
ATOM 1474 C CA . ALA A 1 195 ? -16.203 -7.77 -0.026 1 97.75 195 ALA A CA 1
ATOM 1475 C C . ALA A 1 195 ? -17.5 -8.523 0.276 1 97.75 195 ALA A C 1
ATOM 1477 O O . ALA A 1 195 ? -18.547 -7.914 0.521 1 97.75 195 ALA A O 1
ATOM 1478 N N . ILE A 1 196 ? -17.406 -9.836 0.222 1 97.06 196 ILE A N 1
ATOM 1479 C CA . ILE A 1 196 ? -18.562 -10.68 0.504 1 97.06 196 ILE A CA 1
ATOM 1480 C C . ILE A 1 196 ? -18.969 -10.523 1.968 1 97.06 196 ILE A C 1
ATOM 1482 O O . ILE A 1 196 ? -20.156 -10.375 2.277 1 97.06 196 ILE A O 1
ATOM 1486 N N . GLU A 1 197 ? -18 -10.539 2.846 1 96.75 197 GLU A N 1
ATOM 1487 C CA . GLU A 1 197 ? -18.266 -10.375 4.273 1 96.75 197 GLU A CA 1
ATOM 1488 C C . GLU A 1 197 ? -18.922 -9.031 4.559 1 96.75 197 GLU A C 1
ATOM 1490 O O . GLU A 1 197 ? -19.781 -8.93 5.438 1 96.75 197 GLU A O 1
ATOM 1495 N N . MET A 1 198 ? -18.578 -8 3.807 1 96.69 198 MET A N 1
ATOM 1496 C CA . MET A 1 198 ? -19.109 -6.648 3.951 1 96.69 198 MET A CA 1
ATOM 1497 C C . MET A 1 198 ? -20.547 -6.566 3.414 1 96.69 198 MET A C 1
ATOM 1499 O O . MET A 1 198 ? -21.25 -5.586 3.662 1 96.69 198 MET A O 1
ATOM 1503 N N . GLY A 1 199 ? -20.906 -7.539 2.617 1 96.88 199 GLY A N 1
ATOM 1504 C CA . GLY A 1 199 ? -22.188 -7.496 1.918 1 96.88 199 GLY A CA 1
ATOM 1505 C C . GLY A 1 199 ? -22.172 -6.586 0.702 1 96.88 199 GLY A C 1
ATOM 1506 O O . GLY A 1 199 ? -23.219 -6.219 0.182 1 96.88 199 GLY A O 1
ATOM 1507 N N . ALA A 1 200 ? -20.984 -6.25 0.261 1 96.62 200 ALA A N 1
ATOM 1508 C CA . ALA A 1 200 ? -20.844 -5.258 -0.798 1 96.62 200 ALA A CA 1
ATOM 1509 C C . ALA A 1 200 ? -20.922 -5.906 -2.176 1 96.62 200 ALA A C 1
ATOM 1511 O O . ALA A 1 200 ? -21.141 -5.219 -3.18 1 96.62 200 ALA A O 1
ATOM 1512 N N . GLY A 1 201 ? -20.734 -7.266 -2.186 1 97.38 201 GLY A N 1
ATOM 1513 C CA . GLY A 1 201 ? -20.703 -7.926 -3.48 1 97.38 201 GLY A CA 1
ATOM 1514 C C . GLY A 1 201 ? -20.906 -9.422 -3.391 1 97.38 201 GLY A C 1
ATOM 1515 O O . GLY A 1 201 ? -21.281 -9.945 -2.334 1 97.38 201 GLY A O 1
ATOM 1516 N N . LYS A 1 202 ? -20.734 -10.062 -4.609 1 97.75 202 LYS A N 1
ATOM 1517 C CA . LYS A 1 202 ? -20.906 -11.508 -4.738 1 97.75 202 LYS A CA 1
ATOM 1518 C C . LYS A 1 202 ? -19.906 -12.094 -5.723 1 97.75 202 LYS A C 1
ATOM 1520 O O . LYS A 1 202 ? -19.375 -11.383 -6.586 1 97.75 202 LYS A O 1
ATOM 1525 N N . VAL A 1 203 ? -19.656 -13.375 -5.531 1 96.81 203 VAL A N 1
ATOM 1526 C CA . VAL A 1 203 ? -18.828 -14.086 -6.496 1 96.81 203 VAL A CA 1
ATOM 1527 C C . VAL A 1 203 ? -19.5 -14.094 -7.863 1 96.81 203 VAL A C 1
ATOM 1529 O O . VAL A 1 203 ? -20.719 -14.312 -7.961 1 96.81 203 VAL A O 1
ATOM 1532 N N . PHE A 1 204 ? -18.781 -13.852 -8.906 1 96.62 204 PHE A N 1
ATOM 1533 C CA . PHE A 1 204 ? -19.391 -13.617 -10.211 1 96.62 204 PHE A CA 1
ATOM 1534 C C . PHE A 1 204 ? -19.047 -14.742 -11.18 1 96.62 204 PHE A C 1
ATOM 1536 O O . PHE A 1 204 ? -19.922 -15.297 -11.844 1 96.62 204 PHE A O 1
ATOM 1543 N N . GLU A 1 205 ? -17.766 -15.023 -11.352 1 91.88 205 GLU A N 1
ATOM 1544 C CA . GLU A 1 205 ? -17.266 -16.047 -12.258 1 91.88 205 GLU A CA 1
ATOM 1545 C C . GLU A 1 205 ? -16.172 -16.891 -11.594 1 91.88 205 GLU A C 1
ATOM 1547 O O . GLU A 1 205 ? -15.328 -16.359 -10.859 1 91.88 205 GLU A O 1
ATOM 1552 N N . ASP A 1 206 ? -16.266 -18.156 -11.883 1 91.44 206 ASP A N 1
ATOM 1553 C CA . ASP A 1 206 ? -15.188 -19.031 -11.43 1 91.44 206 ASP A CA 1
ATOM 1554 C C . ASP A 1 206 ? -13.953 -18.906 -12.328 1 91.44 206 ASP A C 1
ATOM 1556 O O . ASP A 1 206 ? -13.992 -19.281 -13.5 1 91.44 206 ASP A O 1
ATOM 1560 N N . PRO A 1 207 ? -12.914 -18.438 -11.75 1 95.06 207 PRO A N 1
ATOM 1561 C CA . PRO A 1 207 ? -11.711 -18.266 -12.562 1 95.06 207 PRO A CA 1
ATOM 1562 C C . PRO A 1 207 ? -11.266 -19.562 -13.234 1 95.06 207 PRO A C 1
ATOM 1564 O O . PRO A 1 207 ? -10.68 -19.516 -14.32 1 95.06 207 PRO A O 1
ATOM 1567 N N . ASP A 1 208 ? -11.57 -20.688 -12.672 1 91.94 208 ASP A N 1
ATOM 1568 C CA . ASP A 1 208 ? -11.164 -21.969 -13.234 1 91.94 208 ASP A CA 1
ATOM 1569 C C . ASP A 1 208 ? -11.906 -22.266 -14.531 1 91.94 208 ASP A C 1
ATOM 1571 O O . ASP A 1 208 ? -11.398 -22.984 -15.391 1 91.94 208 ASP A O 1
ATOM 1575 N N . HIS A 1 209 ? -13.102 -21.703 -14.641 1 93.38 209 HIS A N 1
ATOM 1576 C CA . HIS A 1 209 ? -13.859 -21.844 -15.883 1 93.38 209 HIS A CA 1
ATOM 1577 C C . HIS A 1 209 ? -13.2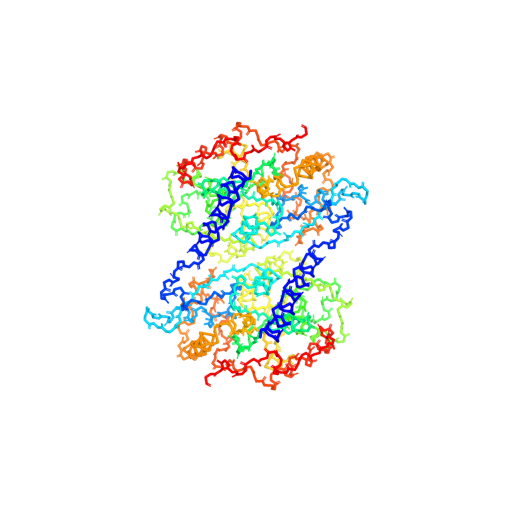27 -21.047 -17.016 1 93.38 209 HIS A C 1
ATOM 1579 O O . HIS A 1 209 ? -13.398 -21.375 -18.188 1 93.38 209 HIS A O 1
ATOM 1585 N N . LEU A 1 210 ? -12.492 -20.016 -16.656 1 95.81 210 LEU A N 1
ATOM 1586 C CA . LEU A 1 210 ? -11.875 -19.125 -17.641 1 95.81 210 LEU A CA 1
ATOM 1587 C C . LEU A 1 210 ? -10.492 -19.641 -18.031 1 95.81 210 LEU A C 1
ATOM 1589 O O . LEU A 1 210 ? -10.133 -19.594 -19.219 1 95.81 210 LEU A O 1
ATOM 1593 N N . TRP A 1 211 ? -9.758 -20.109 -17.125 1 95.44 211 TRP A N 1
ATOM 1594 C CA . TRP A 1 211 ? -8.406 -20.641 -17.281 1 95.44 211 TRP A CA 1
ATOM 1595 C C . TRP A 1 211 ? -8.109 -21.688 -16.219 1 95.44 211 TRP A C 1
ATOM 1597 O O . TRP A 1 211 ? -7.742 -21.359 -15.094 1 95.44 211 TRP A O 1
ATOM 1607 N N . HIS A 1 212 ? -8.266 -22.938 -16.641 1 91.81 212 HIS A N 1
ATOM 1608 C CA . HIS A 1 212 ? -7.984 -24.031 -15.719 1 91.81 212 HIS A CA 1
ATOM 1609 C C . HIS A 1 212 ? -6.531 -24 -15.258 1 91.81 212 HIS A C 1
ATOM 1611 O O . HIS A 1 212 ? -5.621 -23.797 -16.062 1 91.81 212 HIS A O 1
ATOM 1617 N N . ASP A 1 213 ? -6.324 -24.141 -13.992 1 91.44 213 ASP A N 1
ATOM 1618 C CA . ASP A 1 213 ? -5 -24.109 -13.375 1 91.44 213 ASP A CA 1
ATOM 1619 C C . ASP A 1 213 ? -4.312 -22.766 -13.625 1 91.44 213 ASP A C 1
ATOM 1621 O O . ASP A 1 213 ? -3.17 -22.734 -14.086 1 91.44 213 ASP A O 1
ATOM 1625 N N . ASN A 1 214 ? -5.121 -21.734 -13.5 1 93.69 214 ASN A N 1
ATOM 1626 C CA . ASN A 1 214 ? -4.566 -20.391 -13.672 1 93.69 214 ASN A CA 1
ATOM 1627 C C . ASN A 1 214 ? -3.531 -20.078 -12.594 1 93.69 214 ASN A C 1
ATOM 1629 O O . ASN A 1 214 ? -3.875 -19.922 -11.422 1 93.69 214 ASN A O 1
ATOM 1633 N N . ILE A 1 215 ? -2.26 -20.047 -12.977 1 95.25 215 ILE A N 1
ATOM 1634 C CA . ILE A 1 215 ? -1.218 -19.688 -12.016 1 95.25 215 ILE A CA 1
ATOM 1635 C C . ILE A 1 215 ? -1.168 -18.172 -11.859 1 95.25 215 ILE A C 1
ATOM 1637 O O . ILE A 1 215 ? -1.51 -17.438 -12.781 1 95.25 215 ILE A O 1
ATOM 1641 N N . CYS A 1 216 ? -0.768 -17.719 -10.703 1 97.06 216 CYS A N 1
ATOM 1642 C CA . CYS A 1 216 ? -0.825 -16.297 -10.414 1 97.06 216 CYS A CA 1
ATOM 1643 C C . CYS A 1 216 ? 0.489 -15.805 -9.812 1 97.06 216 CYS A C 1
ATOM 1645 O O . CYS A 1 216 ? 1.319 -15.227 -10.516 1 97.06 216 CYS A O 1
ATOM 1647 N N . CYS A 1 217 ? 0.776 -16.156 -8.578 1 98.44 217 CYS A N 1
ATOM 1648 C CA . CYS A 1 217 ? 1.995 -15.68 -7.938 1 98.44 217 CYS A CA 1
ATOM 1649 C C . CYS A 1 217 ? 3.072 -16.75 -7.93 1 98.44 217 CYS A C 1
ATOM 1651 O O . CYS A 1 217 ? 2.764 -17.953 -7.949 1 98.44 217 CYS A O 1
ATOM 1653 N N . ALA A 1 218 ? 4.34 -16.297 -7.934 1 98.75 218 ALA A N 1
ATOM 1654 C CA . ALA A 1 218 ? 5.5 -17.188 -7.895 1 98.75 218 ALA A CA 1
ATOM 1655 C C . ALA A 1 218 ? 6.57 -16.641 -6.953 1 98.75 218 ALA A C 1
ATOM 1657 O O . ALA A 1 218 ? 6.539 -15.469 -6.578 1 98.75 218 ALA A O 1
ATOM 1658 N N . LEU A 1 219 ? 7.379 -17.531 -6.508 1 98.88 219 LEU A N 1
ATOM 1659 C CA . LEU A 1 219 ? 8.633 -17.172 -5.859 1 98.88 219 LEU A CA 1
ATOM 1660 C C . LEU A 1 219 ? 9.695 -16.797 -6.895 1 98.88 219 LEU A C 1
ATOM 1662 O O . LEU A 1 219 ? 10.117 -17.641 -7.688 1 98.88 219 LEU A O 1
ATOM 1666 N N . VAL A 1 220 ? 10.109 -15.562 -6.91 1 98.94 220 VAL A N 1
ATOM 1667 C CA . VAL A 1 220 ? 11.055 -15.039 -7.891 1 98.94 220 VAL A CA 1
ATOM 1668 C C . VAL A 1 220 ? 12.258 -14.438 -7.176 1 98.94 220 VAL A C 1
ATOM 1670 O O . VAL A 1 220 ? 12.102 -13.688 -6.211 1 98.94 220 VAL A O 1
ATOM 1673 N N . PHE A 1 221 ? 13.43 -14.789 -7.625 1 98.94 221 PHE A N 1
ATOM 1674 C CA . PHE A 1 221 ? 14.672 -14.297 -7.039 1 98.94 221 PHE A CA 1
ATOM 1675 C C . PHE A 1 221 ? 15.281 -13.203 -7.91 1 98.94 221 PHE A C 1
ATOM 1677 O O . PHE A 1 221 ? 15.07 -13.18 -9.125 1 98.94 221 PHE A O 1
ATOM 1684 N N . ASN A 1 222 ? 15.984 -12.281 -7.238 1 98.81 222 ASN A N 1
ATOM 1685 C CA . ASN A 1 222 ? 16.953 -11.445 -7.949 1 98.81 222 ASN A CA 1
ATOM 1686 C C . ASN A 1 222 ? 18.078 -12.289 -8.547 1 98.81 222 ASN A C 1
ATOM 1688 O O . ASN A 1 222 ? 18.703 -13.094 -7.844 1 98.81 222 ASN A O 1
ATOM 1692 N N . GLY A 1 223 ? 18.391 -12.109 -9.789 1 98.62 223 GLY A N 1
ATOM 1693 C CA . GLY A 1 223 ? 19.359 -12.953 -10.469 1 98.62 223 GLY A CA 1
ATOM 1694 C C . GLY A 1 223 ? 20.766 -12.828 -9.891 1 98.62 223 GLY A C 1
ATOM 1695 O O . GLY A 1 223 ? 21.469 -13.82 -9.758 1 98.62 223 GLY A O 1
ATOM 1696 N N . GLN A 1 224 ? 21.172 -11.602 -9.539 1 98.31 224 GLN A N 1
ATOM 1697 C CA . GLN A 1 224 ? 22.484 -11.391 -8.945 1 98.31 224 GLN A CA 1
ATOM 1698 C C . GLN A 1 224 ? 22.609 -12.117 -7.613 1 98.31 224 GLN A C 1
ATOM 1700 O O . GLN A 1 224 ? 23.656 -12.695 -7.312 1 98.31 224 GLN A O 1
ATOM 1705 N N . PHE A 1 225 ? 21.625 -12.094 -6.828 1 98.44 225 PHE A N 1
ATOM 1706 C CA . PHE A 1 225 ? 21.625 -12.82 -5.562 1 98.44 225 PHE A CA 1
ATOM 1707 C C . PHE A 1 225 ? 21.844 -14.312 -5.793 1 98.44 225 PHE A C 1
ATOM 1709 O O . PHE A 1 225 ? 22.625 -14.945 -5.086 1 98.44 225 PHE A O 1
ATOM 1716 N N . VAL A 1 226 ? 21.078 -14.93 -6.801 1 98.62 226 VAL A N 1
ATOM 1717 C CA . VAL A 1 226 ? 21.203 -16.344 -7.105 1 98.62 226 VAL A CA 1
ATOM 1718 C C . VAL A 1 226 ? 22.641 -16.656 -7.516 1 98.62 226 VAL A C 1
ATOM 1720 O O . VAL A 1 226 ? 23.203 -17.672 -7.094 1 98.62 226 VAL A O 1
ATOM 1723 N N . ASP A 1 227 ? 23.203 -15.758 -8.32 1 98.12 227 ASP A N 1
ATOM 1724 C CA . ASP A 1 227 ? 24.562 -15.984 -8.805 1 98.12 227 ASP A CA 1
ATOM 1725 C C . ASP A 1 227 ? 25.562 -15.93 -7.652 1 98.12 227 ASP A C 1
ATOM 1727 O O . ASP A 1 227 ? 26.484 -16.75 -7.598 1 98.12 227 ASP A O 1
ATOM 1731 N N . GLU A 1 228 ? 25.344 -15.055 -6.738 1 97.38 228 GLU A N 1
ATOM 1732 C CA . GLU A 1 228 ? 26.281 -14.828 -5.652 1 97.38 228 GLU A CA 1
ATOM 1733 C C . GLU A 1 228 ? 26.031 -15.781 -4.484 1 97.38 228 GLU A C 1
ATOM 1735 O O . GLU A 1 228 ? 26.953 -16.109 -3.73 1 97.38 228 GLU A O 1
ATOM 1740 N N . HIS A 1 229 ? 24.812 -16.219 -4.363 1 97.44 229 HIS A N 1
ATOM 1741 C CA . HIS A 1 229 ? 24.406 -17.031 -3.223 1 97.44 229 HIS A CA 1
ATOM 1742 C C . HIS A 1 229 ? 23.578 -18.219 -3.668 1 97.44 229 HIS A C 1
ATOM 1744 O O . HIS A 1 229 ? 22.484 -18.453 -3.141 1 97.44 229 HIS A O 1
ATOM 1750 N N . HIS A 1 230 ? 24.109 -19 -4.582 1 97.75 230 HIS A N 1
ATOM 1751 C CA . HIS A 1 230 ? 23.359 -20.078 -5.211 1 97.75 230 HIS A CA 1
ATOM 1752 C C . HIS A 1 230 ? 22.906 -21.109 -4.184 1 97.75 230 HIS A C 1
ATOM 1754 O O . HIS A 1 230 ? 21.734 -21.531 -4.184 1 97.75 230 HIS A O 1
ATOM 1760 N N . ASP A 1 231 ? 23.766 -21.484 -3.277 1 97.25 231 ASP A N 1
ATOM 1761 C CA . ASP A 1 231 ? 23.438 -22.5 -2.291 1 97.25 231 ASP A CA 1
ATOM 1762 C C . ASP A 1 231 ? 22.344 -22.031 -1.337 1 97.25 231 ASP A C 1
ATOM 1764 O O . ASP A 1 231 ? 21.469 -22.797 -0.954 1 97.25 231 ASP A O 1
ATOM 1768 N N . LEU A 1 232 ? 22.438 -20.797 -1 1 97.56 232 LEU A N 1
ATOM 1769 C CA . LEU A 1 232 ? 21.422 -20.234 -0.106 1 97.56 232 LEU A CA 1
ATOM 1770 C C . LEU A 1 232 ? 20.078 -20.141 -0.8 1 97.56 232 LEU A C 1
ATOM 1772 O O . LEU A 1 232 ? 19.047 -20.469 -0.204 1 97.56 232 LEU A O 1
ATOM 1776 N N . ALA A 1 233 ? 20.062 -19.75 -2.072 1 98.38 233 ALA A N 1
ATOM 1777 C CA . ALA A 1 233 ? 18.828 -19.688 -2.846 1 98.38 233 ALA A CA 1
ATOM 1778 C C . ALA A 1 233 ? 18.188 -21.062 -2.996 1 98.38 233 ALA A C 1
ATOM 1780 O O . ALA A 1 233 ? 16.969 -21.203 -2.871 1 98.38 233 ALA A O 1
ATOM 1781 N N . LYS A 1 234 ? 19.031 -22.016 -3.246 1 98.12 234 LYS A N 1
ATOM 1782 C CA . LYS A 1 234 ? 18.547 -23.391 -3.369 1 98.12 234 LYS A CA 1
ATOM 1783 C C . LYS A 1 234 ? 17.984 -23.906 -2.045 1 98.12 234 LYS A C 1
ATOM 1785 O O . LYS A 1 234 ? 16.922 -24.531 -2.018 1 98.12 234 LYS A O 1
ATOM 1790 N N . ALA A 1 235 ? 18.688 -23.641 -0.962 1 97.62 235 ALA A N 1
ATOM 1791 C CA . ALA A 1 235 ? 18.203 -24.047 0.362 1 97.62 235 ALA A CA 1
ATOM 1792 C C . ALA A 1 235 ? 16.891 -23.359 0.695 1 97.62 235 ALA A C 1
ATOM 1794 O O . ALA A 1 235 ? 15.992 -23.969 1.283 1 97.62 235 ALA A O 1
ATOM 1795 N N . PHE A 1 236 ? 16.797 -22.109 0.331 1 98.25 236 PHE A N 1
ATOM 1796 C CA . PHE A 1 236 ? 15.555 -21.391 0.558 1 98.25 236 PHE A CA 1
ATOM 1797 C C . PHE A 1 236 ? 14.406 -22 -0.227 1 98.25 236 PHE A C 1
ATOM 1799 O O . PHE A 1 236 ? 13.305 -22.172 0.3 1 98.25 236 PHE A O 1
ATOM 1806 N N . THR A 1 237 ? 14.664 -22.297 -1.473 1 98.56 237 THR A N 1
ATOM 1807 C CA . THR A 1 237 ? 13.633 -22.891 -2.316 1 98.56 237 THR A CA 1
ATOM 1808 C C . THR A 1 237 ? 13.148 -24.203 -1.726 1 98.56 237 THR A C 1
ATOM 1810 O O . THR A 1 237 ? 11.945 -24.484 -1.708 1 98.56 237 THR A O 1
ATOM 1813 N N . LYS A 1 238 ? 14.062 -24.984 -1.238 1 98.06 238 LYS A N 1
ATOM 1814 C CA . LYS A 1 238 ? 13.68 -26.234 -0.593 1 98.06 238 LYS A CA 1
ATOM 1815 C C . LYS A 1 238 ? 12.797 -25.984 0.625 1 98.06 238 LYS A C 1
ATOM 1817 O O . LYS A 1 238 ? 11.766 -26.625 0.796 1 98.06 238 LYS A O 1
ATOM 1822 N N . ALA A 1 239 ? 13.219 -25.062 1.463 1 97.81 239 ALA A N 1
ATOM 1823 C CA . ALA A 1 239 ? 12.445 -24.719 2.65 1 97.81 239 ALA A CA 1
ATOM 1824 C C . ALA A 1 239 ? 11.055 -24.203 2.27 1 97.81 239 ALA A C 1
ATOM 1826 O O . ALA A 1 239 ? 10.062 -24.531 2.938 1 97.81 239 ALA A O 1
ATOM 1827 N N . TYR A 1 240 ? 10.961 -23.469 1.188 1 98.44 240 TYR A N 1
ATOM 1828 C CA . TYR A 1 240 ? 9.727 -22.906 0.655 1 98.44 240 TYR A CA 1
ATOM 1829 C C . TYR A 1 240 ? 8.781 -24.016 0.195 1 98.44 240 TYR A C 1
ATOM 1831 O O . TYR A 1 240 ? 7.594 -24 0.526 1 98.44 240 TYR A O 1
ATOM 1839 N N . LEU A 1 241 ? 9.297 -24.953 -0.526 1 98.5 241 LEU A N 1
ATOM 1840 C CA . LEU A 1 241 ? 8.492 -26.062 -1.003 1 98.5 241 LEU A CA 1
ATOM 1841 C C . LEU A 1 241 ? 8.047 -26.953 0.16 1 98.5 241 LEU A C 1
ATOM 1843 O O . LEU A 1 241 ? 6.902 -27.422 0.18 1 98.5 241 LEU A O 1
ATOM 1847 N N . ASP A 1 242 ? 8.945 -27.141 1.168 1 97.75 242 ASP A N 1
ATOM 1848 C CA . ASP A 1 242 ? 8.57 -27.859 2.373 1 97.75 242 ASP A CA 1
ATOM 1849 C C . ASP A 1 242 ? 7.453 -27.156 3.123 1 97.75 242 ASP A C 1
ATOM 1851 O O . ASP A 1 242 ? 6.551 -27.797 3.666 1 97.75 242 ASP A O 1
ATOM 1855 N N . ALA A 1 243 ? 7.535 -25.875 3.139 1 98.25 243 ALA A N 1
ATOM 1856 C CA . ALA A 1 243 ? 6.488 -25.094 3.781 1 98.25 243 ALA A CA 1
ATOM 1857 C C . ALA A 1 243 ? 5.152 -25.25 3.066 1 98.25 243 ALA A C 1
ATOM 1859 O O . ALA A 1 243 ? 4.105 -25.359 3.711 1 98.25 243 ALA A O 1
ATOM 1860 N N . GLY A 1 244 ? 5.191 -25.234 1.759 1 98.25 244 GLY A N 1
ATOM 1861 C CA . GLY A 1 244 ? 3.982 -25.516 1.004 1 98.25 244 GLY A CA 1
ATOM 1862 C C . GLY A 1 244 ? 3.354 -26.844 1.358 1 98.25 244 GLY A C 1
ATOM 1863 O O . GLY A 1 244 ? 2.141 -26.938 1.565 1 98.25 244 GLY A O 1
ATOM 1864 N N . THR A 1 245 ? 4.16 -27.875 1.428 1 98.06 245 THR A N 1
ATOM 1865 C CA . THR A 1 245 ? 3.695 -29.203 1.8 1 98.06 245 THR A CA 1
ATOM 1866 C C . THR A 1 245 ? 3.105 -29.188 3.207 1 98.06 245 THR A C 1
ATOM 1868 O O . THR A 1 245 ? 2.047 -29.781 3.445 1 98.06 245 THR A O 1
ATOM 1871 N N . TYR A 1 246 ? 3.809 -28.531 4.113 1 98.25 246 TYR A N 1
ATOM 1872 C CA . TYR A 1 246 ? 3.33 -28.422 5.484 1 98.25 246 TYR A CA 1
ATOM 1873 C C . TYR A 1 246 ? 1.95 -27.781 5.531 1 98.25 246 TYR A C 1
ATOM 1875 O O . TYR A 1 246 ? 1.054 -28.266 6.223 1 98.25 246 TYR A O 1
ATOM 1883 N N . LEU A 1 247 ? 1.777 -26.672 4.84 1 98.25 247 LEU A N 1
ATOM 1884 C CA . LEU A 1 247 ? 0.495 -25.984 4.793 1 98.25 247 LEU A CA 1
ATOM 1885 C C . LEU A 1 247 ? -0.602 -26.906 4.27 1 98.25 247 LEU A C 1
ATOM 1887 O O . LEU A 1 247 ? -1.715 -26.922 4.801 1 98.25 247 LEU A O 1
ATOM 1891 N N . ASP A 1 248 ? -0.299 -27.641 3.234 1 96.75 248 ASP A N 1
ATOM 1892 C CA . ASP A 1 248 ? -1.273 -28.547 2.629 1 96.75 248 ASP A CA 1
ATOM 1893 C C . ASP A 1 248 ? -1.702 -29.625 3.611 1 96.75 248 ASP A C 1
ATOM 1895 O O . ASP A 1 248 ? -2.873 -30.016 3.652 1 96.75 248 ASP A O 1
ATOM 1899 N N . GLU A 1 249 ? -0.805 -30.047 4.41 1 96.94 249 GLU A N 1
ATOM 1900 C CA . GLU A 1 249 ? -1.045 -31.156 5.332 1 96.94 249 GLU A CA 1
ATOM 1901 C C . GLU A 1 249 ? -1.633 -30.656 6.648 1 96.94 249 GLU A C 1
ATOM 1903 O O . GLU A 1 249 ? -2.172 -31.438 7.43 1 96.94 249 GLU A O 1
ATOM 1908 N N . HIS A 1 250 ? -1.591 -29.391 6.941 1 96.56 250 HIS A N 1
ATOM 1909 C CA . HIS A 1 250 ? -2.043 -28.828 8.211 1 96.56 250 HIS A CA 1
ATOM 1910 C C . HIS A 1 250 ? -2.951 -27.609 7.98 1 96.56 250 HIS A C 1
ATOM 1912 O O . HIS A 1 250 ? -2.557 -26.484 8.242 1 96.56 250 HIS A O 1
ATOM 1918 N N . PRO A 1 251 ? -4.152 -27.828 7.672 1 94.06 251 PRO A N 1
ATOM 1919 C CA . PRO A 1 251 ? -5.066 -26.734 7.363 1 94.06 251 PRO A CA 1
ATOM 1920 C C . PRO A 1 251 ? -5.227 -25.766 8.523 1 94.06 251 PRO A C 1
ATOM 1922 O O . PRO A 1 251 ? -5.406 -24.562 8.312 1 94.06 251 PRO A O 1
ATOM 1925 N N . GLU A 1 252 ? -5.164 -26.219 9.719 1 95.31 252 GLU A N 1
ATOM 1926 C CA . GLU A 1 252 ? -5.273 -25.328 10.875 1 95.31 252 GLU A CA 1
ATOM 1927 C C . GLU A 1 252 ? -4.109 -24.344 10.93 1 95.31 252 GLU A C 1
ATOM 1929 O O . GLU A 1 252 ? -4.273 -23.203 11.367 1 95.31 252 GLU A O 1
ATOM 1934 N N . ALA A 1 253 ? -2.969 -24.797 10.484 1 96.94 253 ALA A N 1
ATOM 1935 C CA . ALA A 1 253 ? -1.787 -23.938 10.469 1 96.94 253 ALA A CA 1
ATOM 1936 C C . ALA A 1 253 ? -1.937 -22.812 9.445 1 96.94 253 ALA A C 1
ATOM 1938 O O . ALA A 1 253 ? -1.39 -21.734 9.625 1 96.94 253 ALA A O 1
ATOM 1939 N N . GLN A 1 254 ? -2.699 -23.094 8.359 1 97.5 254 GLN A N 1
ATOM 1940 C CA . GLN A 1 254 ? -2.92 -22.062 7.352 1 97.5 254 GLN A CA 1
ATOM 1941 C C . GLN A 1 254 ? -3.566 -20.828 7.965 1 97.5 254 GLN A C 1
ATOM 1943 O O . GLN A 1 254 ? -3.074 -19.703 7.789 1 97.5 254 GLN A O 1
ATOM 1948 N N . LYS A 1 255 ? -4.59 -21.078 8.703 1 96.5 255 LYS A N 1
ATOM 1949 C CA . LYS A 1 255 ? -5.332 -19.984 9.32 1 96.5 255 LYS A CA 1
ATOM 1950 C C . LYS A 1 255 ? -4.473 -19.25 10.344 1 96.5 255 LYS A C 1
ATOM 1952 O O . LYS A 1 255 ? -4.43 -18.016 10.359 1 96.5 255 LYS A O 1
ATOM 1957 N N . GLU A 1 256 ? -3.787 -19.969 11.195 1 96.88 256 GLU A N 1
ATOM 1958 C CA . GLU A 1 256 ? -2.955 -19.375 12.242 1 96.88 256 GLU A CA 1
ATOM 1959 C C . GLU A 1 256 ? -1.86 -18.5 11.648 1 96.88 256 GLU A C 1
ATOM 1961 O O . GLU A 1 256 ? -1.655 -17.359 12.094 1 96.88 256 GLU A O 1
ATOM 1966 N N . ILE A 1 257 ? -1.216 -19.016 10.633 1 97.69 257 ILE A N 1
ATOM 1967 C CA . ILE A 1 257 ? -0.128 -18.281 10 1 97.69 257 ILE A CA 1
ATOM 1968 C C . ILE A 1 257 ? -0.688 -17.062 9.266 1 97.69 257 ILE A C 1
ATOM 1970 O O . ILE A 1 257 ? -0.131 -15.969 9.352 1 97.69 257 ILE A O 1
ATOM 1974 N N . ALA A 1 258 ? -1.811 -17.234 8.562 1 97.06 258 ALA A N 1
ATOM 1975 C CA . ALA A 1 258 ? -2.428 -16.125 7.844 1 97.06 258 ALA A CA 1
ATOM 1976 C C . ALA A 1 258 ? -2.75 -14.977 8.789 1 97.06 258 ALA A C 1
ATOM 1978 O O . ALA A 1 258 ? -2.424 -13.82 8.508 1 97.06 258 ALA A O 1
ATOM 1979 N N . LEU A 1 259 ? -3.279 -15.266 9.93 1 94 259 LEU A N 1
ATOM 1980 C CA . LEU A 1 259 ? -3.758 -14.258 10.859 1 94 259 LEU A CA 1
ATOM 1981 C C . LEU A 1 259 ? -2.592 -13.547 11.539 1 94 259 LEU A C 1
ATOM 1983 O O . LEU A 1 259 ? -2.75 -12.438 12.062 1 94 259 LEU A O 1
ATOM 1987 N N . LYS A 1 260 ? -1.437 -14.172 11.555 1 93.62 260 LYS A N 1
ATOM 1988 C CA . LYS A 1 260 ? -0.242 -13.539 12.102 1 93.62 260 LYS A CA 1
ATOM 1989 C C . LYS A 1 260 ? 0.257 -12.422 11.195 1 93.62 260 LYS A C 1
ATOM 1991 O O . LYS A 1 260 ? 0.804 -11.422 11.664 1 93.62 260 LYS A O 1
ATOM 1996 N N . TYR A 1 261 ? 0.009 -12.539 9.867 1 93.31 261 TYR A N 1
ATOM 1997 C CA . TYR A 1 261 ? 0.626 -11.617 8.922 1 93.31 261 TYR A CA 1
ATOM 1998 C C . TYR A 1 261 ? -0.425 -10.75 8.242 1 93.31 261 TYR A C 1
ATOM 2000 O O . TYR A 1 261 ? -0.094 -9.742 7.609 1 93.31 261 TYR A O 1
ATOM 2008 N N . MET A 1 262 ? -1.671 -11.133 8.344 1 90.12 262 MET A N 1
ATOM 2009 C CA . MET A 1 262 ? -2.779 -10.391 7.742 1 90.12 262 MET A CA 1
ATOM 2010 C C . MET A 1 262 ? -3.883 -10.141 8.766 1 90.12 262 MET A C 1
ATOM 2012 O O . MET A 1 262 ? -4.41 -11.086 9.359 1 90.12 262 MET A O 1
ATOM 2016 N N . LYS A 1 263 ? -4.23 -8.938 8.984 1 85.06 263 LYS A N 1
ATOM 2017 C CA . LYS A 1 263 ? -5.188 -8.578 10.031 1 85.06 263 LYS A CA 1
ATOM 2018 C C . LYS A 1 263 ? -6.613 -8.555 9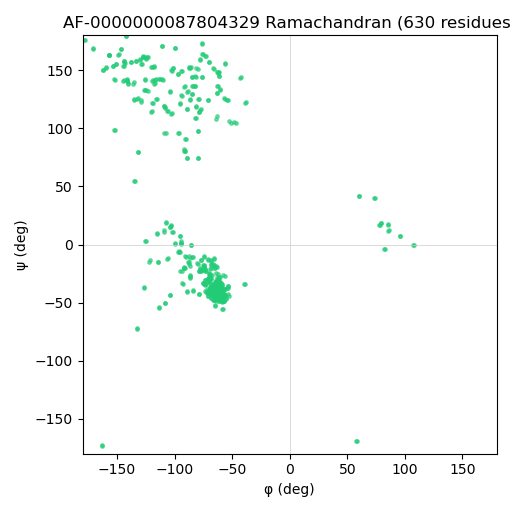.484 1 85.06 263 LYS A C 1
ATOM 2020 O O . LYS A 1 263 ? -7.141 -7.496 9.148 1 85.06 263 LYS A O 1
ATOM 2025 N N . PHE A 1 264 ? -7.23 -9.766 9.367 1 93 264 PHE A N 1
ATOM 2026 C CA . PHE A 1 264 ? -8.609 -9.938 8.93 1 93 264 PHE A CA 1
ATOM 2027 C C . PHE A 1 264 ? -9.398 -10.758 9.945 1 93 264 PHE A C 1
ATOM 2029 O O . PHE A 1 264 ? -8.82 -11.422 10.805 1 93 264 PHE A O 1
ATOM 2036 N N . LYS A 1 265 ? -10.672 -10.641 9.836 1 92 265 LYS A N 1
ATOM 2037 C CA . LYS A 1 265 ? -11.523 -11.484 10.664 1 92 265 LYS A CA 1
ATOM 2038 C C . LYS A 1 265 ? -11.453 -12.945 10.219 1 92 265 LYS A C 1
ATOM 2040 O O . LYS A 1 265 ? -11.25 -13.234 9.039 1 92 265 LYS A O 1
ATOM 2045 N N . ASP A 1 266 ? -11.773 -13.812 11.102 1 93.06 266 ASP A N 1
ATOM 2046 C CA . ASP A 1 266 ? -11.648 -15.25 10.891 1 93.06 266 ASP A CA 1
ATOM 2047 C C . ASP A 1 266 ? -12.469 -15.711 9.688 1 93.06 266 ASP A C 1
ATOM 2049 O O . ASP A 1 266 ? -11.961 -16.438 8.82 1 93.06 266 ASP A O 1
ATOM 2053 N N . PRO A 1 267 ? -13.688 -15.273 9.547 1 94.56 267 PRO A N 1
ATOM 2054 C CA . PRO A 1 267 ? -14.492 -15.797 8.445 1 94.56 267 PRO A CA 1
ATOM 2055 C C . PRO A 1 267 ? -13.93 -15.43 7.074 1 94.56 267 PRO A C 1
ATOM 2057 O O . PRO A 1 267 ? -14.055 -16.203 6.125 1 94.56 267 PRO A O 1
ATOM 2060 N N . VAL A 1 268 ? -13.328 -14.266 7 1 96.38 268 VAL A N 1
ATOM 2061 C CA . VAL A 1 268 ? -12.742 -13.812 5.742 1 96.38 268 VAL A CA 1
ATOM 2062 C C . VAL A 1 268 ? -11.578 -14.719 5.363 1 96.38 268 VAL A C 1
ATOM 2064 O O . VAL A 1 268 ? -11.492 -15.188 4.227 1 96.38 268 VAL A O 1
ATOM 2067 N N . ILE A 1 269 ? -10.703 -15 6.332 1 96.69 269 ILE A N 1
ATOM 2068 C CA . ILE A 1 269 ? -9.523 -15.82 6.094 1 96.69 269 ILE A CA 1
ATOM 2069 C C . ILE A 1 269 ? -9.945 -17.266 5.805 1 96.69 269 ILE A C 1
ATOM 2071 O O . ILE A 1 269 ? -9.406 -17.906 4.895 1 96.69 269 ILE A O 1
ATOM 2075 N N . GLU A 1 270 ? -10.93 -17.766 6.535 1 95.56 270 GLU A N 1
ATOM 2076 C CA . GLU A 1 270 ? -11.406 -19.125 6.355 1 95.56 270 GLU A CA 1
ATOM 2077 C C . GLU A 1 270 ? -11.984 -19.328 4.957 1 95.56 270 GLU A C 1
ATOM 2079 O O . GLU A 1 270 ? -11.656 -20.312 4.285 1 95.56 270 GLU A O 1
ATOM 2084 N N . ARG A 1 271 ? -12.75 -18.438 4.508 1 94.81 271 ARG A N 1
ATOM 2085 C CA . ARG A 1 271 ? -13.312 -18.516 3.162 1 94.81 271 ARG A CA 1
ATOM 2086 C C . ARG A 1 271 ? -12.211 -18.453 2.105 1 94.81 271 ARG A C 1
ATOM 2088 O O . ARG A 1 271 ? -12.234 -19.219 1.134 1 94.81 271 ARG A O 1
ATOM 2095 N N . SER A 1 272 ? -11.297 -17.578 2.314 1 95.38 272 SER A N 1
ATOM 2096 C CA . SER A 1 272 ? -10.195 -17.375 1.376 1 95.38 272 SER A CA 1
ATOM 2097 C C . SER A 1 272 ? -9.367 -18.656 1.223 1 95.38 272 SER A C 1
ATOM 2099 O O . SER A 1 272 ? -8.953 -19 0.114 1 95.38 272 SER A O 1
ATOM 2101 N N . LEU A 1 273 ? -9.109 -19.328 2.322 1 95.5 273 LEU A N 1
ATOM 2102 C CA . LEU A 1 273 ? -8.195 -20.469 2.326 1 95.5 273 LEU A CA 1
ATOM 2103 C C . LEU A 1 273 ? -8.867 -21.703 1.738 1 95.5 273 LEU A C 1
ATOM 2105 O O . LEU A 1 273 ? -8.195 -22.656 1.354 1 95.5 273 LEU A O 1
ATOM 2109 N N . GLN A 1 274 ? -10.164 -21.688 1.568 1 92.69 274 GLN A N 1
ATOM 2110 C CA . GLN A 1 274 ? -10.906 -22.828 1.037 1 92.69 274 GLN A CA 1
ATOM 2111 C C . GLN A 1 274 ? -10.688 -22.984 -0.466 1 92.69 274 GLN A C 1
ATOM 2113 O O . GLN A 1 274 ? -10.883 -24.062 -1.025 1 92.69 274 GLN A O 1
ATOM 2118 N N . VAL A 1 275 ? -10.234 -21.953 -1.062 1 91.25 275 VAL A N 1
ATOM 2119 C CA . VAL A 1 275 ? -10.188 -21.984 -2.52 1 91.25 275 VAL A CA 1
ATOM 2120 C C . VAL A 1 275 ? -8.734 -21.922 -2.99 1 91.25 275 VAL A C 1
ATOM 2122 O O . VAL A 1 275 ? -8.469 -21.641 -4.164 1 91.25 275 VAL A O 1
ATOM 2125 N N . ILE A 1 276 ? -7.805 -22.031 -2.092 1 94.75 276 ILE A N 1
ATOM 2126 C CA . ILE A 1 276 ? -6.395 -21.922 -2.443 1 94.75 276 ILE A CA 1
ATOM 2127 C C . ILE A 1 276 ? -5.676 -23.234 -2.145 1 94.75 276 ILE A C 1
ATOM 2129 O O . ILE A 1 276 ? -5.941 -23.875 -1.125 1 94.75 276 ILE A O 1
ATOM 2133 N N . GLY A 1 277 ? -4.812 -23.656 -3.008 1 94.75 277 GLY A N 1
ATOM 2134 C CA . GLY A 1 277 ? -3.971 -24.812 -2.789 1 94.75 277 GLY A CA 1
ATOM 2135 C C . GLY A 1 277 ? -2.506 -24.469 -2.605 1 94.75 277 GLY A C 1
ATOM 2136 O O . GLY A 1 277 ? -1.986 -23.578 -3.275 1 94.75 277 GLY A O 1
ATOM 2137 N N . PHE A 1 278 ? -1.842 -25.203 -1.694 1 96.94 278 PHE A N 1
ATOM 2138 C CA . PHE A 1 278 ? -0.443 -24.906 -1.407 1 96.94 278 PHE A CA 1
ATOM 2139 C C . PHE A 1 278 ? 0.419 -26.156 -1.582 1 96.94 278 PHE A C 1
ATOM 2141 O O . PHE A 1 278 ? 1.64 -26.094 -1.419 1 96.94 278 PHE A O 1
ATOM 2148 N N . GLY A 1 279 ? -0.096 -27.234 -1.988 1 94.38 279 GLY A N 1
ATOM 2149 C CA . GLY A 1 279 ? 0.611 -28.5 -2.01 1 94.38 279 GLY A CA 1
ATOM 2150 C C . GLY A 1 279 ? 1.463 -28.688 -3.25 1 94.38 279 GLY A C 1
ATOM 2151 O O . GLY A 1 279 ? 2.529 -29.312 -3.191 1 94.38 279 GLY A O 1
ATOM 2152 N N . ASP A 1 280 ? 0.947 -28.281 -4.367 1 96.19 280 ASP A N 1
ATOM 2153 C CA . ASP A 1 280 ? 1.664 -28.391 -5.633 1 96.19 280 ASP A CA 1
ATOM 2154 C C . ASP A 1 280 ? 2.139 -27.031 -6.117 1 96.19 280 ASP A C 1
ATOM 2156 O O . ASP A 1 280 ? 1.44 -26.359 -6.883 1 96.19 280 ASP A O 1
ATOM 2160 N N . LEU A 1 281 ? 3.412 -26.734 -5.789 1 98.12 281 LEU A N 1
ATOM 2161 C CA . LEU A 1 281 ? 3.922 -25.406 -6.102 1 98.12 281 LEU A CA 1
ATOM 2162 C C . LEU A 1 281 ? 4.91 -25.453 -7.266 1 98.12 281 LEU A C 1
ATOM 2164 O O . LEU A 1 281 ? 5.723 -24.547 -7.438 1 98.12 281 LEU A O 1
ATOM 2168 N N . ALA A 1 282 ? 4.863 -26.531 -8.039 1 97.75 282 ALA A N 1
ATOM 2169 C CA . ALA A 1 282 ? 5.773 -26.672 -9.172 1 97.75 282 ALA A CA 1
ATOM 2170 C C . ALA A 1 282 ? 5.402 -25.703 -10.297 1 97.75 282 ALA A C 1
ATOM 2172 O O . ALA A 1 282 ? 4.25 -25.672 -10.734 1 97.75 282 ALA A O 1
ATOM 2173 N N . LEU A 1 283 ? 6.355 -24.922 -10.672 1 98.38 283 LEU A N 1
ATOM 2174 C CA . LEU A 1 283 ? 6.223 -24.141 -11.891 1 98.38 283 LEU A CA 1
ATOM 2175 C C . LEU A 1 283 ? 6.789 -24.891 -13.086 1 98.38 283 LEU A C 1
ATOM 2177 O O . LEU A 1 283 ? 7.887 -24.578 -13.562 1 98.38 283 LEU A O 1
ATOM 2181 N N . THR A 1 284 ? 5.977 -25.781 -13.617 1 97.94 284 THR A N 1
ATOM 2182 C CA . THR A 1 284 ? 6.398 -26.656 -14.695 1 97.94 284 THR A CA 1
ATOM 2183 C C . THR A 1 284 ? 6.434 -25.906 -16.031 1 97.94 284 THR A C 1
ATOM 2185 O O . THR A 1 284 ? 5.891 -24.797 -16.125 1 97.94 284 THR A O 1
ATOM 2188 N N . GLU A 1 285 ? 7.082 -26.5 -16.953 1 98.31 285 GLU A N 1
ATOM 2189 C CA . GLU A 1 285 ? 7.125 -25.906 -18.281 1 98.31 285 GLU A CA 1
ATOM 2190 C C . GLU A 1 285 ? 5.73 -25.797 -18.891 1 98.31 285 GLU A C 1
ATOM 2192 O O . GLU A 1 285 ? 5.426 -24.828 -19.594 1 98.31 285 GLU A O 1
ATOM 2197 N N . ASP A 1 286 ? 4.871 -26.766 -18.656 1 98.12 286 ASP A N 1
ATOM 2198 C CA . ASP A 1 286 ? 3.496 -26.719 -19.141 1 98.12 286 ASP A CA 1
ATOM 2199 C C . ASP A 1 286 ? 2.744 -25.516 -18.562 1 98.12 286 ASP A C 1
ATOM 2201 O O . ASP A 1 286 ? 2.039 -24.812 -19.297 1 98.12 286 ASP A O 1
ATOM 2205 N N . ARG A 1 287 ? 2.852 -25.312 -17.281 1 98.12 287 ARG A N 1
ATOM 2206 C CA . ARG A 1 287 ? 2.201 -24.172 -16.625 1 98.12 287 ARG A CA 1
ATOM 2207 C C . ARG A 1 287 ? 2.74 -22.859 -17.172 1 98.12 287 ARG A C 1
ATOM 2209 O O . ARG A 1 287 ? 1.979 -21.906 -17.391 1 98.12 287 ARG A O 1
ATOM 2216 N N . TYR A 1 288 ? 4.039 -22.828 -17.344 1 98.56 288 TYR A N 1
ATOM 2217 C CA . TYR A 1 288 ? 4.66 -21.625 -17.906 1 98.56 288 TYR A CA 1
ATOM 2218 C C . TYR A 1 288 ? 4.16 -21.344 -19.312 1 98.56 288 TYR A C 1
ATOM 2220 O O . TYR A 1 288 ? 3.842 -20.203 -19.656 1 98.56 288 TYR A O 1
ATOM 2228 N N . ASN A 1 289 ? 4.133 -22.406 -20.109 1 98.31 289 ASN A N 1
ATOM 2229 C CA . ASN A 1 289 ? 3.66 -22.25 -21.484 1 98.31 289 ASN A CA 1
ATOM 2230 C C . ASN A 1 289 ? 2.215 -21.766 -21.531 1 98.31 289 ASN A C 1
ATOM 2232 O O . ASN A 1 289 ? 1.861 -20.938 -22.359 1 98.31 289 ASN A O 1
ATOM 2236 N N . ALA A 1 290 ? 1.377 -22.328 -20.656 1 98.19 290 ALA A N 1
ATOM 2237 C CA . ALA A 1 290 ? -0.002 -21.844 -20.578 1 98.19 290 ALA A CA 1
ATOM 2238 C C . ALA A 1 290 ? -0.052 -20.375 -20.188 1 98.19 290 ALA A C 1
ATOM 2240 O O . ALA A 1 290 ? -0.841 -19.609 -20.75 1 98.19 290 ALA A O 1
ATOM 2241 N N . LEU A 1 291 ? 0.75 -19.984 -19.266 1 98.38 291 LEU A N 1
ATOM 2242 C CA . LEU A 1 291 ? 0.826 -18.594 -18.812 1 98.38 291 LEU A CA 1
ATOM 2243 C C . LEU A 1 291 ? 1.178 -17.672 -19.969 1 98.38 291 LEU A C 1
ATOM 2245 O O . LEU A 1 291 ? 0.454 -16.703 -20.234 1 98.38 291 LEU A O 1
ATOM 2249 N N . VAL A 1 292 ? 2.277 -17.938 -20.641 1 98.44 292 VAL A N 1
ATOM 2250 C CA . VAL A 1 292 ? 2.768 -17.016 -21.656 1 98.44 292 VAL A CA 1
ATOM 2251 C C . VAL A 1 292 ? 1.833 -17.031 -22.859 1 98.44 292 VAL A C 1
ATOM 2253 O O . VAL A 1 292 ? 1.686 -16.016 -23.562 1 98.44 292 VAL A O 1
ATOM 2256 N N . HIS A 1 293 ? 1.163 -18.188 -23.109 1 98.25 293 HIS A N 1
ATOM 2257 C CA . HIS A 1 293 ? 0.121 -18.219 -24.125 1 98.25 293 HIS A CA 1
ATOM 2258 C C . HIS A 1 293 ? -0.976 -17.203 -23.828 1 98.25 293 HIS A C 1
ATOM 2260 O O . HIS A 1 293 ? -1.37 -16.438 -24.719 1 98.25 293 HIS A O 1
ATOM 2266 N N . HIS A 1 294 ? -1.457 -17.203 -22.609 1 98.25 294 HIS A N 1
ATOM 2267 C CA . HIS A 1 294 ? -2.527 -16.281 -22.25 1 98.25 294 HIS A CA 1
ATOM 2268 C C . HIS A 1 294 ? -2.031 -14.836 -22.219 1 98.25 294 HIS A C 1
ATOM 2270 O O . HIS A 1 294 ? -2.758 -13.922 -22.609 1 98.25 294 HIS A O 1
ATOM 2276 N N . MET A 1 295 ? -0.788 -14.641 -21.719 1 98.56 295 MET A N 1
ATOM 2277 C CA . MET A 1 295 ? -0.212 -13.297 -21.734 1 98.56 295 MET A CA 1
ATOM 2278 C C . MET A 1 295 ? -0.13 -12.75 -23.156 1 98.56 295 MET A C 1
ATOM 2280 O O . MET A 1 295 ? -0.448 -11.586 -23.391 1 98.56 295 MET A O 1
ATOM 2284 N N . THR A 1 296 ? 0.304 -13.578 -24.078 1 98.38 296 THR A N 1
ATOM 2285 C CA . THR A 1 296 ? 0.397 -13.188 -25.484 1 98.38 296 THR A CA 1
ATOM 2286 C C . THR A 1 296 ? -0.989 -12.922 -26.062 1 98.38 296 THR A C 1
ATOM 2288 O O . THR A 1 296 ? -1.19 -11.93 -26.766 1 98.38 296 THR A O 1
ATOM 2291 N N . HIS A 1 297 ? -1.908 -13.773 -25.734 1 97.19 297 HIS A N 1
ATOM 2292 C CA . HIS A 1 297 ? -3.268 -13.68 -26.25 1 97.19 297 HIS A CA 1
ATOM 2293 C C . HIS A 1 297 ? -3.902 -12.336 -25.906 1 97.19 297 HIS A C 1
ATOM 2295 O O . HIS A 1 297 ? -4.582 -11.742 -26.75 1 97.19 297 HIS A O 1
ATOM 2301 N N . VAL A 1 298 ? -3.635 -11.859 -24.688 1 96.62 298 VAL A N 1
ATOM 2302 C CA . VAL A 1 298 ? -4.281 -10.617 -24.266 1 96.62 298 VAL A CA 1
ATOM 2303 C C . VAL A 1 298 ? -3.299 -9.453 -24.391 1 96.62 298 VAL A C 1
ATOM 2305 O O . VAL A 1 298 ? -3.484 -8.406 -23.766 1 96.62 298 VAL A O 1
ATOM 2308 N N . ASP A 1 299 ? -2.143 -9.648 -25.031 1 96.62 299 ASP A N 1
ATOM 2309 C CA . ASP A 1 299 ? -1.192 -8.633 -25.469 1 96.62 299 ASP A CA 1
ATOM 2310 C C . ASP A 1 299 ? -0.425 -8.047 -24.281 1 96.62 299 ASP A C 1
ATOM 2312 O O . ASP A 1 299 ? -0.199 -6.836 -24.219 1 96.62 299 ASP A O 1
ATOM 2316 N N . LEU A 1 300 ? -0.079 -8.93 -23.375 1 97.62 300 LEU A N 1
ATOM 2317 C CA . LEU A 1 300 ? 0.703 -8.469 -22.234 1 97.62 300 LEU A CA 1
ATOM 2318 C C . LEU A 1 300 ? 2.197 -8.602 -22.516 1 97.62 300 LEU A C 1
ATOM 2320 O O . LEU A 1 300 ? 3.018 -8.016 -21.797 1 97.62 300 LEU A O 1
ATOM 2324 N N . ILE A 1 301 ? 2.5 -9.406 -23.438 1 97.56 301 ILE A N 1
ATOM 2325 C CA . ILE A 1 301 ? 3.904 -9.703 -23.703 1 97.56 301 ILE A CA 1
ATOM 2326 C C . ILE A 1 301 ? 4.125 -9.828 -25.203 1 97.56 301 ILE A C 1
ATOM 2328 O O . ILE A 1 301 ? 3.273 -10.352 -25.922 1 97.56 301 ILE A O 1
ATOM 2332 N N . LYS A 1 302 ? 5.25 -9.312 -25.688 1 96.69 302 LYS A N 1
ATOM 2333 C CA . LYS A 1 302 ? 5.57 -9.359 -27.109 1 96.69 302 LYS A CA 1
ATOM 2334 C C . LYS A 1 302 ? 6.703 -10.344 -27.391 1 96.69 302 LYS A C 1
ATOM 2336 O O . LYS A 1 302 ? 6.602 -11.172 -28.297 1 96.69 302 LYS A O 1
ATOM 2341 N N . LYS A 1 303 ? 7.793 -10.273 -26.688 1 97.62 303 LYS A N 1
ATOM 2342 C CA . LYS A 1 303 ? 8.898 -11.227 -26.75 1 97.62 303 LYS A CA 1
ATOM 2343 C C . LYS A 1 303 ? 8.875 -12.172 -25.547 1 97.62 303 LYS A C 1
ATOM 2345 O O . LYS A 1 303 ? 9.227 -11.781 -24.438 1 97.62 303 LYS A O 1
ATOM 2350 N N . VAL A 1 304 ? 8.625 -13.352 -25.797 1 97.81 304 VAL A N 1
ATOM 2351 C CA . VAL A 1 304 ? 8.398 -14.312 -24.719 1 97.81 304 VAL A CA 1
ATOM 2352 C C . VAL A 1 304 ? 9.727 -14.93 -24.297 1 97.81 304 VAL A C 1
ATOM 2354 O O . VAL A 1 304 ? 10.391 -15.609 -25.078 1 97.81 304 VAL A O 1
ATOM 2357 N N . PRO A 1 305 ? 10.102 -14.688 -23.047 1 98.38 305 PRO A N 1
ATOM 2358 C CA . PRO A 1 305 ? 11.242 -15.461 -22.547 1 98.38 305 PRO A CA 1
ATOM 2359 C C . PRO A 1 305 ? 10.961 -16.969 -22.516 1 98.38 305 PRO A C 1
ATOM 2361 O O . PRO A 1 305 ? 9.828 -17.375 -22.25 1 98.38 305 PRO A O 1
ATOM 2364 N N . SER A 1 306 ? 12 -17.766 -22.734 1 98.19 306 SER A N 1
ATOM 2365 C CA . SER A 1 306 ? 11.836 -19.219 -22.625 1 98.19 306 SER A CA 1
ATOM 2366 C C . SER A 1 306 ? 11.695 -19.641 -21.156 1 98.19 306 SER A C 1
ATOM 2368 O O . SER A 1 306 ? 12.008 -18.875 -20.25 1 98.19 306 SER A O 1
ATOM 2370 N N . TYR A 1 307 ? 11.195 -20.812 -21.047 1 98.62 307 TYR A N 1
ATOM 2371 C CA . TYR A 1 307 ? 11.07 -21.391 -19.719 1 98.62 307 TYR A CA 1
ATOM 2372 C C . TYR A 1 307 ? 12.398 -21.344 -18.969 1 98.62 307 TYR A C 1
ATOM 2374 O O . TYR A 1 307 ? 12.461 -20.906 -17.828 1 98.62 307 TYR A O 1
ATOM 2382 N N . SER A 1 308 ? 13.523 -21.688 -19.609 1 98.06 308 SER A N 1
ATOM 2383 C CA . SER A 1 308 ? 14.828 -21.797 -18.969 1 98.06 308 SER A CA 1
ATOM 2384 C C . SER A 1 308 ? 15.43 -20.422 -18.703 1 98.06 308 SER A C 1
ATOM 2386 O O . SER A 1 308 ? 16.312 -20.281 -17.859 1 98.06 308 SER A O 1
ATOM 2388 N N . GLU A 1 309 ? 14.961 -19.438 -19.453 1 97.56 309 GLU A N 1
ATOM 2389 C CA . GLU A 1 309 ? 15.414 -18.062 -19.203 1 97.56 309 GLU A CA 1
ATOM 2390 C C . GLU A 1 309 ? 14.797 -17.5 -17.938 1 97.56 309 GLU A C 1
ATOM 2392 O O . GLU A 1 309 ? 15.406 -16.672 -17.25 1 97.56 309 GLU A O 1
ATOM 2397 N N . PHE A 1 310 ? 13.602 -17.969 -17.656 1 98.69 310 PHE A N 1
ATOM 2398 C CA . PHE A 1 310 ? 12.867 -17.375 -16.547 1 98.69 310 PHE A CA 1
ATOM 2399 C C . PHE A 1 310 ? 12.891 -18.297 -15.328 1 98.69 310 PHE A C 1
ATOM 2401 O O . PHE A 1 310 ? 13.086 -17.844 -14.195 1 98.69 310 PHE A O 1
ATOM 2408 N N . VAL A 1 311 ? 12.695 -19.562 -15.516 1 98.81 311 VAL A N 1
ATOM 2409 C CA . VAL A 1 311 ? 12.656 -20.516 -14.406 1 98.81 311 VAL A CA 1
ATOM 2410 C C . VAL A 1 311 ? 14.031 -21.156 -14.227 1 98.81 311 VAL A C 1
ATOM 2412 O O . VAL A 1 311 ? 14.578 -21.75 -15.156 1 98.81 311 VAL A O 1
ATOM 2415 N N . ASP A 1 312 ? 14.555 -21 -13.07 1 98.62 312 ASP A N 1
ATOM 2416 C CA . ASP A 1 312 ? 15.867 -21.562 -12.766 1 98.62 312 ASP A CA 1
ATOM 2417 C C . ASP A 1 312 ? 15.727 -22.906 -12.039 1 98.62 312 ASP A C 1
ATOM 2419 O O . ASP A 1 312 ? 15.719 -22.953 -10.805 1 98.62 312 ASP A O 1
ATOM 2423 N N . THR A 1 313 ? 15.797 -23.969 -12.758 1 98.12 313 THR A N 1
ATOM 2424 C CA . THR A 1 313 ? 15.539 -25.297 -12.227 1 98.12 313 THR A CA 1
ATOM 2425 C C . THR A 1 313 ? 16.703 -25.766 -11.359 1 98.12 313 THR A C 1
ATOM 2427 O O . THR A 1 313 ? 16.578 -26.75 -10.633 1 98.12 313 THR A O 1
ATOM 2430 N N . SER A 1 314 ? 17.812 -25.047 -11.398 1 98.31 314 SER A N 1
ATOM 2431 C CA . SER A 1 314 ? 18.938 -25.406 -10.547 1 98.31 314 SER A CA 1
ATOM 2432 C C . SER A 1 314 ? 18.641 -25.109 -9.078 1 98.31 314 SER A C 1
ATOM 2434 O O . SER A 1 314 ? 19.359 -25.578 -8.188 1 98.31 314 SER A O 1
ATOM 2436 N N . LEU A 1 315 ? 17.594 -24.375 -8.836 1 98.31 315 LEU A N 1
ATOM 2437 C CA . LEU A 1 315 ? 17.234 -24 -7.469 1 98.31 315 LEU A CA 1
ATOM 2438 C C . LEU A 1 315 ? 16.344 -25.078 -6.836 1 98.31 315 LEU A C 1
ATOM 2440 O O . LEU A 1 315 ? 16.094 -25.031 -5.633 1 98.31 315 LEU A O 1
ATOM 2444 N N . LEU A 1 316 ? 15.891 -26.016 -7.641 1 97.06 316 LEU A N 1
ATOM 2445 C CA . LEU A 1 316 ? 15 -27.062 -7.148 1 97.06 316 LEU A CA 1
ATOM 2446 C C . LEU A 1 316 ? 15.789 -28.172 -6.477 1 97.06 316 LEU A C 1
ATOM 2448 O O . LEU A 1 316 ? 16.938 -28.453 -6.855 1 97.06 316 LEU A O 1
ATOM 2452 N N . PRO A 1 317 ? 15.172 -28.734 -5.41 1 89.5 317 PRO A N 1
ATOM 2453 C CA . PRO A 1 317 ? 15.859 -29.859 -4.766 1 89.5 317 PRO A CA 1
ATOM 2454 C C . PRO A 1 317 ? 15.938 -31.094 -5.66 1 89.5 317 PRO A C 1
ATOM 2456 O O . PRO A 1 317 ? 15.109 -31.266 -6.555 1 89.5 317 PRO A O 1
ATOM 2459 N N . MET B 1 1 ? 60.188 -10.094 -19.641 1 54.22 1 MET B N 1
ATOM 2460 C CA . MET B 1 1 ? 59.969 -8.75 -19.125 1 54.22 1 MET B CA 1
ATOM 2461 C C . MET B 1 1 ? 59.062 -7.957 -20.062 1 54.22 1 MET B C 1
ATOM 2463 O O . MET B 1 1 ? 58.25 -7.164 -19.609 1 54.22 1 MET B O 1
ATOM 2467 N N . LYS B 1 2 ? 59.25 -8.25 -21.328 1 64.38 2 LYS B N 1
ATOM 2468 C CA . LYS B 1 2 ? 58.5 -7.477 -22.312 1 64.38 2 LYS B CA 1
ATOM 2469 C C . LYS B 1 2 ? 57.062 -7.973 -22.422 1 64.38 2 LYS B C 1
ATOM 2471 O O . LYS B 1 2 ? 56.125 -7.176 -22.562 1 64.38 2 LYS B O 1
ATOM 2476 N N . LYS B 1 3 ? 56.906 -9.227 -22.422 1 66.44 3 LYS B N 1
ATOM 2477 C CA . LYS B 1 3 ? 55.562 -9.781 -22.562 1 66.44 3 LYS B CA 1
ATOM 2478 C C . LYS B 1 3 ? 54.688 -9.453 -21.344 1 66.44 3 LYS B C 1
ATOM 2480 O O . LYS B 1 3 ? 53.5 -9.164 -21.484 1 66.44 3 LYS B O 1
ATOM 2485 N N . ILE B 1 4 ? 55.344 -9.43 -20.25 1 66 4 ILE B N 1
ATOM 2486 C CA . ILE B 1 4 ? 54.625 -9.078 -19.016 1 66 4 ILE B CA 1
ATOM 2487 C C . ILE B 1 4 ? 54.25 -7.602 -19.047 1 66 4 ILE B C 1
ATOM 2489 O O . ILE B 1 4 ? 53.156 -7.227 -18.625 1 66 4 ILE B O 1
ATOM 2493 N N . TRP B 1 5 ? 55.062 -6.82 -19.734 1 68.88 5 TRP B N 1
ATOM 2494 C CA . TRP B 1 5 ? 54.75 -5.395 -19.859 1 68.88 5 TRP B CA 1
ATOM 2495 C C . TRP B 1 5 ? 53.594 -5.152 -20.797 1 68.88 5 TRP B C 1
ATOM 2497 O O . TRP B 1 5 ? 52.75 -4.297 -20.531 1 68.88 5 TRP B O 1
ATOM 2507 N N . TYR B 1 6 ? 53.469 -5.969 -21.828 1 73.19 6 TYR B N 1
ATOM 2508 C CA . TYR B 1 6 ? 52.344 -5.82 -22.734 1 73.19 6 TYR B CA 1
ATOM 2509 C C . TYR B 1 6 ? 51.031 -6.242 -22.062 1 73.19 6 TYR B C 1
ATOM 2511 O O . TYR B 1 6 ? 50 -5.613 -22.281 1 73.19 6 TYR B O 1
ATOM 2519 N N . LEU B 1 7 ? 51.094 -7.164 -21.188 1 67.44 7 LEU B N 1
ATOM 2520 C CA . LEU B 1 7 ? 49.906 -7.617 -20.469 1 67.44 7 LEU B CA 1
ATOM 2521 C C . LEU B 1 7 ? 49.5 -6.586 -19.438 1 67.44 7 LEU B C 1
ATOM 2523 O O . LEU B 1 7 ? 48.281 -6.332 -19.266 1 67.44 7 LEU B O 1
ATOM 2527 N N . ILE B 1 8 ? 50.438 -5.934 -18.875 1 68.69 8 ILE B N 1
ATOM 2528 C CA . ILE B 1 8 ? 50.156 -4.891 -17.891 1 68.69 8 ILE B CA 1
ATOM 2529 C C . ILE B 1 8 ? 49.531 -3.684 -18.594 1 68.69 8 ILE B C 1
ATOM 2531 O O . ILE B 1 8 ? 48.531 -3.125 -18.125 1 68.69 8 ILE B O 1
ATOM 2535 N N . ILE B 1 9 ? 50.031 -3.406 -19.734 1 72.69 9 ILE B N 1
ATOM 2536 C CA . ILE B 1 9 ? 49.5 -2.268 -20.484 1 72.69 9 ILE B CA 1
ATOM 2537 C C . ILE B 1 9 ? 48.062 -2.574 -20.953 1 72.69 9 ILE B C 1
ATOM 2539 O O . ILE B 1 9 ? 47.188 -1.718 -20.875 1 72.69 9 ILE B O 1
ATOM 2543 N N . ALA B 1 10 ? 47.812 -3.756 -21.297 1 71.81 10 ALA B N 1
ATOM 2544 C CA . ALA B 1 10 ? 46.469 -4.148 -21.75 1 71.81 10 ALA B CA 1
ATOM 2545 C C . ALA B 1 10 ? 45.469 -4.117 -20.594 1 71.81 10 ALA B C 1
ATOM 2547 O O . ALA B 1 10 ? 44.344 -3.652 -20.75 1 71.81 10 ALA B O 1
ATOM 2548 N N . VAL B 1 11 ? 45.938 -4.496 -19.484 1 70.38 11 VAL B N 1
ATOM 2549 C CA . VAL B 1 11 ? 45.062 -4.477 -18.312 1 70.38 11 VAL B CA 1
ATOM 2550 C C . VAL B 1 11 ? 44.812 -3.035 -17.875 1 70.38 11 VAL B C 1
ATOM 2552 O O . VAL B 1 11 ? 43.688 -2.678 -17.531 1 70.38 11 VAL B O 1
ATOM 2555 N N . VAL B 1 12 ? 45.844 -2.223 -17.969 1 71.88 12 VAL B N 1
ATOM 2556 C CA . VAL B 1 12 ? 45.688 -0.813 -17.609 1 71.88 12 VAL B CA 1
ATOM 2557 C C . VAL B 1 12 ? 44.75 -0.134 -18.594 1 71.88 12 VAL B C 1
ATOM 2559 O O . VAL B 1 12 ? 43.875 0.644 -18.203 1 71.88 12 VAL B O 1
ATOM 2562 N N . LEU B 1 13 ? 44.875 -0.465 -19.797 1 70.88 13 LEU B N 1
ATOM 2563 C CA . LEU B 1 13 ? 43.969 0.119 -20.797 1 70.88 13 LEU B CA 1
ATOM 2564 C C . LEU B 1 13 ? 42.531 -0.361 -20.609 1 70.88 13 LEU B C 1
ATOM 2566 O O . LEU B 1 13 ? 41.594 0.408 -20.797 1 70.88 13 LEU B O 1
ATOM 2570 N N . LEU B 1 14 ? 42.375 -1.509 -20.234 1 67.44 14 LEU B N 1
ATOM 2571 C CA . LEU B 1 14 ? 41.062 -2.045 -19.953 1 67.44 14 LEU B CA 1
ATOM 2572 C C . LEU B 1 14 ? 40.469 -1.379 -18.719 1 67.44 14 LEU B C 1
ATOM 2574 O O . LEU B 1 14 ? 39.25 -1.067 -18.688 1 67.44 14 LEU B O 1
ATOM 2578 N N . VAL B 1 15 ? 41.312 -1.193 -17.766 1 69.19 15 VAL B N 1
ATOM 2579 C CA . VAL B 1 15 ? 40.844 -0.498 -16.562 1 69.19 15 VAL B CA 1
ATOM 2580 C C . VAL B 1 15 ? 40.5 0.952 -16.906 1 69.19 15 VAL B C 1
ATOM 2582 O O . VAL B 1 15 ? 39.469 1.475 -16.469 1 69.19 15 VAL B O 1
ATOM 2585 N N . ILE B 1 16 ? 41.344 1.604 -17.719 1 69.19 16 ILE B N 1
ATOM 2586 C CA . ILE B 1 16 ? 41.094 2.982 -18.125 1 69.19 16 ILE B CA 1
ATOM 2587 C C . ILE B 1 16 ? 39.875 3.041 -19.031 1 69.19 16 ILE B C 1
ATOM 2589 O O . ILE B 1 16 ? 39.031 3.941 -18.891 1 69.19 16 ILE B O 1
ATOM 2593 N N . GLY B 1 17 ? 39.688 2.17 -19.906 1 63.59 17 GLY B N 1
ATOM 2594 C CA . GLY B 1 17 ? 38.5 2.1 -20.75 1 63.59 17 GLY B CA 1
ATOM 2595 C C . GLY B 1 17 ? 37.25 1.846 -19.969 1 63.59 17 GLY B C 1
ATOM 2596 O O . GLY B 1 17 ? 36.188 2.451 -20.25 1 63.59 17 GLY B O 1
ATOM 2597 N N . GLY B 1 18 ? 37.281 0.888 -19.125 1 60.69 18 GLY B N 1
ATOM 2598 C CA . GLY B 1 18 ? 36.156 0.651 -18.25 1 60.69 18 GLY B CA 1
ATOM 2599 C C . GLY B 1 18 ? 35.812 1.848 -17.375 1 60.69 18 GLY B C 1
ATOM 2600 O O . GLY B 1 18 ? 34.625 2.174 -17.188 1 60.69 18 GLY B O 1
ATOM 2601 N N . ALA B 1 19 ? 36.875 2.482 -16.828 1 59.72 19 ALA B N 1
ATOM 2602 C CA . ALA B 1 19 ? 36.688 3.711 -16.078 1 59.72 19 ALA B CA 1
ATOM 2603 C C . ALA B 1 19 ? 36.125 4.82 -16.953 1 59.72 19 ALA B C 1
ATOM 2605 O O . ALA B 1 19 ? 35.219 5.562 -16.547 1 59.72 19 ALA B O 1
ATOM 2606 N N . ALA B 1 20 ? 36.625 4.914 -18.125 1 58.31 20 ALA B N 1
ATOM 2607 C CA . ALA B 1 20 ? 36.125 5.902 -19.078 1 58.31 20 ALA B CA 1
ATOM 2608 C C . ALA B 1 20 ? 34.688 5.605 -19.469 1 58.31 20 ALA B C 1
ATOM 2610 O O . ALA B 1 20 ? 33.875 6.523 -19.578 1 58.31 20 ALA B O 1
ATOM 2611 N N . TYR B 1 21 ? 34.406 4.398 -19.781 1 54.16 21 TYR B N 1
ATOM 2612 C CA . TYR B 1 21 ? 33.031 4.008 -20.109 1 54.16 21 TYR B CA 1
ATOM 2613 C C . TYR B 1 21 ? 32.094 4.246 -18.922 1 54.16 21 TYR B C 1
ATOM 2615 O O . TYR B 1 21 ? 30.984 4.754 -19.078 1 54.16 21 TYR B O 1
ATOM 2623 N N . ALA B 1 22 ? 32.5 3.846 -17.734 1 51.03 22 ALA B N 1
ATOM 2624 C CA . ALA B 1 22 ? 31.734 4.16 -16.531 1 51.03 22 ALA B CA 1
ATOM 2625 C C . ALA B 1 22 ? 31.578 5.668 -16.359 1 51.03 22 ALA B C 1
ATOM 2627 O O . ALA B 1 22 ? 30.516 6.152 -15.984 1 51.03 22 ALA B O 1
ATOM 2628 N N . TYR B 1 23 ? 32.656 6.316 -16.562 1 49.22 23 TYR B N 1
ATOM 2629 C CA . TYR B 1 23 ? 32.594 7.773 -16.562 1 49.22 23 TYR B CA 1
ATOM 2630 C C . TYR B 1 23 ? 31.672 8.289 -17.641 1 49.22 23 TYR B C 1
ATOM 2632 O O . TYR B 1 23 ? 30.891 9.227 -17.406 1 49.22 23 TYR B O 1
ATOM 2640 N N . TYR B 1 24 ? 31.719 7.734 -18.812 1 47.53 24 TYR B N 1
ATOM 2641 C CA . TYR B 1 24 ? 30.844 8.164 -19.891 1 47.53 24 TYR B CA 1
ATOM 2642 C C . TYR B 1 24 ? 29.391 7.883 -19.562 1 47.53 24 TYR B C 1
ATOM 2644 O O . TYR B 1 24 ? 28.5 8.695 -19.875 1 47.53 24 TYR B O 1
ATOM 2652 N N . GLN B 1 25 ? 29 6.723 -19.188 1 45.12 25 GLN B N 1
ATOM 2653 C CA . GLN B 1 25 ? 27.625 6.426 -18.812 1 45.12 25 GLN B CA 1
ATOM 2654 C C . GLN B 1 25 ? 27.156 7.336 -17.688 1 45.12 25 GLN B C 1
ATOM 2656 O O . GLN B 1 25 ? 25.984 7.715 -17.641 1 45.12 25 GLN B O 1
ATOM 2661 N N . HIS B 1 26 ? 28.016 7.605 -16.797 1 45.25 26 HIS B N 1
ATOM 2662 C CA . HIS B 1 26 ? 27.688 8.602 -15.797 1 45.25 26 HIS B CA 1
ATOM 2663 C C . HIS B 1 26 ? 27.594 9.992 -16.406 1 45.25 26 HIS B C 1
ATOM 2665 O O . HIS B 1 26 ? 27.094 10.93 -15.758 1 45.25 26 HIS B O 1
ATOM 2671 N N . THR B 1 27 ? 28.203 10.172 -17.562 1 42.56 27 THR B N 1
ATOM 2672 C CA . THR B 1 27 ? 28.281 11.523 -18.109 1 42.56 27 THR B CA 1
ATOM 2673 C C . THR B 1 27 ? 27.172 11.758 -19.125 1 42.56 27 THR B C 1
ATOM 2675 O O . THR B 1 27 ? 27.234 12.695 -19.922 1 42.56 27 THR B O 1
ATOM 2678 N N . VAL B 1 28 ? 26.375 10.898 -19.547 1 44.94 28 VAL B N 1
ATOM 2679 C CA . VAL B 1 28 ? 25.359 11.43 -20.453 1 44.94 28 VAL B CA 1
ATOM 2680 C C . VAL B 1 28 ? 24.656 12.617 -19.797 1 44.94 28 VAL B C 1
ATOM 2682 O O . VAL B 1 28 ? 24.094 12.492 -18.703 1 44.94 28 VAL B O 1
ATOM 2685 N N . PRO B 1 29 ? 24.953 13.758 -20.234 1 44.75 29 PRO B N 1
ATOM 2686 C CA . PRO B 1 29 ? 24.359 14.953 -19.641 1 44.75 29 PRO B CA 1
ATOM 2687 C C . PRO B 1 29 ? 22.844 14.844 -19.484 1 44.75 29 PRO B C 1
ATOM 2689 O O . PRO B 1 29 ? 22.156 14.414 -20.406 1 44.75 29 PRO B O 1
ATOM 2692 N N . LYS B 1 30 ? 22.469 14.656 -18.281 1 57.72 30 LYS B N 1
ATOM 2693 C CA . LYS B 1 30 ? 21.031 14.758 -18.016 1 57.72 30 LYS B CA 1
ATOM 2694 C C . LYS B 1 30 ? 20.406 15.883 -18.828 1 57.72 30 LYS B C 1
ATOM 2696 O O . LYS B 1 30 ? 21 16.938 -19.016 1 57.72 30 LYS B O 1
ATOM 2701 N N . SER B 1 31 ? 19.359 15.633 -19.719 1 60.88 31 SER B N 1
ATOM 2702 C CA . SER B 1 31 ? 18.594 16.672 -20.422 1 60.88 31 SER B CA 1
ATOM 2703 C C . SER B 1 31 ? 18.266 17.828 -19.484 1 60.88 31 SER B C 1
ATOM 2705 O O . SER B 1 31 ? 18.328 17.703 -18.266 1 60.88 31 SER B O 1
ATOM 2707 N N . ALA B 1 32 ? 18.266 19.016 -19.984 1 57.12 32 ALA B N 1
ATOM 2708 C CA . ALA B 1 32 ? 17.875 20.203 -19.234 1 57.12 32 ALA B CA 1
ATOM 2709 C C . ALA B 1 32 ? 16.672 19.922 -18.344 1 57.12 32 ALA B C 1
ATOM 2711 O O . ALA B 1 32 ? 16.609 20.406 -17.203 1 57.12 32 ALA B O 1
ATOM 2712 N N . GLN B 1 33 ? 15.844 19.078 -18.844 1 67.81 33 GLN B N 1
ATOM 2713 C CA . GLN B 1 33 ? 14.656 18.719 -18.062 1 67.81 33 GLN B CA 1
ATOM 2714 C C . GLN B 1 33 ? 15.008 17.828 -16.891 1 67.81 33 GLN B C 1
ATOM 2716 O O . GLN B 1 33 ? 14.469 17.984 -15.789 1 67.81 33 GLN B O 1
ATOM 2721 N N . GLU B 1 34 ? 15.859 16.938 -17.156 1 70.75 34 GLU B N 1
ATOM 2722 C CA . GLU B 1 34 ? 16.281 16.031 -16.094 1 70.75 34 GLU B CA 1
ATOM 2723 C C . GLU B 1 34 ? 16.969 16.781 -14.953 1 70.75 34 GLU B C 1
ATOM 2725 O O . GLU B 1 34 ? 16.812 16.422 -13.781 1 70.75 34 GLU B O 1
ATOM 2730 N N . LEU B 1 35 ? 17.5 17.891 -15.336 1 74.56 35 LEU B N 1
ATOM 2731 C CA . LEU B 1 35 ? 18.234 18.688 -14.359 1 74.56 35 LEU B CA 1
ATOM 2732 C C . LEU B 1 35 ? 17.266 19.5 -13.492 1 74.56 35 LEU B C 1
ATOM 2734 O O . LEU B 1 35 ? 17.625 19.906 -12.375 1 74.56 35 LEU B O 1
ATOM 2738 N N . LYS B 1 36 ? 16.078 19.609 -13.945 1 88.5 36 LYS B N 1
ATOM 2739 C CA . LYS B 1 36 ? 15.102 20.406 -13.211 1 88.5 36 LYS B CA 1
ATOM 2740 C C . LYS B 1 36 ? 14.039 19.516 -12.57 1 88.5 36 LYS B C 1
ATOM 2742 O O . LYS B 1 36 ? 13.039 20.016 -12.055 1 88.5 36 LYS B O 1
ATOM 2747 N N . THR B 1 37 ? 14.273 18.234 -12.57 1 94.75 37 THR B N 1
ATOM 2748 C CA . THR B 1 37 ? 13.25 17.312 -12.094 1 94.75 37 THR B CA 1
ATOM 2749 C C . THR B 1 37 ? 13.445 17 -10.617 1 94.75 37 THR B C 1
ATOM 2751 O O . THR B 1 37 ? 14.57 16.75 -10.172 1 94.75 37 THR B O 1
ATOM 2754 N N . VAL B 1 38 ? 12.461 17.141 -9.836 1 98 38 VAL B N 1
ATOM 2755 C CA . VAL B 1 38 ? 12.414 16.703 -8.445 1 98 38 VAL B CA 1
ATOM 2756 C C . VAL B 1 38 ? 11.492 15.492 -8.312 1 98 38 VAL B C 1
ATOM 2758 O O . VAL B 1 38 ? 10.312 15.562 -8.664 1 98 38 VAL B O 1
ATOM 2761 N N . ARG B 1 39 ? 12.023 14.344 -7.875 1 98 39 ARG B N 1
ATOM 2762 C CA . ARG B 1 39 ? 11.227 13.148 -7.605 1 98 39 ARG B CA 1
ATOM 2763 C C . ARG B 1 39 ? 10.578 13.219 -6.227 1 98 39 ARG B C 1
ATOM 2765 O O . ARG B 1 39 ? 11.281 13.266 -5.211 1 98 39 ARG B O 1
ATOM 2772 N N . VAL B 1 40 ? 9.195 13.203 -6.219 1 98.62 40 VAL B N 1
ATOM 2773 C CA . VAL B 1 40 ? 8.484 13.438 -4.973 1 98.62 40 VAL B CA 1
ATOM 2774 C C . VAL B 1 40 ? 7.629 12.219 -4.625 1 98.62 40 VAL B C 1
ATOM 2776 O O . VAL B 1 40 ? 6.758 11.82 -5.402 1 98.62 40 VAL B O 1
ATOM 2779 N N . ALA B 1 41 ? 7.887 11.664 -3.457 1 98 41 ALA B N 1
ATOM 2780 C CA . ALA B 1 41 ? 7.113 10.531 -2.963 1 98 41 ALA B CA 1
ATOM 2781 C C . ALA B 1 41 ? 5.84 10.992 -2.262 1 98 41 ALA B C 1
ATOM 2783 O O . ALA B 1 41 ? 5.84 12.023 -1.58 1 98 41 ALA B O 1
ATOM 2784 N N . TYR B 1 42 ? 4.781 10.211 -2.424 1 97.19 42 TYR B N 1
ATOM 2785 C CA . TYR B 1 42 ? 3.525 10.539 -1.757 1 97.19 42 TYR B CA 1
ATOM 2786 C C . TYR B 1 42 ? 2.686 9.289 -1.526 1 97.19 42 TYR B C 1
ATOM 2788 O O . TYR B 1 42 ? 2.924 8.25 -2.146 1 97.19 42 TYR B O 1
ATOM 2796 N N . LEU B 1 43 ? 1.836 9.305 -0.521 1 95.38 43 LEU B N 1
ATOM 2797 C CA . LEU B 1 43 ? 0.671 8.43 -0.439 1 95.38 43 LEU B CA 1
ATOM 2798 C C . LEU B 1 43 ? -0.569 9.125 -0.992 1 95.38 43 LEU B C 1
ATOM 2800 O O . LEU B 1 43 ? -0.69 10.352 -0.912 1 95.38 43 LEU B O 1
ATOM 2804 N N . PRO B 1 44 ? -1.501 8.391 -1.563 1 93.44 44 PRO B N 1
ATOM 2805 C CA . PRO B 1 44 ? -2.66 9.023 -2.199 1 93.44 44 PRO B CA 1
ATOM 2806 C C . PRO B 1 44 ? -3.723 9.453 -1.192 1 93.44 44 PRO B C 1
ATOM 2808 O O . PRO B 1 44 ? -4.801 8.852 -1.132 1 93.44 44 PRO B O 1
ATOM 2811 N N . ILE B 1 45 ? -3.484 10.477 -0.495 1 95.75 45 ILE B N 1
ATOM 2812 C CA . ILE B 1 45 ? -4.391 11.102 0.459 1 95.75 45 ILE B CA 1
ATOM 2813 C C . ILE B 1 45 ? -4.523 12.594 0.144 1 95.75 45 ILE B C 1
ATOM 2815 O O . ILE B 1 45 ? -3.668 13.164 -0.535 1 95.75 45 ILE B O 1
ATOM 2819 N N . THR B 1 46 ? -5.512 13.156 0.633 1 96.62 46 THR B N 1
ATOM 2820 C CA . THR B 1 46 ? -5.789 14.547 0.29 1 96.62 46 THR B CA 1
ATOM 2821 C C . THR B 1 46 ? -4.73 15.469 0.891 1 96.62 46 THR B C 1
ATOM 2823 O O . THR B 1 46 ? -4.57 16.609 0.448 1 96.62 46 THR B O 1
ATOM 2826 N N . HIS B 1 47 ? -3.996 14.961 1.854 1 96.56 47 HIS B N 1
ATOM 2827 C CA . HIS B 1 47 ? -2.934 15.742 2.475 1 96.56 47 HIS B CA 1
ATOM 2828 C C . HIS B 1 47 ? -1.834 16.078 1.47 1 96.56 47 HIS B C 1
ATOM 2830 O O . HIS B 1 47 ? -1.07 17.016 1.666 1 96.56 47 HIS B O 1
ATOM 2836 N N . ALA B 1 48 ? -1.771 15.359 0.385 1 97.38 48 ALA B N 1
ATOM 2837 C CA . ALA B 1 48 ? -0.699 15.508 -0.594 1 97.38 48 ALA B CA 1
ATOM 2838 C C . ALA B 1 48 ? -1.113 16.453 -1.724 1 97.38 48 ALA B C 1
ATOM 2840 O O . ALA B 1 48 ? -0.401 16.578 -2.723 1 97.38 48 ALA B O 1
ATOM 2841 N N . LEU B 1 49 ? -2.209 17.109 -1.653 1 98.19 49 LEU B N 1
ATOM 2842 C CA . LEU B 1 49 ? -2.789 17.875 -2.75 1 98.19 49 LEU B CA 1
ATOM 2843 C C . LEU B 1 49 ? -1.821 18.953 -3.229 1 98.19 49 LEU B C 1
ATOM 2845 O O . LEU B 1 49 ? -1.757 19.25 -4.422 1 98.19 49 LEU B O 1
ATOM 2849 N N . PRO B 1 50 ? -1.051 19.609 -2.311 1 98.56 50 PRO B N 1
ATOM 2850 C CA . PRO B 1 50 ? -0.123 20.625 -2.812 1 98.56 50 PRO B CA 1
ATOM 2851 C C . PRO B 1 50 ? 0.943 20.047 -3.738 1 98.56 50 PRO B C 1
ATOM 2853 O O . PRO B 1 50 ? 1.355 20.703 -4.699 1 98.56 50 PRO B O 1
ATOM 2856 N N . VAL B 1 51 ? 1.386 18.828 -3.475 1 98 51 VAL B N 1
ATOM 2857 C CA . VAL B 1 51 ? 2.369 18.203 -4.355 1 98 51 VAL B CA 1
ATOM 2858 C C . VAL B 1 51 ? 1.738 17.922 -5.715 1 98 51 VAL B C 1
ATOM 2860 O O . VAL B 1 51 ? 2.371 18.125 -6.754 1 98 51 VAL B O 1
ATOM 2863 N N . PHE B 1 52 ? 0.481 17.438 -5.746 1 98.31 52 PHE B N 1
ATOM 2864 C CA . PHE B 1 52 ? -0.238 17.219 -6.992 1 98.31 52 PHE B CA 1
ATOM 2865 C C . PHE B 1 52 ? -0.417 18.516 -7.766 1 98.31 52 PHE B C 1
ATOM 2867 O O . PHE B 1 52 ? -0.217 18.562 -8.977 1 98.31 52 PHE B O 1
ATOM 2874 N N . ALA B 1 53 ? -0.796 19.516 -7.016 1 98.44 53 ALA B N 1
ATOM 2875 C CA . ALA B 1 53 ? -1.009 20.828 -7.641 1 98.44 53 ALA B CA 1
ATOM 2876 C C . ALA B 1 53 ? 0.289 21.375 -8.234 1 98.44 53 ALA B C 1
ATOM 2878 O O . ALA B 1 53 ? 0.283 21.984 -9.297 1 98.44 53 ALA B O 1
ATOM 2879 N N . THR B 1 54 ? 1.398 21.172 -7.516 1 98.19 54 THR B N 1
ATOM 2880 C CA . THR B 1 54 ? 2.689 21.609 -8.031 1 98.19 54 THR B CA 1
ATOM 2881 C C . THR B 1 54 ? 2.973 20.984 -9.391 1 98.19 54 THR B C 1
ATOM 2883 O O . THR B 1 54 ? 3.461 21.656 -10.305 1 98.19 54 THR B O 1
ATOM 2886 N N . LYS B 1 55 ? 2.684 19.719 -9.523 1 97.94 55 LYS B N 1
ATOM 2887 C CA . LYS B 1 55 ? 2.854 19.016 -10.797 1 97.94 55 LYS B CA 1
ATOM 2888 C C . LYS B 1 55 ? 1.927 19.578 -11.867 1 97.94 55 LYS B C 1
ATOM 2890 O O . LYS B 1 55 ? 2.355 19.844 -12.992 1 97.94 55 LYS B O 1
ATOM 2895 N N . GLU B 1 56 ? 0.696 19.797 -11.516 1 97.31 56 GLU B N 1
ATOM 2896 C CA . GLU B 1 56 ? -0.316 20.219 -12.484 1 97.31 56 GLU B CA 1
ATOM 2897 C C . GLU B 1 56 ? -0.059 21.641 -12.961 1 97.31 56 GLU B C 1
ATOM 2899 O O . GLU B 1 56 ? -0.43 22 -14.078 1 97.31 56 GLU B O 1
ATOM 2904 N N . LEU B 1 57 ? 0.588 22.422 -12.18 1 97.12 57 LEU B N 1
ATOM 2905 C CA . LEU B 1 57 ? 0.799 23.844 -12.5 1 97.12 57 LEU B CA 1
ATOM 2906 C C . LEU B 1 57 ? 2.145 24.047 -13.188 1 97.12 57 LEU B C 1
ATOM 2908 O O . LEU B 1 57 ? 2.496 25.172 -13.547 1 97.12 57 LEU B O 1
ATOM 2912 N N . GLU B 1 58 ? 2.838 22.969 -13.383 1 94.62 58 GLU B N 1
ATOM 2913 C CA . GLU B 1 58 ? 4.117 23.062 -14.078 1 94.62 58 GLU B CA 1
ATOM 2914 C C . GLU B 1 58 ? 3.932 23.578 -15.5 1 94.62 58 GLU B C 1
ATOM 2916 O O . GLU B 1 58 ? 2.912 23.312 -16.141 1 94.62 58 GLU B O 1
ATOM 2921 N N . THR B 1 59 ? 4.98 24.297 -15.914 1 92.38 59 THR B N 1
ATOM 2922 C CA . THR B 1 59 ? 5.055 24.688 -17.312 1 92.38 59 THR B CA 1
ATOM 2923 C C . THR B 1 59 ? 6.312 24.125 -17.969 1 92.38 59 THR B C 1
ATOM 2925 O O . THR B 1 59 ? 7.301 23.844 -17.281 1 92.38 59 THR B O 1
ATOM 2928 N N . ALA B 1 60 ? 6.27 23.906 -19.234 1 88.06 60 ALA B N 1
ATOM 2929 C CA . ALA B 1 60 ? 7.375 23.297 -19.969 1 88.06 60 ALA B CA 1
ATOM 2930 C C . ALA B 1 60 ? 8.672 24.062 -19.734 1 88.06 60 ALA B C 1
ATOM 2932 O O . ALA B 1 60 ? 9.742 23.453 -19.594 1 88.06 60 ALA B O 1
ATOM 2933 N N . ASP B 1 61 ? 8.664 25.344 -19.641 1 89.25 61 ASP B N 1
ATOM 2934 C CA . ASP B 1 61 ? 9.852 26.188 -19.484 1 89.25 61 ASP B CA 1
ATOM 2935 C C . ASP B 1 61 ? 9.992 26.672 -18.047 1 89.25 61 ASP B C 1
ATOM 2937 O O . ASP B 1 61 ? 10.742 27.609 -17.766 1 89.25 61 ASP B O 1
ATOM 2941 N N . GLY B 1 62 ? 9.273 26 -17.219 1 90.5 62 GLY B N 1
ATOM 2942 C CA . GLY B 1 62 ? 9.305 26.422 -15.828 1 90.5 62 GLY B CA 1
ATOM 2943 C C . GLY B 1 62 ? 10.57 26.016 -15.109 1 90.5 62 GLY B C 1
ATOM 2944 O O . GLY B 1 62 ? 11.375 25.25 -15.633 1 90.5 62 GLY B O 1
ATOM 2945 N N . PRO B 1 63 ? 10.742 26.453 -13.938 1 91.25 63 PRO B N 1
ATOM 2946 C CA . PRO B 1 63 ? 11.977 26.25 -13.172 1 91.25 63 PRO B CA 1
ATOM 2947 C C . PRO B 1 63 ? 12.086 24.844 -12.578 1 91.25 63 PRO B C 1
ATOM 2949 O O . PRO B 1 63 ? 13.164 24.422 -12.172 1 91.25 63 PRO B O 1
ATOM 2952 N N . VAL B 1 64 ? 10.914 24.203 -12.461 1 94.81 64 VAL B N 1
ATOM 2953 C CA . VAL B 1 64 ? 10.938 22.891 -11.805 1 94.81 64 VAL B CA 1
ATOM 2954 C C . VAL B 1 64 ? 10 21.938 -12.531 1 94.81 64 VAL B C 1
ATOM 2956 O O . VAL B 1 64 ? 8.93 22.328 -12.992 1 94.81 64 VAL B O 1
ATOM 2959 N N . HIS B 1 65 ? 10.477 20.781 -12.672 1 95.38 65 HIS B N 1
ATOM 2960 C CA . HIS B 1 65 ? 9.648 19.656 -13.117 1 95.38 65 HIS B CA 1
ATOM 2961 C C . HIS B 1 65 ? 9.469 18.625 -12.008 1 95.38 65 HIS B C 1
ATOM 2963 O O . HIS B 1 65 ? 10.391 18.391 -11.219 1 95.38 65 HIS B O 1
ATOM 2969 N N . VAL B 1 66 ? 8.242 18.062 -11.969 1 97.12 66 VAL B N 1
ATOM 2970 C CA . VAL B 1 66 ? 7.898 17.188 -10.852 1 97.12 66 VAL B CA 1
ATOM 2971 C C . VAL B 1 66 ? 7.66 15.766 -11.352 1 97.12 66 VAL B C 1
ATOM 2973 O O . VAL B 1 66 ? 6.895 15.555 -12.297 1 97.12 66 VAL B O 1
ATOM 2976 N N . GLU B 1 67 ? 8.32 14.844 -10.836 1 96.88 67 GLU B N 1
ATOM 2977 C CA . GLU B 1 67 ? 8.008 13.422 -10.992 1 96.88 67 GLU B CA 1
ATOM 2978 C C . GLU B 1 67 ? 7.414 12.844 -9.711 1 96.88 67 GLU B C 1
ATOM 2980 O O . GLU B 1 67 ? 8.094 12.773 -8.688 1 96.88 67 GLU B O 1
ATOM 2985 N N . LEU B 1 68 ? 6.172 12.453 -9.82 1 96.88 68 LEU B N 1
ATOM 2986 C CA . LEU B 1 68 ? 5.488 11.898 -8.656 1 96.88 68 LEU B CA 1
ATOM 2987 C C . LEU B 1 68 ? 5.703 10.398 -8.555 1 96.88 68 LEU B C 1
ATOM 2989 O O . LEU B 1 68 ? 5.574 9.68 -9.555 1 96.88 68 LEU B O 1
ATOM 2993 N N . VAL B 1 69 ? 6.062 9.992 -7.348 1 94.75 69 VAL B N 1
ATOM 2994 C CA . VAL B 1 69 ? 6.254 8.57 -7.098 1 94.75 69 VAL B CA 1
ATOM 2995 C C . VAL B 1 69 ? 5.301 8.102 -6 1 94.75 69 VAL B C 1
ATOM 2997 O O . VAL B 1 69 ? 5.445 8.5 -4.84 1 94.75 69 VAL B O 1
ATOM 3000 N N . LYS B 1 70 ? 4.414 7.27 -6.375 1 92.81 70 LYS B N 1
ATOM 3001 C CA . LYS B 1 70 ? 3.381 6.793 -5.461 1 92.81 70 LYS B CA 1
ATOM 3002 C C . LYS B 1 70 ? 3.902 5.66 -4.582 1 92.81 70 LYS B C 1
ATOM 3004 O O . LYS B 1 70 ? 4.617 4.777 -5.059 1 92.81 70 LYS B O 1
ATOM 3009 N N . TYR B 1 71 ? 3.578 5.715 -3.334 1 92.12 71 TYR B N 1
ATOM 3010 C CA . TYR B 1 71 ? 3.869 4.641 -2.389 1 92.12 71 TYR B CA 1
ATOM 3011 C C . TYR B 1 71 ? 2.598 4.172 -1.69 1 92.12 71 TYR B C 1
ATOM 3013 O O . TYR B 1 71 ? 1.6 4.895 -1.653 1 92.12 71 TYR B O 1
ATOM 3021 N N . GLY B 1 72 ? 2.664 2.949 -1.152 1 87.56 72 GLY B N 1
ATOM 3022 C CA . GLY B 1 72 ? 1.506 2.389 -0.475 1 87.56 72 GLY B CA 1
ATOM 3023 C C . GLY B 1 72 ? 1.65 2.367 1.035 1 87.56 72 GLY B C 1
ATOM 3024 O O . GLY B 1 72 ? 0.679 2.125 1.754 1 87.56 72 GLY B O 1
ATOM 3025 N N . SER B 1 73 ? 2.863 2.619 1.488 1 88.88 73 SER B N 1
ATOM 3026 C CA . SER B 1 73 ? 3.119 2.572 2.924 1 88.88 73 SER B CA 1
ATOM 3027 C C . SER B 1 73 ? 4.137 3.629 3.34 1 88.88 73 SER B C 1
ATOM 3029 O O . SER B 1 73 ? 5.008 4.004 2.551 1 88.88 73 SER B O 1
ATOM 3031 N N . TRP B 1 74 ? 4.027 4.02 4.562 1 94.38 74 TRP B N 1
ATOM 3032 C CA . TRP B 1 74 ? 4.906 5.062 5.078 1 94.38 74 TRP B CA 1
ATOM 3033 C C . TRP B 1 74 ? 6.328 4.539 5.246 1 94.38 74 TRP B C 1
ATOM 3035 O O . TRP B 1 74 ? 7.293 5.215 4.879 1 94.38 74 TRP B O 1
ATOM 3045 N N . PRO B 1 75 ? 6.5 3.312 5.762 1 92 75 PRO B N 1
ATOM 3046 C CA . PRO B 1 75 ? 7.867 2.811 5.918 1 92 75 PRO B CA 1
ATOM 3047 C C . PRO B 1 75 ? 8.633 2.754 4.594 1 92 75 PRO B C 1
ATOM 3049 O O . PRO B 1 75 ? 9.797 3.15 4.535 1 92 75 PRO B O 1
ATOM 3052 N N . GLU B 1 76 ? 7.961 2.361 3.539 1 90.62 76 GLU B N 1
ATOM 3053 C CA . GLU B 1 76 ? 8.617 2.285 2.236 1 90.62 76 GLU B CA 1
ATOM 3054 C C . GLU B 1 76 ? 8.93 3.678 1.693 1 90.62 76 GLU B C 1
ATOM 3056 O O . GLU B 1 76 ? 9.984 3.895 1.096 1 90.62 76 GLU B O 1
ATOM 3061 N N . LEU B 1 77 ? 8.023 4.523 1.875 1 95.25 77 LEU B N 1
ATOM 3062 C CA . LEU B 1 77 ? 8.234 5.902 1.452 1 95.25 77 LEU B CA 1
ATOM 3063 C C . LEU B 1 77 ? 9.445 6.508 2.156 1 95.25 77 LEU B C 1
ATOM 3065 O O . LEU B 1 77 ? 10.305 7.105 1.51 1 95.25 77 LEU B O 1
ATOM 3069 N N . MET B 1 78 ? 9.531 6.281 3.455 1 97 78 MET B N 1
ATOM 3070 C CA . MET B 1 78 ? 10.633 6.848 4.223 1 97 78 MET B CA 1
ATOM 3071 C C . MET B 1 78 ? 11.961 6.227 3.801 1 97 78 MET B C 1
ATOM 3073 O O . MET B 1 78 ? 12.977 6.918 3.729 1 97 78 MET B O 1
ATOM 3077 N N . ASP B 1 79 ? 11.93 4.949 3.576 1 93 79 ASP B N 1
ATOM 3078 C CA . ASP B 1 79 ? 13.141 4.297 3.096 1 93 79 ASP B CA 1
ATOM 3079 C C . ASP B 1 79 ? 13.633 4.934 1.797 1 93 79 ASP B C 1
ATOM 3081 O O . ASP B 1 79 ? 14.828 5.184 1.633 1 93 79 ASP B O 1
ATOM 3085 N N . ALA B 1 80 ? 12.68 5.188 0.886 1 94 80 ALA B N 1
ATOM 3086 C CA . ALA B 1 80 ? 13.016 5.809 -0.391 1 94 80 ALA B CA 1
ATOM 3087 C C . ALA B 1 80 ? 13.578 7.211 -0.186 1 94 80 ALA B C 1
ATOM 3089 O O . ALA B 1 80 ? 14.562 7.594 -0.824 1 94 80 ALA B O 1
ATOM 3090 N N . LEU B 1 81 ? 13.031 7.945 0.702 1 98.12 81 LEU B N 1
ATOM 3091 C CA . LEU B 1 81 ? 13.5 9.297 0.987 1 98.12 81 LEU B CA 1
ATOM 3092 C C . LEU B 1 81 ? 14.875 9.273 1.635 1 98.12 81 LEU B C 1
ATOM 3094 O O . LEU B 1 81 ? 15.773 10.008 1.216 1 98.12 81 LEU B O 1
ATOM 3098 N N . ASN B 1 82 ? 15.047 8.422 2.602 1 97.12 82 ASN B N 1
ATOM 3099 C CA . ASN B 1 82 ? 16.281 8.344 3.381 1 97.12 82 ASN B CA 1
ATOM 3100 C C . ASN B 1 82 ? 17.453 7.914 2.521 1 97.12 82 ASN B C 1
ATOM 3102 O O . ASN B 1 82 ? 18.594 8.344 2.752 1 97.12 82 ASN B O 1
ATOM 3106 N N . THR B 1 83 ? 17.172 7.074 1.515 1 93.19 83 THR B N 1
ATOM 3107 C CA . THR B 1 83 ? 18.25 6.504 0.715 1 93.19 83 THR B CA 1
ATOM 3108 C C . THR B 1 83 ? 18.469 7.324 -0.553 1 93.19 83 THR B C 1
ATOM 3110 O O . THR B 1 83 ? 19.359 7.012 -1.35 1 93.19 83 THR B O 1
ATOM 3113 N N . GLY B 1 84 ? 17.625 8.305 -0.812 1 95.62 84 GLY B N 1
ATOM 3114 C CA . GLY B 1 84 ? 17.797 9.195 -1.954 1 95.62 84 GLY B CA 1
ATOM 3115 C C . GLY B 1 84 ? 17.188 8.648 -3.23 1 95.62 84 GLY B C 1
ATOM 3116 O O . GLY B 1 84 ? 17.453 9.156 -4.32 1 95.62 84 GLY B O 1
ATOM 3117 N N . LYS B 1 85 ? 16.406 7.637 -3.121 1 93.81 85 LYS B N 1
ATOM 3118 C CA . LYS B 1 85 ? 15.672 7.148 -4.281 1 93.81 85 LYS B CA 1
ATOM 3119 C C . LYS B 1 85 ? 14.68 8.195 -4.781 1 93.81 85 LYS B C 1
ATOM 3121 O O . LYS B 1 85 ? 14.328 8.211 -5.961 1 93.81 85 LYS B O 1
ATOM 3126 N N . VAL B 1 86 ? 14.188 9 -3.859 1 97.44 86 VAL B N 1
ATOM 3127 C CA . VAL B 1 86 ? 13.43 10.195 -4.188 1 97.44 86 VAL B CA 1
ATOM 3128 C C . VAL B 1 86 ? 14.078 11.414 -3.543 1 97.44 86 VAL B C 1
ATOM 3130 O O . VAL B 1 86 ? 14.898 11.281 -2.627 1 97.44 86 VAL B O 1
ATOM 3133 N N . ASP B 1 87 ? 13.719 12.539 -4.074 1 98.62 87 ASP B N 1
ATOM 3134 C CA . ASP B 1 87 ? 14.375 13.781 -3.664 1 98.62 87 ASP B CA 1
ATOM 3135 C C . ASP B 1 87 ? 13.602 14.461 -2.535 1 98.62 87 ASP B C 1
ATOM 3137 O O . ASP B 1 87 ? 14.195 15.141 -1.693 1 98.62 87 ASP B O 1
ATOM 3141 N N . ALA B 1 88 ? 12.32 14.312 -2.576 1 98.88 88 ALA B N 1
ATOM 3142 C CA . ALA B 1 88 ? 11.406 14.898 -1.595 1 98.88 88 ALA B CA 1
ATOM 3143 C C . ALA B 1 88 ? 10.203 13.992 -1.362 1 98.88 88 ALA B C 1
ATOM 3145 O O . ALA B 1 88 ? 10.016 13 -2.072 1 98.88 88 ALA B O 1
ATOM 3146 N N . ALA B 1 89 ? 9.461 14.344 -0.29 1 98.88 89 ALA B N 1
ATOM 3147 C CA . ALA B 1 89 ? 8.258 13.57 0.011 1 98.88 89 ALA B CA 1
ATOM 3148 C C . ALA B 1 89 ? 7.227 14.43 0.738 1 98.88 89 ALA B C 1
ATOM 3150 O O . ALA B 1 89 ? 7.582 15.328 1.503 1 98.88 89 ALA B O 1
ATOM 3151 N N . ALA B 1 90 ? 6 14.203 0.392 1 98.62 90 ALA B N 1
ATOM 3152 C CA . ALA B 1 90 ? 4.91 14.531 1.309 1 98.62 90 ALA B CA 1
ATOM 3153 C C . ALA B 1 90 ? 4.719 13.43 2.348 1 98.62 90 ALA B C 1
ATOM 3155 O O . ALA B 1 90 ? 4.215 12.352 2.027 1 98.62 90 ALA B O 1
ATOM 3156 N N . VAL B 1 91 ? 5.074 13.703 3.586 1 98.38 91 VAL B N 1
ATOM 3157 C CA . VAL B 1 91 ? 5.184 12.617 4.555 1 98.38 91 VAL B CA 1
ATOM 3158 C C . VAL B 1 91 ? 4.719 13.102 5.926 1 98.38 91 VAL B C 1
ATOM 3160 O O . VAL B 1 91 ? 4.672 14.305 6.184 1 98.38 91 VAL B O 1
ATOM 3163 N N . LEU B 1 92 ? 4.336 12.164 6.758 1 98.44 92 LEU B N 1
ATOM 3164 C CA . LEU B 1 92 ? 4.039 12.492 8.148 1 98.44 92 LEU B CA 1
ATOM 3165 C C . LEU B 1 92 ? 5.215 13.219 8.797 1 98.44 92 LEU B C 1
ATOM 3167 O O . LEU B 1 92 ? 6.332 12.688 8.828 1 98.44 92 LEU B O 1
ATOM 3171 N N . VAL B 1 93 ? 4.969 14.359 9.328 1 98.69 93 VAL B N 1
ATOM 3172 C CA . VAL B 1 93 ? 6.043 15.203 9.836 1 98.69 93 VAL B CA 1
ATOM 3173 C C . VAL B 1 93 ? 6.77 14.492 10.977 1 98.69 93 VAL B C 1
ATOM 3175 O O . VAL B 1 93 ? 7.98 14.633 11.141 1 98.69 93 VAL B O 1
ATOM 3178 N N . GLU B 1 94 ? 6.066 13.633 11.727 1 98.69 94 GLU B N 1
ATOM 3179 C CA . GLU B 1 94 ? 6.648 12.875 12.828 1 98.69 94 GLU B CA 1
ATOM 3180 C C . GLU B 1 94 ? 7.719 11.906 12.336 1 98.69 94 GLU B C 1
ATOM 3182 O O . GLU B 1 94 ? 8.719 11.672 13.016 1 98.69 94 GLU B O 1
ATOM 3187 N N . LEU B 1 95 ? 7.441 11.336 11.195 1 98.62 95 LEU B N 1
ATOM 3188 C CA . LEU B 1 95 ? 8.414 10.414 10.625 1 98.62 95 LEU B CA 1
ATOM 3189 C C . LEU B 1 95 ? 9.695 11.148 10.242 1 98.62 95 LEU B C 1
ATOM 3191 O O . LEU B 1 95 ? 10.797 10.609 10.406 1 98.62 95 LEU B O 1
ATOM 3195 N N . GLY B 1 96 ? 9.57 12.367 9.711 1 98.62 96 GLY B N 1
ATOM 3196 C CA . GLY B 1 96 ? 10.742 13.188 9.43 1 98.62 96 GLY B CA 1
ATOM 3197 C C . GLY B 1 96 ? 11.539 13.539 10.664 1 98.62 96 GLY B C 1
ATOM 3198 O O . GLY B 1 96 ? 12.766 13.414 10.68 1 98.62 96 GLY B O 1
ATOM 3199 N N . VAL B 1 97 ? 10.82 13.953 11.695 1 98.75 97 VAL B N 1
ATOM 3200 C CA . VAL B 1 97 ? 11.469 14.328 12.945 1 98.75 97 VAL B CA 1
ATOM 3201 C C . VAL B 1 97 ? 12.188 13.109 13.531 1 98.75 97 VAL B C 1
ATOM 3203 O O . VAL B 1 97 ? 13.32 13.219 14.008 1 98.75 97 VAL B O 1
ATOM 3206 N N . LYS B 1 98 ? 11.508 11.977 13.484 1 98.56 98 LYS B N 1
ATOM 3207 C CA . LYS B 1 98 ? 12.102 10.742 14.008 1 98.56 98 LYS B CA 1
ATOM 3208 C C . LYS B 1 98 ? 13.359 10.375 13.227 1 98.56 98 LYS B C 1
ATOM 3210 O O . LYS B 1 98 ? 14.344 9.906 13.805 1 98.56 98 LYS B O 1
ATOM 3215 N N . ALA B 1 99 ? 13.281 10.492 11.906 1 98.25 99 ALA B N 1
ATOM 3216 C CA . ALA B 1 99 ? 14.461 10.234 11.086 1 98.25 99 ALA B CA 1
ATOM 3217 C C . ALA B 1 99 ? 15.633 11.117 11.523 1 98.25 99 ALA B C 1
ATOM 3219 O O . ALA B 1 99 ? 16.766 10.641 11.656 1 98.25 99 ALA B O 1
ATOM 3220 N N . ARG B 1 100 ? 15.391 12.367 11.789 1 98 100 ARG B N 1
ATOM 3221 C CA . ARG B 1 100 ? 16.422 13.281 12.258 1 98 100 ARG B CA 1
ATOM 3222 C C . ARG B 1 100 ? 16.984 12.852 13.609 1 98 100 ARG B C 1
ATOM 3224 O O . ARG B 1 100 ? 18.188 12.914 13.844 1 98 100 ARG B O 1
ATOM 3231 N N . GLU B 1 101 ? 16.078 12.492 14.445 1 98 101 GLU B N 1
ATOM 3232 C CA . GLU B 1 101 ? 16.5 11.977 15.742 1 98 101 GLU B CA 1
ATOM 3233 C C . GLU B 1 101 ? 17.5 10.828 15.578 1 98 101 GLU B C 1
ATOM 3235 O O . GLU B 1 101 ? 18.438 10.703 16.359 1 98 101 GLU B O 1
ATOM 3240 N N . GLN B 1 102 ? 17.297 10.023 14.547 1 97.38 102 GLN B N 1
ATOM 3241 C CA . GLN B 1 102 ? 18.094 8.836 14.305 1 97.38 102 GLN B CA 1
ATOM 3242 C C . GLN B 1 102 ? 19.359 9.18 13.508 1 97.38 102 GLN B C 1
ATOM 3244 O O . GLN B 1 102 ? 20.109 8.289 13.109 1 97.38 102 GLN B O 1
ATOM 3249 N N . GLY B 1 103 ? 19.531 10.383 13.172 1 97.31 103 GLY B N 1
ATOM 3250 C CA . GLY B 1 103 ? 20.766 10.836 12.547 1 97.31 103 GLY B CA 1
ATOM 3251 C C . GLY B 1 103 ? 20.688 10.875 11.031 1 97.31 103 GLY B C 1
ATOM 3252 O O . GLY B 1 103 ? 21.688 11.094 10.359 1 97.31 103 GLY B O 1
ATOM 3253 N N . ILE B 1 104 ? 19.531 10.648 10.523 1 98.12 104 ILE B N 1
ATOM 3254 C CA . ILE B 1 104 ? 19.344 10.711 9.078 1 98.12 104 ILE B CA 1
ATOM 3255 C C . ILE B 1 104 ? 19.109 12.156 8.656 1 98.12 104 ILE B C 1
ATOM 3257 O O . ILE B 1 104 ? 18.312 12.867 9.281 1 98.12 104 ILE B O 1
ATOM 3261 N N . ASP B 1 105 ? 19.734 12.602 7.59 1 98.25 105 ASP B N 1
ATOM 3262 C CA . ASP B 1 105 ? 19.656 14 7.176 1 98.25 105 ASP B CA 1
ATOM 3263 C C . ASP B 1 105 ? 18.5 14.219 6.207 1 98.25 105 ASP B C 1
ATOM 3265 O O . ASP B 1 105 ? 18.672 14.156 4.992 1 98.25 105 ASP B O 1
ATOM 3269 N N . VAL B 1 106 ? 17.391 14.531 6.773 1 98.75 106 VAL B N 1
ATOM 3270 C CA . VAL B 1 106 ? 16.234 15.023 6.02 1 98.75 106 VAL B CA 1
ATOM 3271 C C . VAL B 1 106 ? 15.891 16.438 6.469 1 98.75 106 VAL B C 1
ATOM 3273 O O . VAL B 1 106 ? 16.172 16.828 7.609 1 98.75 106 VAL B O 1
ATOM 3276 N N . ARG B 1 107 ? 15.297 17.188 5.57 1 98.69 107 ARG B N 1
ATOM 3277 C CA . ARG B 1 107 ? 15.031 18.594 5.844 1 98.69 107 ARG B CA 1
ATOM 3278 C C . ARG B 1 107 ? 13.609 18.969 5.422 1 98.69 107 ARG B C 1
ATOM 3280 O O . ARG B 1 107 ? 13.25 18.828 4.254 1 98.69 107 ARG B O 1
ATOM 3287 N N . ALA B 1 108 ? 12.898 19.484 6.355 1 98.88 108 ALA B N 1
ATOM 3288 C CA . ALA B 1 108 ? 11.547 19.953 6.055 1 98.88 108 ALA B CA 1
ATOM 3289 C C . ALA B 1 108 ? 11.555 21.391 5.539 1 98.88 108 ALA B C 1
ATOM 3291 O O . ALA B 1 108 ? 12.438 22.172 5.898 1 98.88 108 ALA B O 1
ATOM 3292 N N . ALA B 1 109 ? 10.555 21.703 4.73 1 98.75 109 ALA B N 1
ATOM 3293 C CA . ALA B 1 109 ? 10.492 23.062 4.199 1 98.75 109 ALA B CA 1
ATOM 3294 C C . ALA B 1 109 ? 9.133 23.688 4.477 1 98.75 109 ALA B C 1
ATOM 3296 O O . ALA B 1 109 ? 9.039 24.891 4.73 1 98.75 109 ALA B O 1
ATOM 3297 N N . ALA B 1 110 ? 8.078 22.891 4.398 1 98.69 110 ALA B N 1
ATOM 3298 C CA . ALA B 1 110 ? 6.715 23.406 4.484 1 98.69 110 ALA B CA 1
ATOM 3299 C C . ALA B 1 110 ? 5.734 22.328 4.922 1 98.69 110 ALA B C 1
ATOM 3301 O O . ALA B 1 110 ? 6.059 21.141 4.875 1 98.69 110 ALA B O 1
ATOM 3302 N N . LEU B 1 111 ? 4.586 22.75 5.359 1 98.5 111 LEU B N 1
ATOM 3303 C CA . LEU B 1 111 ? 3.494 21.828 5.629 1 98.5 111 LEU B CA 1
ATOM 3304 C C . LEU B 1 111 ? 2.816 21.391 4.336 1 98.5 111 LEU B C 1
ATOM 3306 O O . LEU B 1 111 ? 2.965 22.047 3.301 1 98.5 111 LEU B O 1
ATOM 3310 N N . GLY B 1 112 ? 2.166 20.297 4.453 1 97.44 112 GLY B N 1
ATOM 3311 C CA . GLY B 1 112 ? 1.312 19.875 3.354 1 97.44 112 GLY B CA 1
ATOM 3312 C C . GLY B 1 112 ? -0.082 20.469 3.416 1 97.44 112 GLY B C 1
ATOM 3313 O O . GLY B 1 112 ? -0.737 20.641 2.387 1 97.44 112 GLY B O 1
ATOM 3314 N N . HIS B 1 113 ? -0.512 20.734 4.609 1 96.75 113 HIS B N 1
ATOM 3315 C CA . HIS B 1 113 ? -1.889 21.141 4.875 1 96.75 113 HIS B CA 1
ATOM 3316 C C . HIS B 1 113 ? -2.061 21.609 6.316 1 96.75 113 HIS B C 1
ATOM 3318 O O . HIS B 1 113 ? -1.133 21.5 7.121 1 96.75 113 HIS B O 1
ATOM 3324 N N . THR B 1 114 ? -3.172 22.172 6.523 1 93.69 114 THR B N 1
ATOM 3325 C CA . THR B 1 114 ? -3.68 22.359 7.879 1 93.69 114 THR B CA 1
ATOM 3326 C C . THR B 1 114 ? -4.984 21.594 8.07 1 93.69 114 THR B C 1
ATOM 3328 O O . THR B 1 114 ? -5.77 21.438 7.133 1 93.69 114 THR B O 1
ATOM 3331 N N . GLU B 1 115 ? -5.121 21.031 9.242 1 90.5 115 GLU B N 1
ATOM 3332 C CA . GLU B 1 115 ? -6.273 20.188 9.547 1 90.5 115 GLU B CA 1
ATOM 3333 C C . GLU B 1 115 ? -6.371 19.016 8.578 1 90.5 115 GLU B C 1
ATOM 3335 O O . GLU B 1 115 ? -5.371 18.625 7.973 1 90.5 115 GLU B O 1
ATOM 3340 N N . GLY B 1 116 ? -7.453 18.297 8.578 1 91.69 116 GLY B N 1
ATOM 3341 C CA . GLY B 1 116 ? -7.645 17.234 7.602 1 91.69 116 GLY B CA 1
ATOM 3342 C C . GLY B 1 116 ? -7.527 15.844 8.203 1 91.69 116 GLY B C 1
ATOM 3343 O O . GLY B 1 116 ? -7.641 14.844 7.492 1 91.69 116 GLY B O 1
ATOM 3344 N N . ASN B 1 117 ? -7.262 15.766 9.477 1 96.06 117 ASN B N 1
ATOM 3345 C CA . ASN B 1 117 ? -7.363 14.484 10.172 1 96.06 117 ASN B CA 1
ATOM 3346 C C . ASN B 1 117 ? -8.781 14.219 10.656 1 96.06 117 ASN B C 1
ATOM 3348 O O . ASN B 1 117 ? -9.547 15.156 10.898 1 96.06 117 ASN B O 1
ATOM 3352 N N . ILE B 1 118 ? -9.117 13.008 10.781 1 97.19 118 ILE B N 1
ATOM 3353 C CA . ILE B 1 118 ? -10.469 12.641 11.211 1 97.19 118 ILE B CA 1
ATOM 3354 C C . ILE B 1 118 ? -10.414 11.391 12.086 1 97.19 118 ILE B C 1
ATOM 3356 O O . ILE B 1 118 ? -9.578 10.508 11.867 1 97.19 118 ILE B O 1
ATOM 3360 N N . ILE B 1 119 ? -11.172 11.336 13.078 1 98.44 119 ILE B N 1
ATOM 3361 C CA . ILE B 1 119 ? -11.383 10.164 13.914 1 98.44 119 ILE B CA 1
ATOM 3362 C C . ILE B 1 119 ? -12.781 9.594 13.672 1 98.44 119 ILE B C 1
ATOM 3364 O O . ILE B 1 119 ? -13.781 10.297 13.844 1 98.44 119 ILE B O 1
ATOM 3368 N N . VAL B 1 120 ? -12.836 8.352 13.219 1 98.44 120 VAL B N 1
ATOM 3369 C CA . VAL B 1 120 ? -14.078 7.668 12.883 1 98.44 120 VAL B CA 1
ATOM 3370 C C . VAL B 1 120 ? -14.25 6.438 13.766 1 98.44 120 VAL B C 1
ATOM 3372 O O . VAL B 1 120 ? -13.281 5.75 14.078 1 98.44 120 VAL B O 1
ATOM 3375 N N . VAL B 1 121 ? -15.477 6.172 14.188 1 98.75 121 VAL B N 1
ATOM 3376 C CA . VAL B 1 121 ? -15.781 4.965 14.953 1 98.75 121 VAL B CA 1
ATOM 3377 C C . VAL B 1 121 ? -16.984 4.254 14.336 1 98.75 121 VAL B C 1
ATOM 3379 O O . VAL B 1 121 ? -17.719 4.844 13.539 1 98.75 121 VAL B O 1
ATOM 3382 N N . ASN B 1 122 ? -17.062 2.982 14.664 1 98.06 122 ASN B N 1
ATOM 3383 C CA . ASN B 1 122 ? -18.266 2.23 14.328 1 98.06 122 ASN B CA 1
ATOM 3384 C C . ASN B 1 122 ? -19.516 2.885 14.914 1 98.06 122 ASN B C 1
ATOM 3386 O O . ASN B 1 122 ? -19.453 3.529 15.961 1 98.06 122 ASN B O 1
ATOM 3390 N N . ASN B 1 123 ? -20.703 2.639 14.336 1 97.19 123 ASN B N 1
ATOM 3391 C CA . ASN B 1 123 ? -21.953 3.297 14.695 1 97.19 123 ASN B CA 1
ATOM 3392 C C . ASN B 1 123 ? -22.406 2.914 16.109 1 97.19 123 ASN B C 1
ATOM 3394 O O . ASN B 1 123 ? -23.172 3.643 16.734 1 97.19 123 ASN B O 1
ATOM 3398 N N . ASP B 1 124 ? -21.859 1.859 16.656 1 96.88 124 ASP B N 1
ATOM 3399 C CA . ASP B 1 124 ? -22.266 1.374 17.969 1 96.88 124 ASP B CA 1
ATOM 3400 C C . ASP B 1 124 ? -21.438 2.008 19.078 1 96.88 124 ASP B C 1
ATOM 3402 O O . ASP B 1 124 ? -21.719 1.829 20.266 1 96.88 124 ASP B O 1
ATOM 3406 N N . ILE B 1 125 ? -20.359 2.705 18.703 1 98.38 125 ILE B N 1
ATOM 3407 C CA . ILE B 1 125 ? -19.5 3.367 19.672 1 98.38 125 ILE B CA 1
ATOM 3408 C C . ILE B 1 125 ? -20.047 4.758 19.984 1 98.38 125 ILE B C 1
ATOM 3410 O O . ILE B 1 125 ? -20.219 5.586 19.094 1 98.38 125 ILE B O 1
ATOM 3414 N N . ASN B 1 126 ? -20.297 5.07 21.266 1 97.38 126 ASN B N 1
ATOM 3415 C CA . ASN B 1 126 ? -20.922 6.336 21.609 1 97.38 126 ASN B CA 1
ATOM 3416 C C . ASN B 1 126 ? -20.062 7.168 22.547 1 97.38 126 ASN B C 1
ATOM 3418 O O . ASN B 1 126 ? -20.312 8.352 22.75 1 97.38 126 ASN B O 1
ATOM 3422 N N . SER B 1 127 ? -19.047 6.559 23.125 1 97.62 127 SER B N 1
ATOM 3423 C CA . SER B 1 127 ? -18.109 7.242 24 1 97.62 127 SER B CA 1
ATOM 3424 C C . SER B 1 127 ? -16.719 6.621 23.922 1 97.62 127 SER B C 1
ATOM 3426 O O . SER B 1 127 ? -16.562 5.508 23.406 1 97.62 127 SER B O 1
ATOM 3428 N N . VAL B 1 128 ? -15.773 7.348 24.391 1 98.12 128 VAL B N 1
ATOM 3429 C CA . VAL B 1 128 ? -14.406 6.84 24.406 1 98.12 128 VAL B CA 1
ATOM 3430 C C . VAL B 1 128 ? -14.32 5.586 25.266 1 98.12 128 VAL B C 1
ATOM 3432 O O . VAL B 1 128 ? -13.555 4.668 24.969 1 98.12 128 VAL B O 1
ATOM 3435 N N . GLN B 1 129 ? -15.156 5.465 26.297 1 98.12 129 GLN B N 1
ATOM 3436 C CA . GLN B 1 129 ? -15.195 4.309 27.188 1 98.12 129 GLN B CA 1
ATOM 3437 C C . GLN B 1 129 ? -15.594 3.045 26.438 1 98.12 129 GLN B C 1
ATOM 3439 O O . GLN B 1 129 ? -15.148 1.945 26.766 1 98.12 129 GLN B O 1
ATOM 3444 N N . ASP B 1 130 ? -16.375 3.184 25.359 1 98.31 130 ASP B N 1
ATOM 3445 C CA . ASP B 1 130 ? -16.828 2.045 24.562 1 98.31 130 ASP B CA 1
ATOM 3446 C C . ASP B 1 130 ? -15.672 1.404 23.812 1 98.31 130 ASP B C 1
ATOM 3448 O O . ASP B 1 130 ? -15.797 0.294 23.297 1 98.31 130 ASP B O 1
ATOM 3452 N N . LEU B 1 131 ? -14.539 2.076 23.734 1 98.5 131 LEU B N 1
ATOM 3453 C CA . LEU B 1 131 ? -13.383 1.587 22.984 1 98.5 131 LEU B CA 1
ATOM 3454 C C . LEU B 1 131 ? -12.555 0.627 23.844 1 98.5 131 LEU B C 1
ATOM 3456 O O . LEU B 1 131 ? -11.648 -0.038 23.328 1 98.5 131 LEU B O 1
ATOM 3460 N N . LYS B 1 132 ? -12.828 0.528 25.156 1 98.25 132 LYS B N 1
ATOM 3461 C CA . LYS B 1 132 ? -12.055 -0.338 26.047 1 98.25 132 LYS B CA 1
ATOM 3462 C C . LYS B 1 132 ? -12.062 -1.78 25.547 1 98.25 132 LYS B C 1
ATOM 3464 O O . LYS B 1 132 ? -13.125 -2.344 25.281 1 98.25 132 LYS B O 1
ATOM 34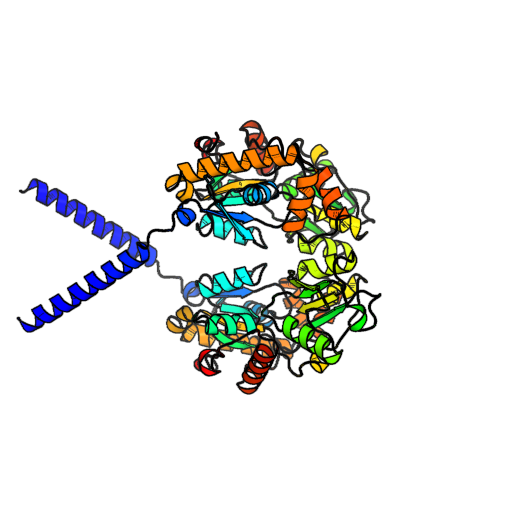69 N N . GLY B 1 133 ? -10.906 -2.328 25.375 1 97.81 133 GLY B N 1
ATOM 3470 C CA . GLY B 1 133 ? -10.75 -3.721 24.984 1 97.81 133 GLY B CA 1
ATOM 3471 C C . GLY B 1 133 ? -10.891 -3.938 23.484 1 97.81 133 GLY B C 1
ATOM 3472 O O . GLY B 1 133 ? -10.703 -5.055 23 1 97.81 133 GLY B O 1
ATOM 3473 N N . LYS B 1 134 ? -11.203 -2.889 22.781 1 97.94 134 LYS B N 1
ATOM 3474 C CA . LYS B 1 134 ? -11.406 -3.014 21.328 1 97.94 134 LYS B CA 1
ATOM 3475 C C . LYS B 1 134 ? -10.172 -2.566 20.562 1 97.94 134 LYS B C 1
ATOM 3477 O O . LYS B 1 134 ? -9.227 -2.027 21.141 1 97.94 134 LYS B O 1
ATOM 3482 N N . SER B 1 135 ? -10.188 -2.854 19.297 1 97.62 135 SER B N 1
ATOM 3483 C CA . SER B 1 135 ? -9.094 -2.453 18.422 1 97.62 135 SER B CA 1
ATOM 3484 C C . SER B 1 135 ? -9.359 -1.092 17.797 1 97.62 135 SER B C 1
ATOM 3486 O O . SER B 1 135 ? -10.484 -0.793 17.406 1 97.62 135 SER B O 1
ATOM 3488 N N . PHE B 1 136 ? -8.352 -0.265 17.766 1 98.69 136 PHE B N 1
ATOM 3489 C CA . PHE B 1 136 ? -8.406 1.068 17.188 1 98.69 136 PHE B CA 1
ATOM 3490 C C . PHE B 1 136 ? -7.203 1.306 16.281 1 98.69 136 PHE B C 1
ATOM 3492 O O . PHE B 1 136 ? -6.055 1.165 16.703 1 98.69 136 PHE B O 1
ATOM 3499 N N . ALA B 1 137 ? -7.461 1.702 14.977 1 98.31 137 ALA B N 1
ATOM 3500 C CA . ALA B 1 137 ? -6.383 1.719 13.992 1 98.31 137 ALA B CA 1
ATOM 3501 C C . ALA B 1 137 ? -5.797 3.119 13.844 1 98.31 137 ALA B C 1
ATOM 3503 O O . ALA B 1 137 ? -6.504 4.117 14 1 98.31 137 ALA B O 1
ATOM 3504 N N . ILE B 1 138 ? -4.543 3.148 13.594 1 98.38 138 ILE B N 1
ATOM 3505 C CA . ILE B 1 138 ? -3.789 4.332 13.188 1 98.38 138 ILE B CA 1
ATOM 3506 C C . ILE B 1 138 ? -2.887 3.988 12.008 1 98.38 138 ILE B C 1
ATOM 3508 O O . ILE B 1 138 ? -2.564 2.82 11.781 1 98.38 138 ILE B O 1
ATOM 3512 N N . PRO B 1 139 ? -2.49 4.996 11.258 1 97.38 139 PRO B N 1
ATOM 3513 C CA . PRO B 1 139 ? -1.683 4.68 10.078 1 97.38 139 PRO B CA 1
ATOM 3514 C C . PRO B 1 139 ? -0.243 4.312 10.43 1 97.38 139 PRO B C 1
ATOM 3516 O O . PRO B 1 139 ? 0.399 3.551 9.703 1 97.38 139 PRO B O 1
ATOM 3519 N N . HIS B 1 140 ? 0.292 4.918 11.477 1 97.62 140 HIS B N 1
ATOM 3520 C CA . HIS B 1 140 ? 1.654 4.695 11.945 1 97.62 140 HIS B CA 1
ATOM 3521 C C . HIS B 1 140 ? 1.83 5.176 13.383 1 97.62 140 HIS B C 1
ATOM 3523 O O . HIS B 1 140 ? 1.186 6.137 13.805 1 97.62 140 HIS B O 1
ATOM 3529 N N . LYS B 1 141 ? 2.738 4.496 14.062 1 97.31 141 LYS B N 1
ATOM 3530 C CA . LYS B 1 141 ? 2.988 4.906 15.445 1 97.31 141 LYS B CA 1
ATOM 3531 C C . LYS B 1 141 ? 3.562 6.32 15.5 1 97.31 141 LYS B C 1
ATOM 3533 O O . LYS B 1 141 ? 3.273 7.074 16.438 1 97.31 141 LYS B O 1
ATOM 3538 N N . GLN B 1 142 ? 4.391 6.629 14.531 1 98 142 GLN B N 1
ATOM 3539 C CA . GLN B 1 142 ? 4.906 7.988 14.391 1 98 142 GLN B CA 1
ATOM 3540 C C . GLN B 1 142 ? 3.984 8.844 13.523 1 98 142 GLN B C 1
ATOM 3542 O O . GLN B 1 142 ? 4.316 9.164 12.383 1 98 142 GLN B O 1
ATOM 3547 N N . SER B 1 143 ? 2.848 9.242 14.109 1 98.19 143 SER B N 1
ATOM 3548 C CA . SER B 1 143 ? 1.871 10 13.336 1 98.19 143 SER B CA 1
ATOM 3549 C C . SER B 1 143 ? 1.064 10.938 14.227 1 98.19 143 SER B C 1
ATOM 3551 O O . SER B 1 143 ? 0.938 10.703 15.43 1 98.19 143 SER B O 1
ATOM 3553 N N . THR B 1 144 ? 0.556 11.977 13.625 1 98.19 144 THR B N 1
ATOM 3554 C CA . THR B 1 144 ? -0.377 12.867 14.305 1 98.19 144 THR B CA 1
ATOM 3555 C C . THR B 1 144 ? -1.611 12.102 14.773 1 98.19 144 THR B C 1
ATOM 3557 O O . THR B 1 144 ? -2.16 12.391 15.836 1 98.19 144 THR B O 1
ATOM 3560 N N . GLN B 1 145 ? -2.02 11.141 14.047 1 98.31 145 GLN B N 1
ATOM 3561 C CA . GLN B 1 145 ? -3.184 10.336 14.391 1 98.31 145 GLN B CA 1
ATOM 3562 C C . GLN B 1 145 ? -2.951 9.562 15.688 1 98.31 145 GLN B C 1
ATOM 3564 O O . GLN B 1 145 ? -3.859 9.438 16.516 1 98.31 145 GLN B O 1
ATOM 3569 N N . LYS B 1 146 ? -1.714 9.07 15.844 1 98.38 146 LYS B N 1
ATOM 3570 C CA . LYS B 1 146 ? -1.347 8.438 17.109 1 98.38 146 LYS B CA 1
ATOM 3571 C C . LYS B 1 146 ? -1.443 9.422 18.266 1 98.38 146 LYS B C 1
ATOM 3573 O O . LYS B 1 146 ? -1.985 9.094 19.328 1 98.38 146 LYS B O 1
ATOM 3578 N N . ILE B 1 147 ? -0.961 10.609 18.109 1 98.5 147 ILE B N 1
ATOM 3579 C CA . ILE B 1 147 ? -0.992 11.648 19.125 1 98.5 147 ILE B CA 1
ATOM 3580 C C . ILE B 1 147 ? -2.439 11.984 19.484 1 98.5 147 ILE B C 1
ATOM 3582 O O . ILE B 1 147 ? -2.801 12.031 20.656 1 98.5 147 ILE B O 1
ATOM 3586 N N . LEU B 1 148 ? -3.26 12.172 18.453 1 98.44 148 LEU B N 1
ATOM 3587 C CA . LEU B 1 148 ? -4.66 12.531 18.656 1 98.44 148 LEU B CA 1
ATOM 3588 C C . LEU B 1 148 ? -5.395 11.445 19.438 1 98.44 148 LEU B C 1
ATOM 3590 O O . LEU B 1 148 ? -6.176 11.742 20.344 1 98.44 148 LEU B O 1
ATOM 3594 N N . VAL B 1 149 ? -5.125 10.195 19.078 1 98.5 149 VAL B N 1
ATOM 3595 C CA . VAL B 1 149 ? -5.785 9.086 19.75 1 98.5 149 VAL B CA 1
ATOM 3596 C C . VAL B 1 149 ? -5.352 9.039 21.219 1 98.5 149 VAL B C 1
ATOM 3598 O O . VAL B 1 149 ? -6.18 8.852 22.109 1 98.5 149 VAL B O 1
ATOM 3601 N N . ASP B 1 150 ? -4.059 9.242 21.469 1 98.38 150 ASP B N 1
ATOM 3602 C CA . ASP B 1 150 ? -3.568 9.219 22.844 1 98.38 150 ASP B CA 1
ATOM 3603 C C . ASP B 1 150 ? -4.176 10.359 23.656 1 98.38 150 ASP B C 1
ATOM 3605 O O . ASP B 1 150 ? -4.559 10.164 24.812 1 98.38 150 ASP B O 1
ATOM 3609 N N . LEU B 1 151 ? -4.242 11.547 23.062 1 98.19 151 LEU B N 1
ATOM 3610 C CA . LEU B 1 151 ? -4.852 12.68 23.75 1 98.19 151 LEU B CA 1
ATOM 3611 C C . LEU B 1 151 ? -6.328 12.414 24.031 1 98.19 151 LEU B C 1
ATOM 3613 O O . LEU B 1 151 ? -6.828 12.766 25.109 1 98.19 151 LEU B O 1
ATOM 3617 N N . MET B 1 152 ? -7.012 11.789 23.062 1 98.25 152 MET B N 1
ATOM 3618 C CA . MET B 1 152 ? -8.414 11.438 23.219 1 98.25 152 MET B CA 1
ATOM 3619 C C . MET B 1 152 ? -8.602 10.469 24.391 1 98.25 152 MET B C 1
ATOM 3621 O O . MET B 1 152 ? -9.477 10.664 25.234 1 98.25 152 MET B O 1
ATOM 3625 N N . LEU B 1 153 ? -7.781 9.453 24.453 1 98.31 153 LEU B N 1
ATOM 3626 C CA . LEU B 1 153 ? -7.844 8.461 25.516 1 98.31 153 LEU B CA 1
ATOM 3627 C C . LEU B 1 153 ? -7.523 9.102 26.875 1 98.31 153 LEU B C 1
ATOM 3629 O O . LEU B 1 153 ? -8.234 8.875 27.859 1 98.31 153 LEU B O 1
ATOM 3633 N N . GLU B 1 154 ? -6.531 9.93 26.938 1 97.88 154 GLU B N 1
ATOM 3634 C CA . GLU B 1 154 ? -6.125 10.602 28.156 1 97.88 154 GLU B CA 1
ATOM 3635 C C . GLU B 1 154 ? -7.254 11.461 28.719 1 97.88 154 GLU B C 1
ATOM 3637 O O . GLU B 1 154 ? -7.512 11.445 29.922 1 97.88 154 GLU B O 1
ATOM 3642 N N . ARG B 1 155 ? -7.887 12.18 27.875 1 97.12 155 ARG B N 1
ATOM 3643 C CA . ARG B 1 155 ? -8.977 13.062 28.297 1 97.12 155 ARG B CA 1
ATOM 3644 C C . ARG B 1 155 ? -10.117 12.258 28.922 1 97.12 155 ARG B C 1
ATOM 3646 O O . ARG B 1 155 ? -10.828 12.766 29.781 1 97.12 155 ARG B O 1
ATOM 3653 N N . ALA B 1 156 ? -10.234 11.031 28.5 1 97.25 156 ALA B N 1
ATOM 3654 C CA . ALA B 1 156 ? -11.297 10.172 29 1 97.25 156 ALA B CA 1
ATOM 3655 C C . ALA B 1 156 ? -10.812 9.32 30.172 1 97.25 156 ALA B C 1
ATOM 3657 O O . ALA B 1 156 ? -11.547 8.461 30.672 1 97.25 156 ALA B O 1
ATOM 3658 N N . GLY B 1 157 ? -9.555 9.531 30.578 1 97.62 157 GLY B N 1
ATOM 3659 C CA . GLY B 1 157 ? -8.992 8.773 31.688 1 97.62 157 GLY B CA 1
ATOM 3660 C C . GLY B 1 157 ? -8.547 7.375 31.297 1 97.62 157 GLY B C 1
ATOM 3661 O O . GLY B 1 157 ? -8.477 6.477 32.125 1 97.62 157 GLY B O 1
ATOM 3662 N N . LEU B 1 158 ? -8.352 7.141 30.016 1 98.12 158 LEU B N 1
ATOM 3663 C CA . LEU B 1 158 ? -7.871 5.875 29.469 1 98.12 158 LEU B CA 1
ATOM 3664 C C . LEU B 1 158 ? -6.461 6.023 28.906 1 98.12 158 LEU B C 1
ATOM 3666 O O . LEU B 1 158 ? -5.895 7.117 28.922 1 98.12 158 LEU B O 1
ATOM 3670 N N . SER B 1 159 ? -5.84 4.906 28.547 1 97.06 159 SER B N 1
ATOM 3671 C CA . SER B 1 159 ? -4.531 4.855 27.906 1 97.06 159 SER B CA 1
ATOM 3672 C C . SER B 1 159 ? -4.469 3.752 26.859 1 97.06 159 SER B C 1
ATOM 3674 O O . SER B 1 159 ? -5.461 3.064 26.609 1 97.06 159 SER B O 1
ATOM 3676 N N . GLU B 1 160 ? -3.365 3.639 26.234 1 95.5 160 GLU B N 1
ATOM 3677 C CA . GLU B 1 160 ? -3.184 2.605 25.219 1 95.5 160 GLU B CA 1
ATOM 3678 C C . GLU B 1 160 ? -3.227 1.211 25.844 1 95.5 160 GLU B C 1
ATOM 3680 O O . GLU B 1 160 ? -3.346 0.212 25.125 1 95.5 160 GLU B O 1
ATOM 3685 N N . LYS B 1 161 ? -3.18 1.09 27.125 1 96.31 161 LYS B N 1
ATOM 3686 C CA . LYS B 1 161 ? -3.332 -0.19 27.797 1 96.31 161 LYS B CA 1
ATOM 3687 C C . LYS B 1 161 ? -4.781 -0.664 27.766 1 96.31 161 LYS B C 1
ATOM 3689 O O . LYS B 1 161 ? -5.059 -1.854 27.938 1 96.31 161 LYS B O 1
ATOM 3694 N N . ASP B 1 162 ? -5.711 0.28 27.594 1 98.25 162 ASP B N 1
ATOM 3695 C CA . ASP B 1 162 ? -7.141 -0.012 27.656 1 98.25 162 ASP B CA 1
ATOM 3696 C C . ASP B 1 162 ? -7.707 -0.293 26.266 1 98.25 162 ASP B C 1
ATOM 3698 O O . ASP B 1 162 ? -8.797 -0.85 26.141 1 98.25 162 ASP B O 1
ATOM 3702 N N . VAL B 1 163 ? -7.039 0.187 25.234 1 98.25 163 VAL B N 1
ATOM 3703 C CA . VAL B 1 163 ? -7.453 0.065 23.844 1 98.25 163 VAL B CA 1
ATOM 3704 C C . VAL B 1 163 ? -6.32 -0.55 23.016 1 98.25 163 VAL B C 1
ATOM 3706 O O . VAL B 1 163 ? -5.16 -0.156 23.156 1 98.25 163 VAL B O 1
ATOM 3709 N N . GLN B 1 164 ? -6.609 -1.561 22.172 1 96.81 164 GLN B N 1
ATOM 3710 C CA . GLN B 1 164 ? -5.598 -2.17 21.312 1 96.81 164 GLN B CA 1
ATOM 3711 C C . GLN B 1 164 ? -5.336 -1.311 20.078 1 96.81 164 GLN B C 1
ATOM 3713 O O . GLN B 1 164 ? -6.031 -1.438 19.062 1 96.81 164 GLN B O 1
ATOM 3718 N N . ILE B 1 165 ? -4.305 -0.554 20.172 1 97.75 165 ILE B N 1
ATOM 3719 C CA . ILE B 1 165 ? -3.945 0.293 19.047 1 97.75 165 ILE B CA 1
ATOM 3720 C C . ILE B 1 165 ? -3.213 -0.537 17.984 1 97.75 165 ILE B C 1
ATOM 3722 O O . ILE B 1 165 ? -2.219 -1.2 18.297 1 97.75 165 ILE B O 1
ATOM 3726 N N . VAL B 1 166 ? -3.697 -0.523 16.75 1 95.81 166 VAL B N 1
ATOM 3727 C CA . VAL B 1 166 ? -3.096 -1.311 15.688 1 95.81 166 VAL B CA 1
ATOM 3728 C C . VAL B 1 166 ? -2.748 -0.402 14.508 1 95.81 166 VAL B C 1
ATOM 3730 O O . VAL B 1 166 ? -3.471 0.555 14.219 1 95.81 166 VAL B O 1
ATOM 3733 N N . GLU B 1 167 ? -1.612 -0.679 13.875 1 95.06 167 GLU B N 1
ATOM 3734 C CA . GLU B 1 167 ? -1.25 0.023 12.648 1 95.06 167 GLU B CA 1
ATOM 3735 C C . GLU B 1 167 ? -1.889 -0.635 11.43 1 95.06 167 GLU B C 1
ATOM 3737 O O . GLU B 1 167 ? -1.867 -1.86 11.297 1 95.06 167 GLU B O 1
ATOM 3742 N N . MET B 1 168 ? -2.541 0.199 10.617 1 93.62 168 MET B N 1
ATOM 3743 C CA . MET B 1 168 ? -3.168 -0.213 9.367 1 93.62 168 MET B CA 1
ATOM 3744 C C . MET B 1 168 ? -2.98 0.849 8.281 1 93.62 168 MET B C 1
ATOM 3746 O O . MET B 1 168 ? -3.064 2.045 8.562 1 93.62 168 MET B O 1
ATOM 3750 N N . SER B 1 169 ? -2.758 0.347 7.051 1 91.81 169 SER B N 1
ATOM 3751 C CA . SER B 1 169 ? -2.727 1.332 5.973 1 91.81 169 SER B CA 1
ATOM 3752 C C . SER B 1 169 ? -4.094 1.978 5.773 1 91.81 169 SER B C 1
ATOM 3754 O O . SER B 1 169 ? -5.125 1.331 5.973 1 91.81 169 SER B O 1
ATOM 3756 N N . PRO B 1 170 ? -4.094 3.166 5.316 1 95.5 170 PRO B N 1
ATOM 3757 C CA . PRO B 1 170 ? -5.355 3.902 5.246 1 95.5 170 PRO B CA 1
ATOM 3758 C C . PRO B 1 170 ? -6.398 3.205 4.375 1 95.5 170 PRO B C 1
ATOM 3760 O O . PRO B 1 170 ? -7.555 3.07 4.777 1 95.5 170 PRO B O 1
ATOM 3763 N N . PRO B 1 171 ? -6.082 2.662 3.232 1 94.38 171 PRO B N 1
ATOM 3764 C CA . PRO B 1 171 ? -7.113 2.059 2.383 1 94.38 171 PRO B CA 1
ATOM 3765 C C . PRO B 1 171 ? -7.77 0.839 3.027 1 94.38 171 PRO B C 1
ATOM 3767 O O . PRO B 1 171 ? -8.867 0.441 2.627 1 94.38 171 PRO B O 1
ATOM 3770 N N . GLU B 1 172 ? -7.133 0.198 4.016 1 94.81 172 GLU B N 1
ATOM 3771 C CA . GLU B 1 172 ? -7.652 -0.995 4.68 1 94.81 172 GLU B CA 1
ATOM 3772 C C . GLU B 1 172 ? -8.711 -0.634 5.715 1 94.81 172 GLU B C 1
ATOM 3774 O O . GLU B 1 172 ? -9.547 -1.467 6.066 1 94.81 172 GLU B O 1
ATOM 3779 N N . MET B 1 173 ? -8.688 0.571 6.184 1 97.31 173 MET B N 1
ATOM 3780 C CA . MET B 1 173 ? -9.352 0.953 7.426 1 97.31 173 MET B CA 1
ATOM 3781 C C . MET B 1 173 ? -10.867 0.945 7.254 1 97.31 173 MET B C 1
ATOM 3783 O O . MET B 1 173 ? -11.586 0.409 8.094 1 97.31 173 MET B O 1
ATOM 3787 N N . PRO B 1 174 ? -11.406 1.497 6.121 1 97.81 174 PRO B N 1
ATOM 3788 C CA . PRO B 1 174 ? -12.859 1.523 6.004 1 97.81 174 PRO B CA 1
ATOM 3789 C C . PRO B 1 174 ? -13.477 0.125 5.98 1 97.81 174 PRO B C 1
ATOM 3791 O O . PRO B 1 174 ? -14.492 -0.118 6.637 1 97.81 174 PRO B O 1
ATOM 3794 N N . SER B 1 175 ? -12.875 -0.796 5.266 1 97.25 175 SER B N 1
ATOM 3795 C CA . SER B 1 175 ? -13.391 -2.158 5.199 1 97.25 175 SER B CA 1
ATOM 3796 C C . SER B 1 175 ? -13.258 -2.867 6.543 1 97.25 175 SER B C 1
ATOM 3798 O O . SER B 1 175 ? -14.148 -3.611 6.953 1 97.25 175 SER B O 1
ATOM 3800 N N . ALA B 1 176 ? -12.109 -2.656 7.227 1 97.25 176 ALA B N 1
ATOM 3801 C CA . ALA B 1 176 ? -11.898 -3.246 8.547 1 97.25 176 ALA B CA 1
ATOM 3802 C C . ALA B 1 176 ? -12.953 -2.766 9.539 1 97.25 176 ALA B C 1
ATOM 3804 O O . ALA B 1 176 ? -13.445 -3.545 10.359 1 97.25 176 ALA B O 1
ATOM 3805 N N . LEU B 1 177 ? -13.297 -1.481 9.461 1 98.25 177 LEU B N 1
ATOM 3806 C CA . LEU B 1 177 ? -14.367 -0.931 10.289 1 98.25 177 LEU B CA 1
ATOM 3807 C C . LEU B 1 177 ? -15.703 -1.576 9.953 1 98.25 177 LEU B C 1
ATOM 3809 O O . LEU B 1 177 ? -16.469 -1.948 10.859 1 98.25 177 LEU B O 1
ATOM 3813 N N . SER B 1 178 ? -15.969 -1.735 8.688 1 97.44 178 SER B N 1
ATOM 3814 C CA . SER B 1 178 ? -17.25 -2.221 8.188 1 97.44 178 SER B CA 1
ATOM 3815 C C . SER B 1 178 ? -17.547 -3.629 8.688 1 97.44 178 SER B C 1
ATOM 3817 O O . SER B 1 178 ? -18.688 -3.959 8.992 1 97.44 178 SER B O 1
ATOM 3819 N N . VAL B 1 179 ? -16.516 -4.492 8.844 1 96.19 179 VAL B N 1
ATOM 3820 C CA . VAL B 1 179 ? -16.75 -5.883 9.219 1 96.19 179 VAL B CA 1
ATOM 3821 C C . VAL B 1 179 ? -16.5 -6.062 10.719 1 96.19 179 VAL B C 1
ATOM 3823 O O . VAL B 1 179 ? -16.484 -7.188 11.219 1 96.19 179 VAL B O 1
ATOM 3826 N N . GLY B 1 180 ? -16.156 -4.98 11.367 1 95.88 180 GLY B N 1
ATOM 3827 C CA . GLY B 1 180 ? -16.047 -5.012 12.812 1 95.88 180 GLY B CA 1
ATOM 3828 C C . GLY B 1 180 ? -14.688 -5.488 13.297 1 95.88 180 GLY B C 1
ATOM 3829 O O . GLY B 1 180 ? -14.547 -5.883 14.461 1 95.88 180 GLY B O 1
ATOM 3830 N N . GLN B 1 181 ? -13.734 -5.477 12.461 1 96.12 181 GLN B N 1
ATOM 3831 C CA . GLN B 1 181 ? -12.383 -5.84 12.844 1 96.12 181 GLN B CA 1
ATOM 3832 C C . GLN B 1 181 ? -11.773 -4.789 13.773 1 96.12 181 GLN B C 1
ATOM 3834 O O . GLN B 1 181 ? -10.969 -5.113 14.648 1 96.12 181 GLN B O 1
ATOM 3839 N N . ILE B 1 182 ? -12.117 -3.553 13.602 1 98.06 182 ILE B N 1
ATOM 3840 C CA . ILE B 1 182 ? -11.727 -2.438 14.461 1 98.06 182 ILE B CA 1
ATOM 3841 C C . ILE B 1 182 ? -12.961 -1.643 14.867 1 98.06 182 ILE B C 1
ATOM 3843 O O . ILE B 1 182 ? -13.977 -1.644 14.164 1 98.06 182 ILE B O 1
ATOM 3847 N N . ALA B 1 183 ? -12.805 -0.991 15.977 1 98.56 183 ALA B N 1
ATOM 3848 C CA . ALA B 1 183 ? -13.922 -0.21 16.516 1 98.56 183 ALA B CA 1
ATOM 3849 C C . ALA B 1 183 ? -13.875 1.229 16 1 98.56 183 ALA B C 1
ATOM 3851 O O . ALA B 1 183 ? -14.867 1.951 16.078 1 98.56 183 ALA B O 1
ATOM 3852 N N . GLY B 1 184 ? -12.734 1.591 15.57 1 98.75 184 GLY B N 1
ATOM 3853 C CA . GLY B 1 184 ? -12.516 2.932 15.047 1 98.75 184 GLY B CA 1
ATOM 3854 C C . GLY B 1 184 ? -11.102 3.146 14.547 1 98.75 184 GLY B C 1
ATOM 3855 O O . GLY B 1 184 ? -10.281 2.225 14.562 1 98.75 184 GLY B O 1
ATOM 3856 N N . TYR B 1 185 ? -10.867 4.336 13.977 1 98.75 185 TYR B N 1
ATOM 3857 C CA . TYR B 1 185 ? -9.523 4.688 13.539 1 98.75 185 TYR B CA 1
ATOM 3858 C C . TYR B 1 185 ? -9.367 6.195 13.406 1 98.75 185 TYR B C 1
ATOM 3860 O O . TYR B 1 185 ? -10.359 6.922 13.297 1 98.75 185 TYR B O 1
ATOM 3868 N N . SER B 1 186 ? -8.172 6.691 13.562 1 98.62 186 SER B N 1
ATOM 3869 C CA . SER B 1 186 ? -7.734 8.039 13.211 1 98.62 186 SER B CA 1
ATOM 3870 C C . SER B 1 186 ? -6.906 8.031 11.93 1 98.62 186 SER B C 1
ATOM 3872 O O . SER B 1 186 ? -6.008 7.203 11.766 1 98.62 186 SER B O 1
ATOM 3874 N N . VAL B 1 187 ? -7.254 8.945 10.984 1 98 187 VAL B N 1
ATOM 3875 C CA . VAL B 1 187 ? -6.613 8.844 9.672 1 98 187 VAL B CA 1
ATOM 3876 C C . VAL B 1 187 ? -6.664 10.203 8.969 1 98 187 VAL B C 1
ATOM 3878 O O . VAL B 1 187 ? -7.391 11.102 9.398 1 98 187 VAL B O 1
ATOM 3881 N N . ALA B 1 188 ? -5.824 10.258 7.977 1 96.88 188 ALA B N 1
ATOM 3882 C CA . ALA B 1 188 ? -5.926 11.367 7.031 1 96.88 188 ALA B CA 1
ATOM 3883 C C . ALA B 1 188 ? -7.094 11.164 6.074 1 96.88 188 ALA B C 1
ATOM 3885 O O . ALA B 1 188 ? -7.363 10.039 5.641 1 96.88 188 ALA B O 1
ATOM 3886 N N . GLU B 1 189 ? -7.707 12.273 5.746 1 96.44 189 GLU B N 1
ATOM 3887 C CA . GLU B 1 189 ? -8.672 12.242 4.648 1 96.44 189 GLU B CA 1
ATOM 3888 C C . GLU B 1 189 ? -8.008 11.828 3.34 1 96.44 189 GLU B C 1
ATOM 3890 O O . GLU B 1 189 ? -6.801 12.031 3.158 1 96.44 189 GLU B O 1
ATOM 3895 N N . PRO B 1 190 ? -8.852 11.039 2.475 1 97.12 190 PRO B N 1
ATOM 3896 C CA . PRO B 1 190 ? -10.312 10.977 2.463 1 97.12 190 PRO B CA 1
ATOM 3897 C C . PRO B 1 190 ? -10.852 9.703 3.1 1 97.12 190 PRO B C 1
ATOM 3899 O O . PRO B 1 190 ? -12.039 9.383 2.951 1 97.12 190 PRO B O 1
ATOM 3902 N N . PHE B 1 191 ? -10.086 9.008 3.809 1 97.44 191 PHE B N 1
ATOM 3903 C CA . PHE B 1 191 ? -10.461 7.656 4.207 1 97.44 191 PHE B CA 1
ATOM 3904 C C . PHE B 1 191 ? -11.461 7.691 5.355 1 97.44 191 PHE B C 1
ATOM 3906 O O . PHE B 1 191 ? -12.141 6.695 5.625 1 97.44 191 PHE B O 1
ATOM 3913 N N . GLY B 1 192 ? -11.492 8.797 6.117 1 97.44 192 GLY B N 1
ATOM 3914 C CA . GL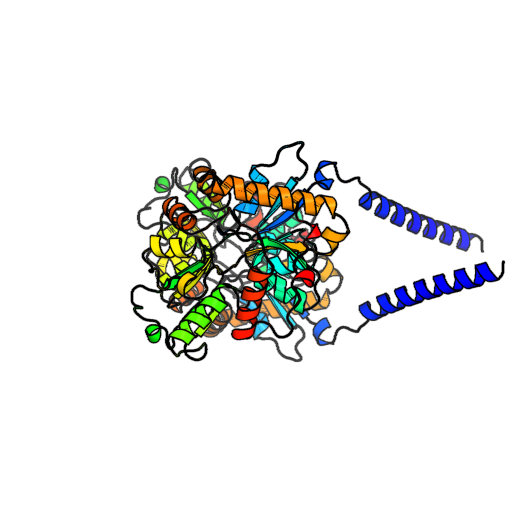Y B 1 192 ? -12.609 8.969 7.031 1 97.44 192 GLY B CA 1
ATOM 3915 C C . GLY B 1 192 ? -13.938 9.156 6.32 1 97.44 192 GLY B C 1
ATOM 3916 O O . GLY B 1 192 ? -14.922 8.5 6.648 1 97.44 192 GLY B O 1
ATOM 3917 N N . SER B 1 193 ? -13.898 10.031 5.348 1 97.38 193 SER B N 1
ATOM 3918 C CA . SER B 1 193 ? -15.094 10.32 4.562 1 97.38 193 SER B CA 1
ATOM 3919 C C . SER B 1 193 ? -15.578 9.078 3.822 1 97.38 193 SER B C 1
ATOM 3921 O O . SER B 1 193 ? -16.781 8.891 3.635 1 97.38 193 SER B O 1
ATOM 3923 N N . LEU B 1 194 ? -14.664 8.234 3.441 1 97.62 194 LEU B N 1
ATOM 3924 C CA . LEU B 1 194 ? -15.031 7.008 2.748 1 97.62 194 LEU B CA 1
ATOM 3925 C C . LEU B 1 194 ? -15.844 6.094 3.656 1 97.62 194 LEU B C 1
ATOM 3927 O O . LEU B 1 194 ? -16.844 5.52 3.23 1 97.62 194 LEU B O 1
ATOM 3931 N N . ALA B 1 195 ? -15.445 5.961 4.879 1 97.75 195 ALA B N 1
ATOM 3932 C CA . ALA B 1 195 ? -16.188 5.133 5.828 1 97.75 195 ALA B CA 1
ATOM 3933 C C . ALA B 1 195 ? -17.594 5.664 6.039 1 97.75 195 ALA B C 1
ATOM 3935 O O . ALA B 1 195 ? -18.547 4.887 6.172 1 97.75 195 ALA B O 1
ATOM 3936 N N . ILE B 1 196 ? -17.703 6.977 6.094 1 97.06 196 ILE B N 1
ATOM 3937 C CA . ILE B 1 196 ? -19 7.617 6.273 1 97.06 196 ILE B CA 1
ATOM 3938 C C . ILE B 1 196 ? -19.875 7.355 5.051 1 97.06 196 ILE B C 1
ATOM 3940 O O . ILE B 1 196 ? -21.062 7.008 5.188 1 97.06 196 ILE B O 1
ATOM 3944 N N . GLU B 1 197 ? -19.312 7.496 3.877 1 96.75 197 GLU B N 1
ATOM 3945 C CA . GLU B 1 197 ? -20.047 7.242 2.639 1 96.75 197 GLU B CA 1
ATOM 3946 C C . GLU B 1 197 ? -20.531 5.801 2.572 1 96.75 197 GLU B C 1
ATOM 3948 O O . GLU B 1 197 ? -21.625 5.535 2.061 1 96.75 197 GLU B O 1
ATOM 3953 N N . MET B 1 198 ? -19.781 4.863 3.119 1 96.75 198 MET B N 1
ATOM 3954 C CA . MET B 1 198 ? -20.109 3.441 3.137 1 96.75 198 MET B CA 1
ATOM 3955 C C . MET B 1 198 ? -21.203 3.145 4.152 1 96.75 198 MET B C 1
ATOM 3957 O O . MET B 1 198 ? -21.797 2.059 4.141 1 96.75 198 MET B O 1
ATOM 3961 N N . GLY B 1 199 ? -21.406 4.074 5.062 1 96.88 199 GLY B N 1
ATOM 3962 C CA . GLY B 1 199 ? -22.312 3.848 6.172 1 96.88 199 GLY B CA 1
ATOM 3963 C C . GLY B 1 199 ? -21.719 2.988 7.27 1 96.88 199 GLY B C 1
ATOM 3964 O O . GLY B 1 199 ? -22.438 2.467 8.125 1 96.88 199 GLY B O 1
ATOM 3965 N N . ALA B 1 200 ? -20.422 2.855 7.246 1 96.62 200 ALA B N 1
ATOM 3966 C CA . ALA B 1 200 ? -19.734 1.934 8.141 1 96.62 200 ALA B CA 1
ATOM 3967 C C . ALA B 1 200 ? -19.422 2.6 9.484 1 96.62 200 ALA B C 1
ATOM 3969 O O . ALA B 1 200 ? -19.141 1.919 10.469 1 96.62 200 ALA B O 1
ATOM 3970 N N . GLY B 1 201 ? -19.469 3.969 9.469 1 97.38 201 GLY B N 1
ATOM 3971 C CA . GLY B 1 201 ? -19.094 4.664 10.688 1 97.38 201 GLY B CA 1
ATOM 3972 C C . GLY B 1 201 ? -19.547 6.109 10.727 1 9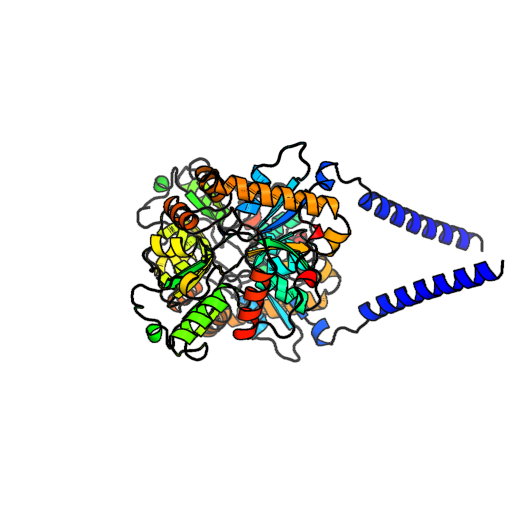7.38 201 GLY B C 1
ATOM 3973 O O . GLY B 1 201 ? -20.359 6.527 9.891 1 97.38 201 GLY B O 1
ATOM 3974 N N . LYS B 1 202 ? -19.047 6.809 11.805 1 97.75 202 LYS B N 1
ATOM 3975 C CA . LYS B 1 202 ? -19.391 8.211 12.023 1 97.75 202 LYS B CA 1
ATOM 3976 C C . LYS B 1 202 ? -18.188 8.977 12.594 1 97.75 202 LYS B C 1
ATOM 3978 O O . LYS B 1 202 ? -17.297 8.391 13.188 1 97.75 202 LYS B O 1
ATOM 3983 N N . VAL B 1 203 ? -18.25 10.273 12.367 1 96.81 203 VAL B N 1
ATOM 3984 C CA . VAL B 1 203 ? -17.25 11.141 12.984 1 96.81 203 VAL B CA 1
ATOM 3985 C C . VAL B 1 203 ? -17.375 11.078 14.5 1 96.81 203 VAL B C 1
ATOM 3987 O O . VAL B 1 203 ? -18.484 11.102 15.039 1 96.81 203 VAL B O 1
ATOM 3990 N N . PHE B 1 204 ? -16.297 10.984 15.211 1 96.69 204 PHE B N 1
ATOM 3991 C CA . PHE B 1 204 ? -16.344 10.695 16.641 1 96.69 204 PHE B CA 1
ATOM 3992 C C . PHE B 1 204 ? -15.844 11.891 17.438 1 96.69 204 PHE B C 1
ATOM 3994 O O . PHE B 1 204 ? -16.5 12.312 18.406 1 96.69 204 PHE B O 1
ATOM 4001 N N . GLU B 1 205 ? -14.664 12.375 17.125 1 91.62 205 GLU B N 1
ATOM 4002 C CA . GLU B 1 205 ? -14.023 13.492 17.812 1 91.62 205 GLU B CA 1
ATOM 4003 C C . GLU B 1 205 ? -13.391 14.469 16.828 1 91.62 205 GLU B C 1
ATOM 4005 O O . GLU B 1 205 ? -12.797 14.055 15.836 1 91.62 205 GLU B O 1
ATOM 4010 N N . ASP B 1 206 ? -13.594 15.727 17.172 1 91.12 206 ASP B N 1
ATOM 4011 C CA . ASP B 1 206 ? -12.914 16.75 16.391 1 91.12 206 ASP B CA 1
ATOM 4012 C C . ASP B 1 206 ? -11.438 16.844 16.781 1 91.12 206 ASP B C 1
ATOM 4014 O O . ASP B 1 206 ? -11.117 17.25 17.906 1 91.12 206 ASP B O 1
ATOM 4018 N N . PRO B 1 207 ? -10.609 16.547 15.859 1 94.88 207 PRO B N 1
ATOM 4019 C CA . PRO B 1 207 ? -9.18 16.594 16.188 1 94.88 207 PRO B CA 1
ATOM 4020 C C . PRO B 1 207 ? -8.742 17.969 16.688 1 94.88 207 PRO B C 1
ATOM 4022 O O . PRO B 1 207 ? -7.805 18.062 17.484 1 94.88 207 PRO B O 1
ATOM 4025 N N . ASP B 1 208 ? -9.406 19 16.312 1 91.81 208 ASP B N 1
ATOM 4026 C CA . ASP B 1 208 ? -9.039 20.359 16.719 1 91.81 208 ASP B CA 1
ATOM 4027 C C . ASP B 1 208 ? -9.297 20.562 18.219 1 91.81 208 ASP B C 1
ATOM 4029 O O . ASP B 1 208 ? -8.641 21.391 18.859 1 91.81 208 ASP B O 1
ATOM 4033 N N . HIS B 1 209 ? -10.258 19.828 18.734 1 93.25 209 HIS B N 1
ATOM 4034 C CA . HIS B 1 209 ? -10.531 19.875 20.156 1 93.25 209 HIS B CA 1
ATOM 4035 C C . HIS B 1 209 ? -9.406 19.219 20.953 1 93.25 209 HIS B C 1
ATOM 4037 O O . HIS B 1 209 ? -9.203 19.547 22.125 1 93.25 209 HIS B O 1
ATOM 4043 N N . LEU B 1 210 ? -8.695 18.328 20.328 1 95.69 210 LEU B N 1
ATOM 4044 C CA . LEU B 1 210 ? -7.633 17.578 20.984 1 95.69 210 LEU B CA 1
ATOM 4045 C C . LEU B 1 210 ? -6.297 18.312 20.875 1 95.69 210 LEU B C 1
ATOM 4047 O O . LEU B 1 210 ? -5.531 18.359 21.844 1 95.69 210 LEU B O 1
ATOM 4051 N N . TRP B 1 211 ? -6.031 18.875 19.781 1 95.31 211 TRP B N 1
ATOM 4052 C CA . TRP B 1 211 ? -4.82 19.625 19.453 1 95.31 211 TRP B CA 1
ATOM 4053 C C . TRP B 1 211 ? -5.105 20.672 18.391 1 95.31 211 TRP B C 1
ATOM 4055 O O . TRP B 1 211 ? -5.125 20.375 17.188 1 95.31 211 TRP B O 1
ATOM 4065 N N . HIS B 1 212 ? -5.293 21.891 18.891 1 91.56 212 HIS B N 1
ATOM 4066 C CA . HIS B 1 212 ? -5.551 22.984 17.969 1 91.56 212 HIS B CA 1
ATOM 4067 C C . HIS B 1 212 ? -4.387 23.172 17 1 91.56 212 HIS B C 1
ATOM 4069 O O . HIS B 1 212 ? -3.223 23.156 17.406 1 91.56 212 HIS B O 1
ATOM 4075 N N . ASP B 1 213 ? -4.672 23.312 15.75 1 91.19 213 ASP B N 1
ATOM 4076 C CA . ASP B 1 213 ? -3.68 23.484 14.695 1 91.19 213 ASP B CA 1
ATOM 4077 C C . ASP B 1 213 ? -2.74 22.281 14.633 1 91.19 213 ASP B C 1
ATOM 4079 O O . ASP B 1 213 ? -1.518 22.438 14.617 1 91.19 213 ASP B O 1
ATOM 4083 N N . ASN B 1 214 ? -3.365 21.125 14.781 1 93.38 214 ASN B N 1
ATOM 4084 C CA . ASN B 1 214 ? -2.57 19.906 14.68 1 93.38 214 ASN B CA 1
ATOM 4085 C C . ASN B 1 214 ? -1.964 19.734 13.289 1 93.38 214 ASN B C 1
ATOM 4087 O O . ASN B 1 214 ? -2.688 19.562 12.312 1 93.38 214 ASN B O 1
ATOM 4091 N N . ILE B 1 215 ? -0.654 19.875 13.195 1 95.19 215 ILE B N 1
ATOM 4092 C CA . ILE B 1 215 ? 0.01 19.656 11.914 1 95.19 215 ILE B CA 1
ATOM 4093 C C . ILE B 1 215 ? 0.237 18.156 11.695 1 95.19 215 ILE B C 1
ATOM 4095 O O . ILE B 1 215 ? 0.362 17.406 12.664 1 95.19 215 ILE B O 1
ATOM 4099 N N . CYS B 1 216 ? 0.273 17.734 10.461 1 97 216 CYS B N 1
ATOM 4100 C CA . CYS B 1 216 ? 0.344 16.312 10.164 1 97 216 CYS B CA 1
ATOM 4101 C C . CYS B 1 216 ? 1.414 16.031 9.117 1 97 216 CYS B C 1
ATOM 4103 O O . CYS B 1 216 ? 2.527 15.625 9.453 1 97 216 CYS B O 1
ATOM 4105 N N . CYS B 1 217 ? 1.174 16.391 7.867 1 98.44 217 CYS B N 1
ATOM 4106 C CA . CYS B 1 217 ? 2.141 16.094 6.82 1 98.44 217 CYS B CA 1
ATOM 4107 C C . CYS B 1 217 ? 2.959 17.328 6.461 1 98.44 217 CYS B C 1
ATOM 4109 O O . CYS B 1 217 ? 2.492 18.453 6.625 1 98.44 217 CYS B O 1
ATOM 4111 N N . ALA B 1 218 ? 4.199 17.078 5.996 1 98.75 218 ALA B N 1
ATOM 4112 C CA . ALA B 1 218 ? 5.109 18.141 5.566 1 98.75 218 ALA B CA 1
ATOM 4113 C C . ALA B 1 218 ? 5.836 17.75 4.285 1 98.75 218 ALA B C 1
ATOM 4115 O O . ALA B 1 218 ? 5.859 16.578 3.91 1 98.75 218 ALA B O 1
ATOM 4116 N N . LEU B 1 219 ? 6.281 18.734 3.605 1 98.88 219 LEU B N 1
ATOM 4117 C CA . LEU B 1 219 ? 7.254 18.562 2.533 1 98.88 219 LEU B CA 1
ATOM 4118 C C . LEU B 1 219 ? 8.664 18.391 3.102 1 98.88 219 LEU B C 1
ATOM 4120 O O . LEU B 1 219 ? 9.211 19.312 3.713 1 98.88 219 LEU B O 1
ATOM 4124 N N . VAL B 1 220 ? 9.242 17.25 2.92 1 98.94 220 VAL B N 1
ATOM 4125 C CA . VAL B 1 220 ? 10.555 16.906 3.475 1 98.94 220 VAL B CA 1
ATOM 4126 C C . VAL B 1 220 ? 11.492 16.469 2.352 1 98.94 220 VAL B C 1
ATOM 4128 O O . VAL B 1 220 ? 11.117 15.68 1.486 1 98.94 220 VAL B O 1
ATOM 4131 N N . PHE B 1 221 ? 12.68 17.016 2.369 1 98.94 221 PHE B N 1
ATOM 4132 C CA . PHE B 1 221 ? 13.68 16.703 1.358 1 98.94 221 PHE B CA 1
ATOM 4133 C C . PHE B 1 221 ? 14.727 15.75 1.915 1 98.94 221 PHE B C 1
ATOM 4135 O O . PHE B 1 221 ? 14.977 15.734 3.121 1 98.94 221 PHE B O 1
ATOM 4142 N N . ASN B 1 222 ? 15.281 14.938 1 1 98.81 222 ASN B N 1
ATOM 4143 C CA . ASN B 1 222 ? 16.562 14.289 1.289 1 98.81 222 ASN B CA 1
ATOM 4144 C C . ASN B 1 222 ? 17.672 15.312 1.462 1 98.81 222 ASN B C 1
ATOM 4146 O O . ASN B 1 222 ? 17.859 16.188 0.615 1 98.81 222 ASN B O 1
ATOM 4150 N N . GLY B 1 223 ? 18.438 15.227 2.502 1 98.62 223 GLY B N 1
ATOM 4151 C CA . GLY B 1 223 ? 19.438 16.219 2.811 1 98.62 223 GLY B CA 1
ATOM 4152 C C . GLY B 1 223 ? 20.531 16.312 1.763 1 98.62 223 GLY B C 1
ATOM 4153 O O . GLY B 1 223 ? 20.984 17.406 1.412 1 98.62 223 GLY B O 1
ATOM 4154 N N . GLN B 1 224 ? 20.984 15.156 1.244 1 98.25 224 GLN B N 1
ATOM 4155 C CA . GLN B 1 224 ? 22.016 15.141 0.207 1 98.25 224 GLN B CA 1
ATOM 4156 C C . GLN B 1 224 ? 21.516 15.844 -1.058 1 98.25 224 GLN B C 1
ATOM 4158 O O . GLN B 1 224 ? 22.281 16.562 -1.703 1 98.25 224 GLN B O 1
ATOM 4163 N N . PHE B 1 225 ? 20.344 15.641 -1.427 1 98.44 225 PHE B N 1
ATOM 4164 C CA . PHE B 1 225 ? 19.766 16.328 -2.58 1 98.44 225 PHE B CA 1
ATOM 4165 C C . PHE B 1 225 ? 19.812 17.828 -2.396 1 98.44 225 PHE B C 1
ATOM 4167 O O . PHE B 1 225 ? 20.172 18.562 -3.318 1 98.44 225 PHE B O 1
ATOM 4174 N N . VAL B 1 226 ? 19.375 18.359 -1.161 1 98.62 226 VAL B N 1
ATOM 4175 C CA . VAL B 1 226 ? 19.375 19.781 -0.876 1 98.62 226 VAL B CA 1
ATOM 4176 C C . VAL B 1 226 ? 20.797 20.328 -1.003 1 98.62 226 VAL B C 1
ATOM 4178 O O . VAL B 1 226 ? 21 21.406 -1.568 1 98.62 226 VAL B O 1
ATOM 4181 N N . ASP B 1 227 ? 21.734 19.547 -0.498 1 98.12 227 ASP B N 1
ATOM 4182 C CA . ASP B 1 227 ? 23.125 20.016 -0.534 1 98.12 227 ASP B CA 1
ATOM 4183 C C . ASP B 1 227 ? 23.641 20.094 -1.97 1 98.12 227 ASP B C 1
ATOM 4185 O O . ASP B 1 227 ? 24.344 21.031 -2.332 1 98.12 227 ASP B O 1
ATOM 4189 N N . GLU B 1 228 ? 23.25 19.156 -2.766 1 97.38 228 GLU B N 1
ATOM 4190 C CA . GLU B 1 228 ? 23.766 19.047 -4.129 1 97.38 228 GLU B CA 1
ATOM 4191 C C . GLU B 1 228 ? 22.953 19.906 -5.094 1 97.38 228 GLU B C 1
ATOM 4193 O O . GLU B 1 228 ? 23.453 20.359 -6.121 1 97.38 228 GLU B O 1
ATOM 4198 N N . HIS B 1 229 ? 21.719 20.141 -4.754 1 97.44 229 HIS B N 1
ATOM 4199 C CA . HIS B 1 229 ? 20.797 20.844 -5.645 1 97.44 229 HIS B CA 1
ATOM 4200 C C . HIS B 1 229 ? 20 21.891 -4.891 1 97.44 229 HIS B C 1
ATOM 4202 O O . HIS B 1 229 ? 18.766 21.922 -4.977 1 97.44 229 HIS B O 1
ATOM 4208 N N . HIS B 1 230 ? 20.703 22.781 -4.203 1 97.75 230 HIS B N 1
ATOM 4209 C CA . HIS B 1 230 ? 20.062 23.734 -3.314 1 97.75 230 HIS B CA 1
ATOM 4210 C C . HIS B 1 230 ? 19.109 24.656 -4.078 1 97.75 230 HIS B C 1
ATOM 4212 O O . HIS B 1 230 ? 17.984 24.875 -3.646 1 97.75 230 HIS B O 1
ATOM 4218 N N . ASP B 1 231 ? 19.516 25.125 -5.227 1 97.25 231 ASP B N 1
ATOM 4219 C CA . ASP B 1 231 ? 18.688 26.062 -6 1 97.25 231 ASP B CA 1
ATOM 4220 C C . ASP B 1 231 ? 17.422 25.375 -6.508 1 97.25 231 ASP B C 1
ATOM 4222 O O . ASP B 1 231 ? 16.344 26 -6.523 1 97.25 231 ASP B O 1
ATOM 4226 N N . LEU B 1 232 ? 17.578 24.172 -6.875 1 97.56 232 LEU B N 1
ATOM 4227 C CA . LEU B 1 232 ? 16.422 23.422 -7.359 1 97.56 232 LEU B CA 1
ATOM 4228 C C . LEU B 1 232 ? 15.438 23.141 -6.227 1 97.56 232 LEU B C 1
ATOM 4230 O O . LEU B 1 232 ? 14.227 23.281 -6.398 1 97.56 232 LEU B O 1
ATOM 4234 N N . ALA B 1 233 ? 15.953 22.797 -5.051 1 98.31 233 ALA B N 1
ATOM 4235 C CA . ALA B 1 233 ? 15.109 22.547 -3.883 1 98.31 233 ALA B CA 1
ATOM 4236 C C . ALA B 1 233 ? 14.359 23.812 -3.473 1 98.31 233 ALA B C 1
ATOM 4238 O O . ALA B 1 233 ? 13.172 23.766 -3.143 1 98.31 233 ALA B O 1
ATOM 4239 N N . LYS B 1 234 ? 15.07 24.906 -3.518 1 98.12 234 LYS B N 1
ATOM 4240 C CA . LYS B 1 234 ? 14.461 26.203 -3.193 1 98.12 234 LYS B CA 1
ATOM 4241 C C . LYS B 1 234 ? 13.375 26.562 -4.207 1 98.12 234 LYS B C 1
ATOM 4243 O O . LYS B 1 234 ? 12.297 27.016 -3.828 1 98.12 234 LYS B O 1
ATOM 4248 N N . ALA B 1 235 ? 13.664 26.391 -5.48 1 97.62 235 ALA B N 1
ATOM 4249 C CA . ALA B 1 235 ? 12.68 26.672 -6.527 1 97.62 235 ALA B CA 1
ATOM 4250 C C . ALA B 1 235 ? 11.453 25.766 -6.379 1 97.62 235 ALA B C 1
ATOM 4252 O O . ALA B 1 235 ? 10.32 26.219 -6.586 1 97.62 235 ALA B O 1
ATOM 4253 N N . PHE B 1 236 ? 11.688 24.547 -6.039 1 98.19 236 PHE B N 1
ATOM 4254 C CA . PHE B 1 236 ? 10.578 23.609 -5.82 1 98.19 236 PHE B CA 1
ATOM 4255 C C . PHE B 1 236 ? 9.711 24.078 -4.652 1 98.19 236 PHE B C 1
ATOM 4257 O O . PHE B 1 236 ? 8.484 24.047 -4.738 1 98.19 236 PHE B O 1
ATOM 4264 N N . THR B 1 237 ? 10.375 24.438 -3.582 1 98.56 237 THR B N 1
ATOM 4265 C CA . THR B 1 237 ? 9.641 24.891 -2.404 1 98.56 237 THR B CA 1
ATOM 4266 C C . THR B 1 237 ? 8.766 26.094 -2.738 1 98.56 237 THR B C 1
ATOM 4268 O O . THR B 1 237 ? 7.613 26.172 -2.307 1 98.56 237 THR B O 1
ATOM 4271 N N . LYS B 1 238 ? 9.305 26.984 -3.504 1 98.06 238 LYS B N 1
ATOM 4272 C CA . LYS B 1 238 ? 8.516 28.141 -3.93 1 98.06 238 LYS B CA 1
ATOM 4273 C C . LYS B 1 238 ? 7.309 27.703 -4.75 1 98.06 238 LYS B C 1
ATOM 4275 O O . LYS B 1 238 ? 6.191 28.172 -4.516 1 98.06 238 LYS B O 1
ATOM 4280 N N . ALA B 1 239 ? 7.539 26.859 -5.707 1 97.81 239 ALA B N 1
ATOM 4281 C CA . ALA B 1 239 ? 6.453 26.344 -6.543 1 97.81 239 ALA B CA 1
ATOM 4282 C C . ALA B 1 239 ? 5.398 25.641 -5.699 1 97.81 239 ALA B C 1
ATOM 4284 O O . ALA B 1 239 ? 4.199 25.766 -5.953 1 97.81 239 ALA B O 1
ATOM 4285 N N . TYR B 1 240 ? 5.824 24.922 -4.684 1 98.44 240 TYR B N 1
ATOM 4286 C CA . TYR B 1 240 ? 4.969 24.188 -3.756 1 98.44 240 TYR B CA 1
ATOM 4287 C C . TYR B 1 240 ? 4.094 25.141 -2.953 1 98.44 240 TYR B C 1
ATOM 4289 O O . TYR B 1 240 ? 2.885 24.922 -2.83 1 98.44 240 TYR B O 1
ATOM 4297 N N . LEU B 1 241 ? 4.688 26.172 -2.436 1 98.44 241 LEU B N 1
ATOM 4298 C CA . LEU B 1 241 ? 3.947 27.156 -1.669 1 98.44 241 LEU B CA 1
ATOM 4299 C C . LEU B 1 241 ? 2.971 27.922 -2.561 1 98.44 241 LEU B C 1
ATOM 4301 O O . LEU B 1 241 ? 1.842 28.203 -2.152 1 98.44 241 LEU B O 1
ATOM 4305 N N . ASP B 1 242 ? 3.4 28.219 -3.822 1 97.69 242 ASP B N 1
ATOM 4306 C CA . ASP B 1 242 ? 2.5 28.844 -4.789 1 97.69 242 ASP B CA 1
ATOM 4307 C C . ASP B 1 242 ? 1.314 27.938 -5.102 1 97.69 242 ASP B C 1
ATOM 4309 O O . ASP B 1 242 ? 0.188 28.406 -5.262 1 97.69 242 ASP B O 1
ATOM 4313 N N . ALA B 1 243 ? 1.579 26.703 -5.18 1 98.25 243 ALA B N 1
ATOM 4314 C CA . ALA B 1 243 ? 0.515 25.734 -5.422 1 98.25 243 ALA B CA 1
ATOM 4315 C C . ALA B 1 243 ? -0.482 25.703 -4.266 1 98.25 243 ALA B C 1
ATOM 4317 O O . ALA B 1 243 ? -1.692 25.609 -4.484 1 98.25 243 ALA B O 1
ATOM 4318 N N . GLY B 1 244 ? 0.037 25.719 -3.07 1 98.19 244 GLY B N 1
ATOM 4319 C CA . GLY B 1 244 ? -0.845 25.828 -1.919 1 98.19 244 GLY B CA 1
ATOM 4320 C C . GLY B 1 244 ? -1.763 27.031 -1.981 1 98.19 244 GLY B C 1
ATOM 4321 O O . GLY B 1 244 ? -2.965 26.922 -1.733 1 98.19 244 GLY B O 1
ATOM 4322 N N . THR B 1 245 ? -1.209 28.172 -2.314 1 98 245 THR B N 1
ATOM 4323 C CA . THR B 1 245 ? -1.984 29.406 -2.451 1 98 245 THR B CA 1
ATOM 4324 C C . THR B 1 245 ? -3.035 29.25 -3.549 1 98 245 THR B C 1
ATOM 4326 O O . THR B 1 245 ? -4.188 29.656 -3.367 1 98 245 THR B O 1
ATOM 4329 N N . TYR B 1 246 ? -2.611 28.688 -4.66 1 98.25 246 TYR B N 1
ATOM 4330 C CA . TYR B 1 246 ? -3.529 28.453 -5.77 1 98.25 246 TYR B CA 1
ATOM 4331 C C . TYR B 1 246 ? -4.711 27.609 -5.332 1 98.25 246 TYR B C 1
ATOM 4333 O O . TYR B 1 246 ? -5.863 27.922 -5.641 1 98.25 246 TYR B O 1
ATOM 4341 N N . LEU B 1 247 ? -4.449 26.516 -4.645 1 98.25 247 LEU B N 1
ATOM 4342 C CA . LEU B 1 247 ? -5.5 25.641 -4.156 1 98.25 247 LEU B CA 1
ATOM 4343 C C . LEU B 1 247 ? -6.461 26.391 -3.244 1 98.25 247 LEU B C 1
ATOM 4345 O O . LEU B 1 247 ? -7.68 26.203 -3.332 1 98.25 247 LEU B O 1
ATOM 4349 N N . ASP B 1 248 ? -5.918 27.188 -2.373 1 96.69 248 ASP B N 1
ATOM 4350 C CA . ASP B 1 248 ? -6.738 27.953 -1.43 1 96.69 248 ASP B CA 1
ATOM 4351 C C . ASP B 1 248 ? -7.66 28.922 -2.16 1 96.69 248 ASP B C 1
ATOM 4353 O O . ASP B 1 248 ? -8.812 29.109 -1.764 1 96.69 248 ASP B O 1
ATOM 4357 N N . GLU B 1 249 ? -7.195 29.453 -3.219 1 96.88 249 GLU B N 1
ATOM 4358 C CA . GLU B 1 249 ? -7.926 30.484 -3.957 1 96.88 249 GLU B CA 1
ATOM 4359 C C . GLU B 1 249 ? -8.867 29.859 -4.984 1 96.88 249 GLU B C 1
ATOM 4361 O O . GLU B 1 249 ? -9.766 30.516 -5.492 1 96.88 249 GLU B O 1
ATOM 4366 N N . HIS B 1 250 ? -8.719 28.594 -5.309 1 96.5 250 HIS B N 1
ATOM 4367 C CA . HIS B 1 250 ? -9.5 27.938 -6.34 1 96.5 250 HIS B CA 1
ATOM 4368 C C . HIS B 1 250 ? -10.062 26.609 -5.832 1 96.5 250 HIS B C 1
ATOM 4370 O O . HIS B 1 250 ? -9.617 25.531 -6.25 1 96.5 250 HIS B O 1
ATOM 4376 N N . PRO B 1 251 ? -11.094 26.641 -5.102 1 94 251 PRO B N 1
ATOM 4377 C CA . PRO B 1 251 ? -11.648 25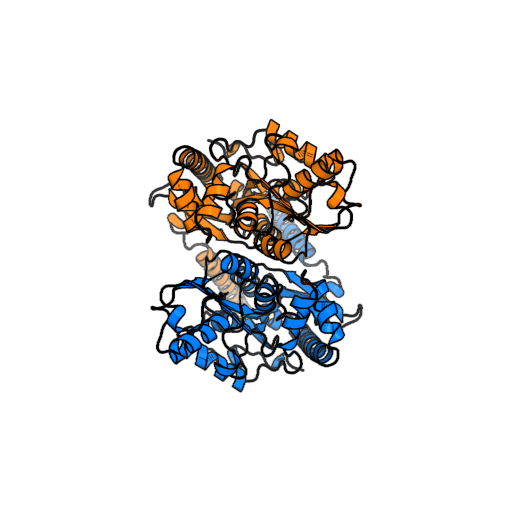.422 -4.512 1 94 251 PRO B CA 1
ATOM 4378 C C . PRO B 1 251 ? -12.07 24.391 -5.562 1 94 251 PRO B C 1
ATOM 4380 O O . PRO B 1 251 ? -11.961 23.188 -5.332 1 94 251 PRO B O 1
ATOM 4383 N N . GLU B 1 252 ? -12.508 24.828 -6.68 1 95.25 252 GLU B N 1
ATOM 4384 C CA . GLU B 1 252 ? -12.898 23.906 -7.742 1 95.25 252 GLU B CA 1
ATOM 4385 C C . GLU B 1 252 ? -11.695 23.109 -8.25 1 95.25 252 GLU B C 1
ATOM 4387 O O . GLU B 1 252 ? -11.828 21.938 -8.625 1 95.25 252 GLU B O 1
ATOM 4392 N N . ALA B 1 253 ? -10.555 23.75 -8.242 1 96.88 253 ALA B N 1
ATOM 4393 C CA . ALA B 1 253 ? -9.328 23.078 -8.68 1 96.88 253 ALA B CA 1
ATOM 4394 C C . ALA B 1 253 ? -8.914 21.984 -7.707 1 96.88 253 ALA B C 1
ATOM 4396 O O . ALA B 1 253 ? -8.305 20.984 -8.102 1 96.88 253 ALA B O 1
ATOM 4397 N N . GLN B 1 254 ? -9.273 22.156 -6.418 1 97.44 254 GLN B N 1
ATOM 4398 C CA . GLN B 1 254 ? -8.945 21.141 -5.43 1 97.44 254 GLN B CA 1
ATOM 4399 C C . GLN B 1 254 ? -9.562 19.797 -5.801 1 97.44 254 GLN B C 1
ATOM 4401 O O . GLN B 1 254 ? -8.867 18.781 -5.852 1 97.44 254 GLN B O 1
ATOM 4406 N N . LYS B 1 255 ? -10.805 19.844 -6.105 1 96.44 255 LYS B N 1
ATOM 4407 C CA . LYS B 1 255 ? -11.531 18.625 -6.445 1 96.44 255 LYS B CA 1
ATOM 4408 C C . LYS B 1 255 ? -10.992 18.016 -7.734 1 96.44 255 LYS B C 1
ATOM 4410 O O . LYS B 1 255 ? -10.758 16.797 -7.801 1 96.44 255 LYS B O 1
ATOM 4415 N N . GLU B 1 256 ? -10.789 18.812 -8.75 1 96.81 256 GLU B N 1
ATOM 4416 C CA . GLU B 1 256 ? -10.312 18.344 -10.047 1 96.81 256 GLU B CA 1
ATOM 4417 C C . GLU B 1 256 ? -8.945 17.656 -9.914 1 96.81 256 GLU B C 1
ATOM 4419 O O . GLU B 1 256 ? -8.742 16.562 -10.438 1 96.81 256 GLU B O 1
ATOM 4424 N N . ILE B 1 257 ? -8.078 18.312 -9.188 1 97.62 257 ILE B N 1
ATOM 4425 C CA . ILE B 1 257 ? -6.73 17.781 -9.016 1 97.62 257 ILE B CA 1
ATOM 4426 C C . ILE B 1 257 ? -6.781 16.516 -8.164 1 97.62 257 ILE B C 1
ATOM 4428 O O . ILE B 1 257 ? -6.129 15.516 -8.484 1 97.62 257 ILE B O 1
ATOM 4432 N N . ALA B 1 258 ? -7.582 16.516 -7.094 1 97 258 ALA B N 1
ATOM 4433 C CA . ALA B 1 258 ? -7.711 15.344 -6.238 1 97 258 ALA B CA 1
ATOM 4434 C C . ALA B 1 258 ? -8.172 14.125 -7.039 1 97 258 ALA B C 1
ATOM 4436 O O . ALA B 1 258 ? -7.582 13.047 -6.934 1 97 258 ALA B O 1
ATOM 4437 N N . LEU B 1 259 ? -9.117 14.297 -7.898 1 94 259 LEU B N 1
ATOM 4438 C CA . LEU B 1 259 ? -9.734 13.195 -8.633 1 94 259 LEU B CA 1
ATOM 4439 C C . LEU B 1 259 ? -8.797 12.664 -9.711 1 94 259 LEU B C 1
ATOM 4441 O O . LEU B 1 259 ? -8.953 11.531 -10.164 1 94 259 LEU B O 1
ATOM 4445 N N . LYS B 1 260 ? -7.84 13.469 -10.117 1 93.56 260 LYS B N 1
ATOM 4446 C CA . LYS B 1 260 ? -6.84 13.023 -11.086 1 93.56 260 LYS B CA 1
ATOM 4447 C C . LYS B 1 260 ? -5.875 12.023 -10.453 1 93.56 260 LYS B C 1
ATOM 4449 O O . LYS B 1 260 ? -5.391 11.109 -11.133 1 93.56 260 LYS B O 1
ATOM 4454 N N . TYR B 1 261 ? -5.637 12.141 -9.125 1 93.25 261 TYR B N 1
ATOM 4455 C CA . TYR B 1 261 ? -4.582 11.352 -8.5 1 93.25 261 TYR B CA 1
ATOM 4456 C C . TYR B 1 261 ? -5.164 10.344 -7.512 1 93.25 261 TYR B C 1
ATOM 4458 O O . TYR B 1 261 ? -4.473 9.422 -7.082 1 93.25 261 TYR B O 1
ATOM 4466 N N . MET B 1 262 ? -6.406 10.523 -7.148 1 90.12 262 MET B N 1
ATOM 4467 C CA . MET B 1 262 ? -7.09 9.633 -6.215 1 90.12 262 MET B CA 1
ATOM 4468 C C . MET B 1 262 ? -8.43 9.18 -6.777 1 90.12 262 MET B C 1
ATOM 4470 O O . MET B 1 262 ? -9.273 10.008 -7.125 1 90.12 262 MET B O 1
ATOM 4474 N N . LYS B 1 263 ? -8.641 7.922 -6.867 1 85.25 263 LYS B N 1
ATOM 4475 C CA . LYS B 1 263 ? -9.836 7.383 -7.5 1 85.25 263 LYS B CA 1
ATOM 4476 C C . LYS B 1 263 ? -10.945 7.16 -6.477 1 85.25 263 LYS B C 1
ATOM 4478 O O . LYS B 1 263 ? -11.141 6.039 -5.992 1 85.25 263 LYS B O 1
ATOM 4483 N N . PHE B 1 264 ? -11.672 8.25 -6.121 1 92.88 264 PHE B N 1
ATOM 4484 C CA . PHE B 1 264 ? -12.805 8.211 -5.207 1 92.88 264 PHE B CA 1
ATOM 4485 C C . PHE B 1 264 ? -14.031 8.867 -5.836 1 92.88 264 PHE B C 1
ATOM 4487 O O . PHE B 1 264 ? -13.906 9.586 -6.828 1 92.88 264 PHE B O 1
ATOM 4494 N N . LYS B 1 265 ? -15.133 8.562 -5.273 1 91.81 265 LYS B N 1
ATOM 4495 C CA . LYS B 1 265 ? -16.359 9.234 -5.707 1 91.81 265 LYS B CA 1
ATOM 4496 C C . LYS B 1 265 ? -16.359 10.703 -5.285 1 91.81 265 LYS B C 1
ATOM 4498 O O . LYS B 1 265 ? -15.789 11.055 -4.246 1 91.81 265 LYS B O 1
ATOM 4503 N N . ASP B 1 266 ? -17.109 11.477 -5.961 1 92.94 266 ASP B N 1
ATOM 4504 C CA . ASP B 1 266 ? -17.141 12.922 -5.77 1 92.94 266 ASP B CA 1
ATOM 4505 C C . ASP B 1 266 ? -17.531 13.281 -4.34 1 92.94 266 ASP B C 1
ATOM 4507 O O . ASP B 1 266 ? -16.875 14.094 -3.695 1 92.94 266 ASP B O 1
ATOM 4511 N N . PRO B 1 267 ? -18.531 12.648 -3.775 1 94.44 267 PRO B N 1
ATOM 4512 C CA . PRO B 1 267 ? -18.953 13.078 -2.441 1 94.44 267 PRO B CA 1
ATOM 4513 C C . PRO B 1 267 ? -17.891 12.852 -1.377 1 94.44 267 PRO B C 1
ATOM 4515 O O . PRO B 1 267 ? -17.781 13.625 -0.426 1 94.44 267 PRO B O 1
ATOM 4518 N N . VAL B 1 268 ? -17.125 11.789 -1.564 1 96.25 268 VAL B N 1
ATOM 4519 C CA . VAL B 1 268 ? -16.047 11.477 -0.623 1 96.25 268 VAL B CA 1
ATOM 4520 C C . VAL B 1 268 ? -14.992 12.57 -0.66 1 96.25 268 VAL B C 1
ATOM 4522 O O . VAL B 1 268 ? -14.578 13.086 0.385 1 96.25 268 VAL B O 1
ATOM 4525 N N . ILE B 1 269 ? -14.586 12.961 -1.872 1 96.62 269 ILE B N 1
ATOM 4526 C CA . ILE B 1 269 ? -13.547 13.969 -2.055 1 96.62 269 ILE B CA 1
ATOM 4527 C C . ILE B 1 269 ? -14.055 15.328 -1.592 1 96.62 269 ILE B C 1
ATOM 4529 O O . ILE B 1 269 ? -13.336 16.078 -0.925 1 96.62 269 ILE B O 1
ATOM 4533 N N . GLU B 1 270 ? -15.305 15.641 -1.888 1 95.5 270 GLU B N 1
ATOM 4534 C CA . GLU B 1 270 ? -15.898 16.922 -1.511 1 95.5 270 GLU B CA 1
ATOM 4535 C C . GLU B 1 270 ? -15.953 17.078 0.007 1 95.5 270 GLU B C 1
ATOM 4537 O O . GLU B 1 270 ? -15.57 18.125 0.544 1 95.5 270 GLU B O 1
ATOM 4542 N N . ARG B 1 271 ? -16.359 16.078 0.681 1 94.75 271 ARG B N 1
ATOM 4543 C CA . ARG B 1 271 ? -16.391 16.109 2.139 1 94.75 271 ARG B CA 1
ATOM 4544 C C . ARG B 1 271 ? -14.992 16.25 2.723 1 94.75 271 ARG B C 1
ATOM 4546 O O . ARG B 1 271 ? -14.781 17.031 3.658 1 94.75 271 ARG B O 1
ATOM 4553 N N . SER B 1 272 ? -14.086 15.531 2.17 1 95.31 272 SER B N 1
ATOM 4554 C CA . SER B 1 272 ? -12.703 15.539 2.635 1 95.31 272 SER B CA 1
ATOM 4555 C C . SER B 1 272 ? -12.086 16.938 2.516 1 95.31 272 SER B C 1
ATOM 4557 O O . SER B 1 272 ? -11.375 17.375 3.418 1 95.31 272 SER B O 1
ATOM 4559 N N . LEU B 1 273 ? -12.352 17.609 1.416 1 95.5 273 LEU B N 1
ATOM 4560 C CA . LEU B 1 273 ? -11.695 18.875 1.117 1 95.5 273 LEU B CA 1
ATOM 4561 C C . LEU B 1 273 ? -12.297 20 1.946 1 95.5 273 LEU B C 1
ATOM 4563 O O . LEU B 1 273 ? -11.68 21.062 2.094 1 95.5 273 LEU B O 1
ATOM 4567 N N . GLN B 1 274 ? -13.422 19.797 2.572 1 92.75 274 GLN B N 1
ATOM 4568 C CA . GLN B 1 274 ? -14.086 20.828 3.369 1 92.75 274 GLN B CA 1
ATOM 4569 C C . GLN B 1 274 ? -13.367 21.047 4.691 1 92.75 274 GLN B C 1
ATOM 4571 O O . GLN B 1 274 ? -13.508 22.109 5.316 1 92.75 274 GLN B O 1
ATOM 4576 N N . VAL B 1 275 ? -12.562 20.109 5.055 1 91.44 275 VAL B N 1
ATOM 4577 C CA . VAL B 1 275 ? -12 20.203 6.395 1 91.44 275 VAL B CA 1
ATOM 4578 C C . VAL B 1 275 ? -10.484 20.391 6.305 1 91.44 275 VAL B C 1
ATOM 4580 O O . VAL B 1 275 ? -9.766 20.203 7.293 1 91.44 275 VAL B O 1
ATOM 4583 N N . ILE B 1 276 ? -9.984 20.625 5.129 1 94.69 276 ILE B N 1
ATOM 4584 C CA . ILE B 1 276 ? -8.539 20.734 4.938 1 94.69 276 ILE B CA 1
ATOM 4585 C C . ILE B 1 276 ? -8.195 22.141 4.441 1 94.69 276 ILE B C 1
ATOM 4587 O O . ILE B 1 276 ? -8.914 22.703 3.607 1 94.69 276 ILE B O 1
ATOM 4591 N N . GLY B 1 277 ? -7.16 22.719 4.953 1 94.62 277 GLY B N 1
ATOM 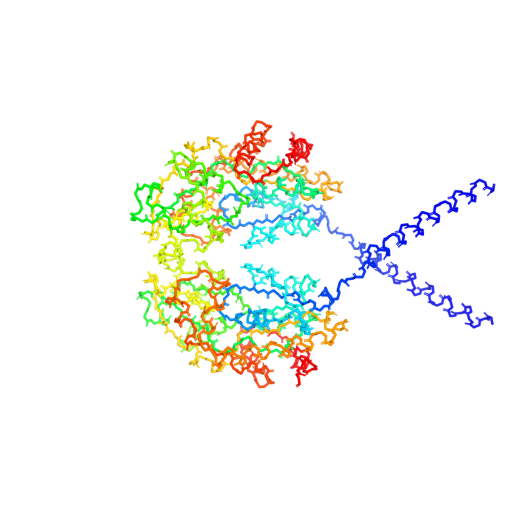4592 C CA . GLY B 1 277 ? -6.652 24 4.484 1 94.62 277 GLY B CA 1
ATOM 4593 C C . GLY B 1 277 ? -5.316 23.891 3.768 1 94.62 277 GLY B C 1
ATOM 4594 O O . GLY B 1 277 ? -4.457 23.109 4.176 1 94.62 277 GLY B O 1
ATOM 4595 N N . PHE B 1 278 ? -5.156 24.688 2.695 1 96.81 278 PHE B N 1
ATOM 4596 C CA . PHE B 1 278 ? -3.93 24.609 1.91 1 96.81 278 PHE B CA 1
ATOM 4597 C C . PHE B 1 278 ? -3.273 25.984 1.799 1 96.81 278 PHE B C 1
ATOM 4599 O O . PHE B 1 278 ? -2.205 26.125 1.197 1 96.81 278 PHE B O 1
ATOM 4606 N N . GLY B 1 279 ? -3.768 26.984 2.4 1 94.19 279 GLY B N 1
ATOM 4607 C CA . GLY B 1 279 ? -3.312 28.359 2.203 1 94.19 279 GLY B CA 1
ATOM 4608 C C . GLY B 1 279 ? -2.111 28.719 3.057 1 94.19 279 GLY B C 1
ATOM 4609 O O . GLY B 1 279 ? -1.258 29.5 2.639 1 94.19 279 GLY B O 1
ATOM 4610 N N . ASP B 1 280 ? -2.111 28.25 4.27 1 96.12 280 ASP B N 1
ATOM 4611 C CA . ASP B 1 280 ? -1.01 28.516 5.191 1 96.12 280 ASP B CA 1
ATOM 4612 C C . ASP B 1 280 ? -0.183 27.25 5.43 1 96.12 280 ASP B C 1
ATOM 4614 O O . ASP B 1 280 ? -0.44 26.516 6.379 1 96.12 280 ASP B O 1
ATOM 4618 N N . LEU B 1 281 ? 0.909 27.156 4.652 1 98.06 281 LEU B N 1
ATOM 4619 C CA . LEU B 1 281 ? 1.702 25.922 4.723 1 98.06 281 LEU B CA 1
ATOM 4620 C C . LEU B 1 281 ? 3.02 26.172 5.449 1 98.06 281 LEU B C 1
ATOM 4622 O O . LEU B 1 281 ? 3.977 25.406 5.289 1 98.06 281 LEU B O 1
ATOM 4626 N N . ALA B 1 282 ? 3.086 27.25 6.219 1 97.69 282 ALA B N 1
ATOM 4627 C CA . ALA B 1 282 ? 4.309 27.578 6.945 1 97.69 282 ALA B CA 1
ATOM 4628 C C . ALA B 1 282 ? 4.531 26.594 8.102 1 97.69 282 ALA B C 1
ATOM 4630 O O . ALA B 1 282 ? 3.635 26.391 8.922 1 97.69 282 ALA B O 1
ATOM 4631 N N . LEU B 1 283 ? 5.664 25.984 8.078 1 98.38 283 LEU B N 1
ATOM 4632 C CA . LEU B 1 283 ? 6.109 25.219 9.234 1 98.38 283 LEU B CA 1
ATOM 4633 C C . LEU B 1 283 ? 6.941 26.094 10.18 1 98.38 283 LEU B C 1
ATOM 4635 O O . LEU B 1 283 ? 8.172 25.984 10.211 1 98.38 283 LEU B O 1
ATOM 4639 N N . THR B 1 284 ? 6.246 26.875 10.984 1 97.94 284 THR B N 1
ATOM 4640 C CA . THR B 1 284 ? 6.883 27.828 11.867 1 97.94 284 THR B CA 1
ATOM 4641 C C . THR B 1 284 ? 7.516 27.141 13.07 1 97.94 284 THR B C 1
ATOM 4643 O O . THR B 1 284 ? 7.227 25.969 13.336 1 97.94 284 THR B O 1
ATOM 4646 N N . GLU B 1 285 ? 8.352 27.844 13.719 1 98.25 285 GLU B N 1
ATOM 4647 C CA . GLU B 1 285 ? 8.969 27.312 14.922 1 98.25 285 GLU B CA 1
ATOM 4648 C C . GLU B 1 285 ? 7.926 27 15.992 1 98.25 285 GLU B C 1
ATOM 4650 O O . GLU B 1 285 ? 8.055 26.016 16.734 1 98.25 285 GLU B O 1
ATOM 4655 N N . ASP B 1 286 ? 6.891 27.797 16.109 1 98.12 286 ASP B N 1
ATOM 4656 C CA . ASP B 1 286 ? 5.816 27.547 17.062 1 98.12 286 ASP B CA 1
ATOM 4657 C C . ASP B 1 286 ? 5.105 26.234 16.766 1 98.12 286 ASP B C 1
ATOM 4659 O O . ASP B 1 286 ? 4.832 25.453 17.672 1 98.12 286 ASP B O 1
ATOM 4663 N N . ARG B 1 287 ? 4.777 26.016 15.523 1 98.12 287 ARG B N 1
ATOM 4664 C CA . ARG B 1 287 ? 4.125 24.766 15.117 1 98.12 287 ARG B CA 1
ATOM 4665 C C . ARG B 1 287 ? 5.027 23.562 15.383 1 98.12 287 ARG B C 1
ATOM 4667 O O . ARG B 1 287 ? 4.559 22.516 15.836 1 98.12 287 ARG B O 1
ATOM 4674 N N . TYR B 1 288 ? 6.285 23.75 15.07 1 98.56 288 TYR B N 1
ATOM 4675 C CA . TYR B 1 288 ? 7.246 22.672 15.32 1 98.56 288 TYR B CA 1
ATOM 4676 C C . TYR B 1 288 ? 7.344 22.375 16.812 1 98.56 288 TYR B C 1
ATOM 4678 O O . TYR B 1 288 ? 7.363 21.203 17.203 1 98.56 288 TYR B O 1
ATOM 4686 N N . ASN B 1 289 ? 7.441 23.438 17.609 1 98.31 289 ASN B N 1
ATOM 4687 C CA . ASN B 1 289 ? 7.531 23.25 19.047 1 98.31 289 ASN B CA 1
ATOM 4688 C C . ASN B 1 289 ? 6.297 22.547 19.609 1 98.31 289 ASN B C 1
ATOM 4690 O O . ASN B 1 289 ? 6.406 21.688 20.484 1 98.31 289 ASN B O 1
ATOM 4694 N N . ALA B 1 290 ? 5.121 22.922 19.109 1 98.12 290 ALA B N 1
ATOM 4695 C CA . ALA B 1 290 ? 3.902 22.234 19.516 1 98.12 290 ALA B CA 1
ATOM 4696 C C . ALA B 1 290 ? 3.953 20.766 19.125 1 98.12 290 ALA B C 1
ATOM 4698 O O . ALA B 1 290 ? 3.553 19.891 19.922 1 98.12 290 ALA B O 1
ATOM 4699 N N . LEU B 1 291 ? 4.418 20.484 17.953 1 98.38 291 LEU B N 1
ATOM 4700 C CA . LEU B 1 291 ? 4.547 19.109 17.469 1 98.38 291 LEU B CA 1
ATOM 4701 C C . LEU B 1 291 ? 5.434 18.281 18.391 1 98.38 291 LEU B C 1
ATOM 4703 O O . LEU B 1 291 ? 5.023 17.234 18.875 1 98.38 291 LEU B O 1
ATOM 4707 N N . VAL B 1 292 ? 6.648 18.75 18.625 1 98.44 292 VAL B N 1
ATOM 4708 C CA . VAL B 1 292 ? 7.613 17.938 19.359 1 98.44 292 VAL B CA 1
ATOM 4709 C C . VAL B 1 292 ? 7.191 17.844 20.828 1 98.44 292 VAL B C 1
ATOM 4711 O O . VAL B 1 292 ? 7.469 16.844 21.5 1 98.44 292 VAL B O 1
ATOM 4714 N N . HIS B 1 293 ? 6.477 18.875 21.328 1 98.25 293 HIS B N 1
ATOM 4715 C CA . HIS B 1 293 ? 5.887 18.781 22.656 1 98.25 293 HIS B CA 1
ATOM 4716 C C . HIS B 1 293 ? 4.934 17.594 22.75 1 98.25 293 HIS B C 1
ATOM 4718 O O . HIS B 1 293 ? 5.012 16.797 23.688 1 98.25 293 HIS B O 1
ATOM 4724 N N . HIS B 1 294 ? 4.059 17.469 21.797 1 98.25 294 HIS B N 1
ATOM 4725 C CA . HIS B 1 294 ? 3.086 16.391 21.812 1 98.25 294 HIS B CA 1
ATOM 4726 C C . HIS B 1 294 ? 3.762 15.039 21.562 1 98.25 294 HIS B C 1
ATOM 4728 O O . HIS B 1 294 ? 3.381 14.031 22.172 1 98.25 294 HIS B O 1
ATOM 4734 N N . MET B 1 295 ? 4.754 15.031 20.641 1 98.5 295 MET B N 1
ATOM 4735 C CA . MET B 1 295 ? 5.5 13.797 20.406 1 98.5 295 MET B CA 1
ATOM 4736 C C . MET B 1 295 ? 6.176 13.305 21.672 1 98.5 295 MET B C 1
ATOM 4738 O O . MET B 1 295 ? 6.16 12.109 21.984 1 98.5 295 MET B O 1
ATOM 4742 N N . THR B 1 296 ? 6.777 14.227 22.406 1 98.38 296 THR B N 1
ATOM 4743 C CA . THR B 1 296 ? 7.434 13.898 23.672 1 98.38 296 THR B CA 1
ATOM 4744 C C . THR B 1 296 ? 6.414 13.43 24.703 1 98.38 296 THR B C 1
ATOM 4746 O O . THR B 1 296 ? 6.645 12.445 25.406 1 98.38 296 THR B O 1
ATOM 4749 N N . HIS B 1 297 ? 5.312 14.109 24.75 1 97.25 297 HIS B N 1
ATOM 4750 C CA . HIS B 1 297 ? 4.27 13.828 25.734 1 97.25 297 HIS B CA 1
ATOM 4751 C C . HIS B 1 297 ? 3.773 12.391 25.609 1 97.25 297 HIS B C 1
ATOM 4753 O O . HIS B 1 297 ? 3.545 11.719 26.609 1 97.25 297 HIS B O 1
ATOM 4759 N N . VAL B 1 298 ? 3.654 11.922 24.344 1 96.69 298 VAL B N 1
ATOM 4760 C CA . VAL B 1 298 ? 3.104 10.578 24.156 1 96.69 298 VAL B CA 1
ATOM 4761 C C . VAL B 1 298 ? 4.234 9.594 23.875 1 96.69 298 VAL B C 1
ATOM 4763 O O . VAL B 1 298 ? 4 8.508 23.344 1 96.69 298 VAL B O 1
ATOM 4766 N N . ASP B 1 299 ? 5.484 9.984 24.047 1 96.62 299 ASP B N 1
ATOM 4767 C CA . ASP B 1 299 ? 6.68 9.141 24.078 1 96.62 299 ASP B CA 1
ATOM 4768 C C . ASP B 1 299 ? 7.047 8.656 22.688 1 96.62 299 ASP B C 1
ATOM 4770 O O . ASP B 1 299 ? 7.418 7.492 22.5 1 96.62 299 ASP B O 1
ATOM 4774 N N . LEU B 1 300 ? 6.902 9.547 21.75 1 97.62 300 LEU B N 1
ATOM 4775 C CA . LEU B 1 300 ? 7.277 9.188 20.391 1 97.62 300 LEU B CA 1
ATOM 4776 C C . LEU B 1 300 ? 8.727 9.562 20.109 1 97.62 300 LEU B C 1
ATOM 4778 O O . LEU B 1 300 ? 9.32 9.086 19.141 1 97.62 300 LEU B O 1
ATOM 4782 N N . ILE B 1 301 ? 9.219 10.438 20.875 1 97.56 301 ILE B N 1
ATOM 4783 C CA . ILE B 1 301 ? 10.562 10.953 20.625 1 97.56 301 ILE B CA 1
ATOM 4784 C C . ILE B 1 301 ? 11.289 11.156 21.953 1 97.56 301 ILE B C 1
ATOM 4786 O O . ILE B 1 301 ? 10.68 11.555 22.953 1 97.56 301 ILE B O 1
ATOM 4790 N N . LYS B 1 302 ? 12.562 10.836 21.984 1 96.62 302 LYS B N 1
ATOM 4791 C CA . LYS B 1 302 ? 13.367 10.977 23.203 1 96.62 302 LYS B CA 1
ATOM 4792 C C . LYS B 1 302 ? 14.344 12.141 23.078 1 96.62 302 LYS B C 1
ATOM 4794 O O . LYS B 1 302 ? 14.453 12.961 24 1 96.62 302 LYS B O 1
ATOM 4799 N N . LYS B 1 303 ? 15.109 12.211 22.016 1 97.56 303 LYS B N 1
ATOM 4800 C CA . LYS B 1 303 ? 15.992 13.336 21.703 1 97.56 303 LYS B CA 1
ATOM 4801 C C . LYS B 1 303 ? 15.383 14.227 20.625 1 97.56 303 LYS B C 1
ATOM 4803 O O . LYS B 1 303 ? 15.359 13.867 19.453 1 97.56 303 LYS B O 1
ATOM 4808 N N . VAL B 1 304 ? 15.062 15.367 20.984 1 97.81 304 VAL B N 1
ATOM 4809 C CA . VAL B 1 304 ? 14.312 16.25 20.094 1 97.81 304 VAL B CA 1
ATOM 4810 C C . VAL B 1 304 ? 15.281 17.062 19.234 1 97.81 304 VAL B C 1
ATOM 4812 O O . VAL B 1 304 ? 16.062 17.859 19.75 1 97.81 304 VAL B O 1
ATOM 4815 N N . PRO B 1 305 ? 15.219 16.859 17.938 1 98.38 305 PRO B N 1
ATOM 4816 C CA . PRO B 1 305 ? 15.961 17.781 17.094 1 98.38 305 PRO B CA 1
ATOM 4817 C C . PRO B 1 305 ? 15.453 19.219 17.203 1 98.38 305 PRO B C 1
ATOM 4819 O O . PRO B 1 305 ? 14.25 19.438 17.375 1 98.38 305 PRO B O 1
ATOM 4822 N N . SER B 1 306 ? 16.344 20.188 17.047 1 98.19 306 SER B N 1
ATOM 4823 C CA . SER B 1 306 ? 15.922 21.578 17.047 1 98.19 306 SER B CA 1
ATOM 4824 C C . SER B 1 306 ? 15.195 21.938 15.758 1 98.19 306 SER B C 1
ATOM 4826 O O . SER B 1 306 ? 15.273 21.203 14.766 1 98.19 306 SER B O 1
ATOM 4828 N N . TYR B 1 307 ? 14.508 23.016 15.867 1 98.62 307 TYR B N 1
ATOM 4829 C CA . TYR B 1 307 ? 13.812 23.516 14.688 1 98.62 307 TYR B CA 1
ATOM 4830 C C . TYR B 1 307 ? 14.773 23.672 13.508 1 98.62 307 TYR B C 1
ATOM 4832 O O . TYR B 1 307 ? 14.484 23.219 12.398 1 98.62 307 TYR B O 1
ATOM 4840 N N . SER B 1 308 ? 16 24.203 13.727 1 98 308 SER B N 1
ATOM 4841 C CA . SER B 1 308 ? 16.953 24.5 12.656 1 98 308 SER B CA 1
ATOM 4842 C C . SER B 1 308 ? 17.625 23.234 12.148 1 98 308 SER B C 1
ATOM 4844 O O . SER B 1 308 ? 18.156 23.203 11.039 1 98 308 SER B O 1
ATOM 4846 N N . GLU B 1 309 ? 17.625 22.203 12.977 1 97.5 309 GLU B N 1
ATOM 4847 C CA . GLU B 1 309 ? 18.156 20.922 12.539 1 97.5 309 GLU B CA 1
ATOM 4848 C C . GLU B 1 309 ? 17.219 20.219 11.562 1 97.5 309 GLU B C 1
ATOM 4850 O O . GLU B 1 309 ? 17.672 19.484 10.68 1 97.5 309 GLU B O 1
ATOM 4855 N N . PHE B 1 310 ? 15.945 20.484 11.75 1 98.69 310 PHE B N 1
ATOM 4856 C CA . PHE B 1 310 ? 14.969 19.75 10.961 1 98.69 310 PHE B CA 1
ATOM 4857 C C . PHE B 1 310 ? 14.406 20.625 9.844 1 98.69 310 PHE B C 1
ATOM 4859 O O . PHE B 1 310 ? 14.25 20.172 8.711 1 98.69 310 PHE B O 1
ATOM 4866 N N . VAL B 1 311 ? 14.094 21.859 10.133 1 98.81 311 VAL B N 1
ATOM 4867 C CA . VAL B 1 311 ? 13.5 22.766 9.141 1 98.81 311 VAL B CA 1
ATOM 4868 C C . VAL B 1 311 ? 14.594 23.594 8.492 1 98.81 311 VAL B C 1
ATOM 4870 O O . VAL B 1 311 ? 15.344 24.297 9.18 1 98.81 311 VAL B O 1
ATOM 4873 N N . ASP B 1 312 ? 14.695 23.484 7.219 1 98.62 312 ASP B N 1
ATOM 4874 C CA . ASP B 1 312 ? 15.695 24.25 6.477 1 98.62 312 ASP B CA 1
ATOM 4875 C C . ASP B 1 312 ? 15.094 25.531 5.891 1 98.62 312 ASP B C 1
ATOM 4877 O O . ASP B 1 312 ? 14.633 25.531 4.75 1 98.62 312 ASP B O 1
ATOM 4881 N N . THR B 1 313 ? 15.258 26.594 6.574 1 98.12 313 THR B N 1
ATOM 4882 C CA . THR B 1 313 ? 14.609 27.859 6.211 1 98.12 313 THR B CA 1
ATOM 4883 C C . THR B 1 313 ? 15.297 28.484 4.996 1 98.12 313 THR B C 1
ATOM 4885 O O . THR B 1 313 ? 14.766 29.422 4.395 1 98.12 313 THR B O 1
ATOM 4888 N N . SER B 1 314 ? 16.438 27.938 4.602 1 98.31 314 SER B N 1
ATOM 4889 C CA . SER B 1 314 ? 17.109 28.453 3.412 1 98.31 314 SER B CA 1
ATOM 4890 C C . SER B 1 314 ? 16.344 28.078 2.143 1 98.31 314 SER B C 1
ATOM 4892 O O . SER B 1 314 ? 16.609 28.609 1.068 1 98.31 314 SER B O 1
ATOM 4894 N N . LEU B 1 315 ? 15.414 27.172 2.268 1 98.31 315 LEU B N 1
ATOM 4895 C CA . LEU B 1 315 ? 14.641 26.703 1.118 1 98.31 315 LEU B CA 1
ATOM 4896 C C . LEU B 1 315 ? 13.43 27.609 0.882 1 98.31 315 LEU B C 1
ATOM 4898 O O . LEU B 1 315 ? 12.766 27.5 -0.149 1 98.31 315 LEU B O 1
ATOM 4902 N N . LEU B 1 316 ? 13.141 28.484 1.842 1 97 316 LEU B N 1
ATOM 4903 C CA . LEU B 1 316 ? 11.977 29.359 1.737 1 97 316 LEU B CA 1
ATOM 4904 C C . LEU B 1 316 ? 12.289 30.578 0.861 1 97 316 LEU B C 1
ATOM 4906 O O . LEU B 1 316 ? 13.43 31.031 0.822 1 97 316 LEU B O 1
ATOM 4910 N N . PRO B 1 317 ? 11.25 31 0.101 1 89.38 317 PRO B N 1
ATOM 4911 C CA . PRO B 1 317 ? 11.469 32.188 -0.712 1 89.38 317 PRO B CA 1
ATOM 4912 C C . PRO B 1 317 ? 11.664 33.469 0.131 1 89.38 317 PRO B C 1
ATOM 4914 O O . PRO B 1 317 ? 11.188 33.531 1.269 1 89.38 317 PRO B O 1
#

Solvent-accessible surface area (backbone atoms only — not comparable to full-atom values): 32890 Å² total; per-residue (Å²): 115,64,68,61,47,53,52,51,50,50,51,49,47,48,52,49,48,50,49,46,48,53,49,44,70,70,49,58,72,68,50,77,62,59,71,30,48,44,36,32,32,34,52,86,37,61,57,38,46,28,62,54,39,33,47,72,68,48,46,94,87,46,83,44,39,66,43,80,41,83,40,60,42,67,72,60,44,48,50,33,30,76,71,56,78,21,40,26,27,51,38,47,41,48,46,53,51,50,39,42,52,71,68,42,63,43,31,32,66,30,33,32,31,34,60,33,61,37,32,33,24,27,77,86,54,84,49,78,75,66,41,55,77,32,35,35,34,21,62,36,82,58,30,52,40,37,51,49,50,51,48,53,30,46,77,71,74,45,50,73,90,42,26,46,73,40,74,40,51,64,59,44,47,38,51,35,33,52,66,59,64,24,48,27,35,26,37,57,26,37,46,47,37,44,19,42,71,60,66,34,30,38,85,70,54,63,52,56,81,69,38,69,83,48,65,42,38,18,36,34,29,19,35,66,48,41,74,75,35,43,67,56,47,22,51,42,43,40,46,35,54,52,22,14,40,49,40,55,75,31,63,70,54,44,56,57,54,46,53,74,72,33,97,64,52,66,69,31,53,55,57,30,56,72,51,42,42,37,57,70,32,75,64,41,66,68,59,49,51,54,49,52,49,49,34,41,73,73,66,71,49,86,64,80,67,51,63,74,69,36,39,40,71,84,31,55,123,113,64,67,60,47,53,52,49,49,51,50,49,48,49,51,49,47,51,49,47,49,52,49,46,70,72,48,59,72,66,51,76,61,60,72,29,48,44,37,31,33,32,52,85,37,62,57,38,46,28,63,54,39,33,47,70,67,48,48,96,86,45,85,44,39,66,42,81,41,83,41,61,44,66,71,60,44,49,51,34,28,76,72,55,77,22,41,27,27,52,38,48,40,46,48,54,51,50,39,41,52,73,69,43,62,44,30,30,68,29,33,32,30,33,58,32,60,39,29,32,25,26,78,86,55,85,51,78,75,66,42,56,78,30,34,34,34,22,63,36,83,58,29,51,40,37,49,49,50,50,49,53,30,45,76,71,76,45,51,73,89,42,27,47,74,40,74,39,52,64,59,44,46,40,52,36,31,52,66,58,63,24,48,28,35,28,39,57,24,38,47,48,36,44,20,42,71,59,65,32,30,39,83,69,55,63,52,55,81,69,38,70,84,47,64,42,38,19,36,33,29,19,35,66,47,40,72,75,35,45,67,57,46,24,52,42,44,40,46,34,53,51,23,15,41,49,40,55,76,30,62,71,53,45,55,56,55,46,53,75,71,32,96,67,52,65,69,31,52,55,58,32,56,72,52,42,41,36,58,70,33,74,66,43,66,67,58,49,51,53,48,53,49,50,34,41,73,72,65,71,51,86,63,79,68,49,63,74,69,36,39,40,70,84,32,54,124

Radius of gyration: 26.49 Å; Cα contacts (8 Å, |Δi|>4): 1198; chains: 2; bounding box: 88×63×59 Å